Protein AF-A0A0J8RIC2-F1 (afdb_monomer_lite)

pLDDT: mean 70.41, std 30.65, range [20.48, 98.56]

Organism: NCBI:txid396776

Radius of gyration: 31.47 Å; chains: 1; bounding box: 104×84×71 Å

Secondary structure (DSSP, 8-state):
--------------------PPPPP-------------------------------GGGGSS---PPP------------------------------------------TTTSPPTT-TTEEEEPPPHHHHHHHHHHHHHHH-TTS-HHHHHHHHHHHHHSTTTTTTTEEEEEEEETTSPTTTSPP-EEEEEEEEEEEEE-TT--EEEEEEEEEEEEE--GGGTTSSHHHHHHHHHHHHTTTTT-TTSS-EEEEE---SS-HHHHHTTTPPP---------------TTEEEEETTTHHHHHHHHHHHHHHHHHSPPTT---EEEE---HHHHHHHHHHHHHHHHHHHS----EEEEEESSTTS-EEE-----SS-------PPP-

Sequence (387 aa):
MHELRTPAFIVDAQIRDVRFPSTSPLRSSYPTSKQAEKDGGMERPRRRDLIRISSHPDDIASAVKTPKMGEDDAKLQGAVLEPSGGLALKTTGQLAGNPSGPESTAMHDDIATLPDATSPDLHLSHPTDQENSFIWRLQSVAWKDALTVPQFIEGCAYVTTLPLAKNKGMTQWILVDKTLPPGRRQILASCESVRKRSLTSDANGNVTETITHGVASVYCNPRYRRRGYASRMLTELGKVLATWQVEGVSKVAASVLFSDIGSKFYAAVGWQPFSSYHIEFSPAPLESRSATCVLAEEVGQLCADDESIIRQAMARPYKDGRARHMILPDHDHMLWHHHKEEFDCEKLLEKKPHIKGAIAGEPGNRSLRIPYFWTIPPMITNGPIYR

Foldseek 3Di:
DDDDDFDDDDPPPDPDDDDDDDDDDDDDDDDDDDDDDDDDDDDDDDDDDDDDDDDDPPVPPPPDDDDDDDDDDDDDDDDDDDDDDDDDDDDDDDDDDDDDDDPPLDQPPPPVPDDFLPDPQKDKDAADLVRLLVLQLLLCVQQVPPHDSVLSSVLSVVLCCFLQRPPNQKTKIFTWGNVADHPNIDGFWIKMWGWFWKWKFFLQLDIFIATEIEIGPTDGRPSNPPSCNSLSRLLNVVVQQQQPPCPPGDTHPYYDYDDPPDDPSVVVSPDDDDDDDDDDDDDDPDPDPQKDFDFLVCLQVVLVVVVVSVSVVSSDRDPVRDMDMDGRPHSSVLRSQQVSQQSVCCRPPVDRDRGQWMWGDDVSPIDTDGDRDDSPPPPPDDDDDDD

Structure (mmCIF, N/CA/C/O backbone):
data_AF-A0A0J8RIC2-F1
#
_entry.id   AF-A0A0J8RIC2-F1
#
loop_
_atom_site.group_PDB
_atom_site.id
_atom_site.type_symbol
_atom_site.label_atom_id
_atom_site.label_alt_id
_atom_site.label_comp_id
_atom_site.label_asym_id
_atom_site.label_entity_id
_atom_site.label_seq_id
_atom_site.pdbx_PDB_ins_code
_atom_site.Cartn_x
_atom_site.Cartn_y
_atom_site.Cartn_z
_atom_site.occupancy
_atom_site.B_iso_or_equiv
_atom_site.auth_seq_id
_atom_site.auth_comp_id
_atom_site.auth_asym_id
_atom_site.auth_atom_id
_atom_site.pdbx_PDB_model_num
ATOM 1 N N . MET A 1 1 ? -30.027 28.120 24.713 1.00 29.70 1 MET A N 1
ATOM 2 C CA . MET A 1 1 ? -30.133 26.916 23.861 1.00 29.70 1 MET A CA 1
ATOM 3 C C . MET A 1 1 ? -29.995 27.353 22.413 1.00 29.70 1 MET A C 1
ATOM 5 O O . MET A 1 1 ? -30.811 28.152 21.985 1.00 29.70 1 MET A O 1
ATOM 9 N N . HIS A 1 2 ? -28.976 26.882 21.696 1.00 20.48 2 HIS A N 1
ATOM 10 C CA . HIS A 1 2 ? -28.841 27.021 20.240 1.00 20.48 2 HIS A CA 1
ATOM 11 C C . HIS A 1 2 ? -28.132 25.769 19.709 1.00 20.48 2 HIS A C 1
ATOM 13 O O . HIS A 1 2 ? -27.147 25.332 20.301 1.00 20.48 2 HIS A O 1
ATOM 19 N N . GLU A 1 3 ? -28.642 25.175 18.629 1.00 22.59 3 GLU A N 1
ATOM 20 C CA . GLU A 1 3 ? -28.052 23.979 18.021 1.00 22.59 3 GLU A CA 1
ATOM 21 C C . GLU A 1 3 ? -26.857 24.343 17.128 1.00 22.59 3 GLU A C 1
ATOM 23 O O . GLU A 1 3 ? -27.024 24.975 16.084 1.00 22.59 3 GLU A O 1
ATOM 28 N N . LEU A 1 4 ? -25.653 23.887 17.483 1.00 21.78 4 LEU A N 1
ATOM 29 C CA . LEU A 1 4 ? -24.488 23.955 16.595 1.00 21.78 4 LEU A CA 1
ATOM 30 C C . LEU A 1 4 ? -24.470 22.744 15.652 1.00 21.78 4 LEU A C 1
ATOM 32 O O . LEU A 1 4 ? -23.930 21.681 15.971 1.00 21.78 4 LEU A O 1
ATOM 36 N N . ARG A 1 5 ? -25.061 22.913 14.464 1.00 21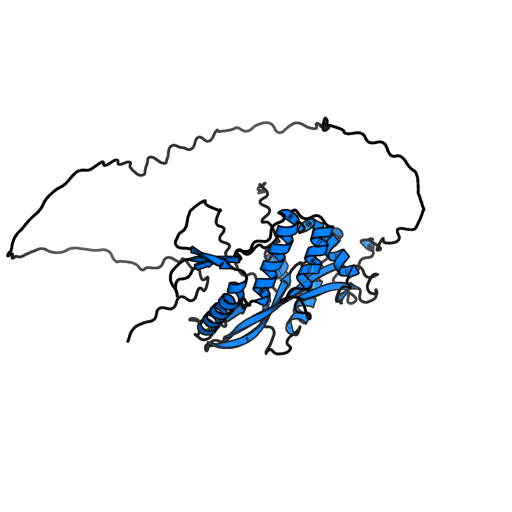.70 5 ARG A N 1
ATOM 37 C CA . ARG A 1 5 ? -24.980 21.926 13.378 1.00 21.70 5 ARG A CA 1
ATOM 38 C C . ARG A 1 5 ? -23.533 21.810 12.892 1.00 21.70 5 ARG A C 1
ATOM 40 O O . ARG A 1 5 ? -23.026 22.716 12.244 1.00 21.70 5 ARG A O 1
ATOM 47 N N . THR A 1 6 ? -22.883 20.690 13.202 1.00 24.81 6 THR A N 1
ATOM 48 C CA . THR A 1 6 ? -21.531 20.353 12.724 1.00 24.81 6 THR A CA 1
ATOM 49 C C . THR A 1 6 ? -21.616 19.359 11.562 1.00 24.81 6 THR A C 1
ATOM 51 O O . THR A 1 6 ? -22.134 18.259 11.776 1.00 24.81 6 THR A O 1
ATOM 54 N N . PRO A 1 7 ? -21.111 19.683 10.356 1.00 27.45 7 PRO A N 1
ATOM 55 C CA . PRO A 1 7 ? -20.945 18.699 9.296 1.00 27.45 7 PRO A CA 1
ATOM 56 C C . PRO A 1 7 ? -19.671 17.883 9.546 1.00 27.45 7 PRO A C 1
ATOM 58 O O . PRO A 1 7 ? -18.562 18.405 9.522 1.00 27.45 7 PRO A O 1
ATOM 61 N N . ALA A 1 8 ? -19.832 16.581 9.776 1.00 22.78 8 ALA A N 1
ATOM 62 C CA . ALA A 1 8 ? -18.748 15.612 9.661 1.00 22.78 8 ALA A CA 1
ATOM 63 C C . ALA A 1 8 ? -18.994 14.807 8.381 1.00 22.78 8 ALA A C 1
ATOM 65 O O . ALA A 1 8 ? -20.002 14.102 8.286 1.00 22.78 8 ALA A O 1
ATOM 66 N N . PHE A 1 9 ? -18.110 14.932 7.389 1.00 24.34 9 PHE A N 1
ATOM 67 C CA . PHE A 1 9 ? -18.278 14.278 6.092 1.00 24.34 9 PHE A CA 1
ATOM 68 C C . PHE A 1 9 ? -17.941 12.784 6.162 1.00 24.34 9 PHE A C 1
ATOM 70 O O . PHE A 1 9 ? -16.837 12.346 5.853 1.00 24.34 9 PHE A O 1
ATOM 77 N N . ILE A 1 10 ? -18.940 11.989 6.541 1.00 22.75 10 ILE A N 1
ATOM 78 C CA . ILE A 1 10 ? -18.999 10.566 6.201 1.00 22.75 10 ILE A CA 1
ATOM 79 C C . ILE A 1 10 ? -19.594 10.470 4.792 1.00 22.75 10 ILE A C 1
ATOM 81 O O . ILE A 1 10 ? -20.687 10.984 4.553 1.00 22.75 10 ILE A O 1
ATOM 85 N N . VAL A 1 11 ? -18.909 9.792 3.867 1.00 21.31 11 VAL A N 1
ATOM 86 C CA . VAL A 1 11 ? -19.447 9.502 2.526 1.00 21.31 11 VAL A CA 1
ATOM 87 C C . VAL A 1 11 ? -20.443 8.339 2.619 1.00 21.31 11 VAL A C 1
ATOM 89 O O . VAL A 1 11 ? -20.131 7.198 2.292 1.00 21.31 11 VAL A O 1
ATOM 92 N N . ASP A 1 12 ? -21.650 8.637 3.103 1.00 20.92 12 ASP A N 1
ATOM 93 C CA . ASP A 1 12 ? -22.787 7.710 3.144 1.00 20.92 12 ASP A CA 1
ATOM 94 C C . ASP A 1 12 ? -23.871 8.177 2.160 1.00 20.92 12 ASP A C 1
ATOM 96 O O . ASP A 1 12 ? -24.865 8.811 2.518 1.00 20.92 12 ASP A O 1
ATOM 100 N N . ALA A 1 13 ? -23.625 7.926 0.872 1.00 22.66 13 ALA A N 1
ATOM 101 C CA . ALA A 1 13 ? -24.469 8.368 -0.235 1.00 22.66 13 ALA A CA 1
ATOM 102 C C . ALA A 1 13 ? -25.687 7.447 -0.472 1.00 22.66 13 ALA A C 1
ATOM 104 O O . ALA A 1 13 ? -25.969 7.052 -1.605 1.00 22.66 13 ALA A O 1
ATOM 105 N N . GLN A 1 14 ? -26.443 7.106 0.579 1.00 22.62 14 GLN A N 1
ATOM 106 C CA . GLN A 1 14 ? -27.756 6.475 0.406 1.00 22.62 14 GLN A CA 1
ATOM 107 C C . GLN A 1 14 ? -28.804 7.492 -0.064 1.00 22.62 14 GLN A C 1
ATOM 109 O O . GLN A 1 14 ? -29.565 8.044 0.731 1.00 22.62 14 GLN A O 1
ATOM 114 N N . ILE A 1 15 ? -28.917 7.671 -1.382 1.00 23.94 15 ILE A N 1
ATOM 115 C CA . ILE A 1 15 ? -30.164 8.163 -1.974 1.00 23.94 15 ILE A CA 1
ATOM 116 C C . ILE A 1 15 ? -31.157 6.995 -1.991 1.00 23.94 15 ILE A C 1
ATOM 118 O O . ILE A 1 15 ? -31.050 6.072 -2.797 1.00 23.94 15 ILE A O 1
ATOM 122 N N . ARG A 1 16 ? -32.130 7.033 -1.077 1.00 22.78 16 ARG A N 1
ATOM 123 C CA . ARG A 1 16 ? -33.346 6.213 -1.125 1.00 22.78 16 ARG A CA 1
ATOM 124 C C . ARG A 1 16 ? -34.564 7.104 -0.930 1.00 22.78 16 ARG A C 1
ATOM 126 O O . ARG A 1 16 ? -34.705 7.739 0.114 1.00 22.78 16 ARG A O 1
ATOM 133 N N . ASP A 1 17 ? -35.452 7.104 -1.917 1.00 29.50 17 ASP A N 1
ATOM 134 C CA . ASP A 1 17 ? -36.763 7.741 -1.822 1.00 29.50 17 ASP A CA 1
ATOM 135 C C . ASP A 1 17 ? -37.611 7.106 -0.718 1.00 29.50 17 ASP A C 1
ATOM 137 O O . ASP A 1 17 ? -38.013 5.947 -0.822 1.00 29.50 17 ASP A O 1
ATOM 141 N N . VAL A 1 18 ? -37.946 7.887 0.313 1.00 23.03 18 VAL A N 1
ATOM 142 C CA . VAL A 1 18 ? -39.088 7.609 1.194 1.00 23.03 18 VAL A CA 1
ATOM 143 C C . VAL A 1 18 ? -39.724 8.916 1.669 1.00 23.03 18 VAL A C 1
ATOM 145 O O . VAL A 1 18 ? -39.212 9.554 2.589 1.00 23.03 18 VAL A O 1
ATOM 148 N N . ARG A 1 19 ? -40.915 9.243 1.149 1.00 23.28 19 ARG A N 1
ATOM 149 C CA . ARG A 1 19 ? -42.011 9.815 1.957 1.00 23.28 19 ARG A CA 1
ATOM 150 C C . ARG A 1 19 ? -43.371 9.284 1.498 1.00 23.28 19 ARG A C 1
ATOM 152 O O . ARG A 1 19 ? -43.932 9.782 0.537 1.00 23.28 19 ARG A O 1
ATOM 159 N N . PHE A 1 20 ? -43.825 8.270 2.237 1.00 25.70 20 PHE A N 1
ATOM 160 C CA . PHE A 1 20 ? -45.182 7.973 2.732 1.00 25.70 20 PHE A CA 1
ATOM 161 C C . PHE A 1 20 ? -46.446 8.354 1.918 1.00 25.70 20 PHE A C 1
ATOM 163 O O . PHE A 1 20 ? -46.539 9.442 1.359 1.00 25.70 20 PHE A O 1
ATOM 170 N N . PRO A 1 21 ? -47.483 7.490 1.930 1.00 25.48 21 PRO A N 1
ATOM 171 C CA . PRO A 1 21 ? -48.700 7.690 1.145 1.00 25.48 21 PRO A CA 1
ATOM 172 C C . PRO A 1 21 ? -49.580 8.828 1.680 1.00 25.48 21 PRO A C 1
ATOM 174 O O . PRO A 1 21 ? -49.718 9.007 2.891 1.00 25.48 21 PRO A O 1
ATOM 177 N N . SER A 1 22 ? -50.267 9.521 0.770 1.00 26.38 22 SER A N 1
ATOM 178 C CA . SER A 1 22 ? -51.460 10.315 1.075 1.00 26.38 22 SER A CA 1
ATOM 179 C C . SER A 1 22 ? -52.724 9.570 0.633 1.00 26.38 22 SER A C 1
ATOM 181 O O . SER A 1 22 ? -52.724 8.824 -0.346 1.00 26.38 22 SER A O 1
ATOM 183 N N . THR A 1 23 ? -53.810 9.744 1.384 1.00 29.17 23 THR A N 1
ATOM 184 C CA . THR A 1 23 ? -55.122 9.147 1.103 1.00 29.17 23 THR A CA 1
ATOM 185 C C . THR A 1 23 ? -55.986 10.052 0.219 1.00 29.17 23 THR A C 1
ATOM 187 O O . THR A 1 23 ? -55.824 11.272 0.194 1.00 29.17 23 THR A O 1
ATOM 190 N N . SER A 1 24 ? -56.914 9.446 -0.527 1.00 29.41 24 SER A N 1
ATOM 191 C CA . SER A 1 24 ? -57.771 10.135 -1.501 1.00 29.41 24 SER A CA 1
ATOM 192 C C . SER A 1 24 ? -58.755 11.136 -0.859 1.00 29.41 24 SER A C 1
ATOM 194 O O . SER A 1 24 ? -59.296 10.847 0.210 1.00 29.41 24 SER A O 1
ATOM 196 N N . PRO A 1 25 ? -59.065 12.274 -1.515 1.00 31.95 25 PRO A N 1
ATOM 197 C CA . PRO A 1 25 ? -59.958 13.302 -0.976 1.00 31.95 25 PRO A CA 1
ATOM 198 C C . PRO A 1 25 ? -61.424 13.155 -1.427 1.00 31.95 25 PRO A C 1
ATOM 200 O O . PRO A 1 25 ? -61.697 12.816 -2.579 1.00 31.95 25 PRO A O 1
ATOM 203 N N . LEU A 1 26 ? -62.373 13.556 -0.570 1.00 27.05 26 LEU A N 1
ATOM 204 C CA . LEU A 1 26 ? -63.750 13.896 -0.960 1.00 27.05 26 LEU A CA 1
ATOM 205 C C . LEU A 1 26 ? -64.295 15.093 -0.149 1.00 27.05 26 LEU A C 1
ATOM 207 O O . LEU A 1 26 ? -64.140 15.134 1.064 1.00 27.05 26 LEU A O 1
ATOM 211 N N . ARG A 1 27 ? -64.925 16.033 -0.879 1.00 25.03 27 ARG A N 1
ATOM 212 C CA . ARG A 1 27 ? -65.943 17.070 -0.534 1.00 25.03 27 ARG A CA 1
ATOM 213 C C . ARG A 1 27 ? -66.292 17.245 0.967 1.00 25.03 27 ARG A C 1
ATOM 215 O O . ARG A 1 27 ? -66.657 16.274 1.612 1.00 25.03 27 ARG A O 1
ATOM 222 N N . SER A 1 28 ? -66.371 18.446 1.561 1.00 23.44 28 SER A N 1
ATOM 223 C CA . SER A 1 28 ? -66.790 19.787 1.062 1.00 23.44 28 SER A CA 1
ATOM 224 C C . SER A 1 28 ? -66.136 20.914 1.938 1.00 23.44 28 SER A C 1
ATOM 226 O O . SER A 1 28 ? -65.148 20.602 2.590 1.00 23.44 28 SER A O 1
ATOM 228 N N . SER A 1 29 ? -66.511 22.207 2.068 1.00 25.23 29 SER A N 1
ATOM 229 C CA . SER A 1 29 ? -67.674 23.038 1.664 1.00 25.23 29 SER A CA 1
ATOM 230 C C . SER A 1 29 ? -67.356 24.563 1.636 1.00 25.23 29 SER A C 1
ATOM 232 O O . SER A 1 29 ? -66.258 24.983 1.985 1.00 25.23 29 SER A O 1
ATOM 234 N N . TYR A 1 30 ? -68.341 25.384 1.241 1.00 23.03 30 TYR A N 1
ATOM 235 C CA . TYR A 1 30 ? -68.383 26.870 1.222 1.00 23.03 30 TYR A CA 1
ATOM 236 C C . TYR A 1 30 ? -69.158 27.463 2.439 1.00 23.03 30 TYR A C 1
ATOM 238 O O . TYR A 1 30 ? -69.872 26.680 3.070 1.00 23.03 30 TYR A O 1
ATOM 246 N N . PRO A 1 31 ? -69.227 28.805 2.689 1.00 40.47 31 PRO A N 1
ATOM 247 C CA . PRO A 1 31 ? -68.342 29.948 2.339 1.00 40.47 31 PRO A CA 1
ATOM 248 C C . PRO A 1 31 ? -68.145 30.989 3.503 1.00 40.47 31 PRO A C 1
ATOM 250 O O . PRO A 1 31 ? -68.545 30.751 4.637 1.00 40.47 31 PRO A O 1
ATOM 253 N N . THR A 1 32 ? -67.682 32.216 3.163 1.00 26.34 32 THR A N 1
ATOM 254 C CA . THR A 1 32 ? -67.901 33.536 3.850 1.00 26.34 32 THR A CA 1
ATOM 255 C C . THR A 1 32 ? -67.159 33.842 5.176 1.00 26.34 32 THR A C 1
ATOM 257 O O . THR A 1 32 ? -66.901 32.938 5.951 1.00 26.34 32 THR A O 1
ATOM 260 N N . SER A 1 33 ? -66.777 35.095 5.521 1.00 28.06 33 SER A N 1
ATOM 261 C CA . SER A 1 33 ? -66.849 36.418 4.830 1.00 28.06 33 SER A CA 1
ATOM 262 C C . SER A 1 33 ? -66.006 37.529 5.509 1.00 28.06 33 SER A C 1
ATOM 264 O O . SER A 1 33 ? -66.017 37.552 6.732 1.00 28.06 33 SER A O 1
ATOM 266 N N . LYS A 1 34 ? -65.531 38.539 4.729 1.00 28.02 34 LYS A N 1
ATOM 267 C CA . LYS A 1 34 ? -65.330 39.990 5.091 1.00 28.02 34 LYS A CA 1
ATOM 268 C C . LYS A 1 34 ? -64.360 40.315 6.267 1.00 28.02 34 LYS A C 1
ATOM 270 O O . LYS A 1 34 ? -64.052 39.435 7.047 1.00 28.02 34 LYS A O 1
ATOM 275 N N . GLN A 1 35 ? -63.784 41.509 6.493 1.00 27.47 35 GLN A N 1
ATOM 276 C CA . GLN A 1 35 ? -63.621 42.850 5.857 1.00 27.47 35 GLN A CA 1
ATOM 277 C C . GLN A 1 35 ? -62.161 43.295 6.215 1.00 27.47 35 GLN A C 1
ATOM 279 O O . GLN A 1 35 ? -61.659 42.853 7.240 1.00 27.47 35 GLN A O 1
ATOM 284 N N . ALA A 1 36 ? -61.324 43.958 5.401 1.00 28.00 36 ALA A N 1
ATOM 285 C CA . ALA A 1 36 ? -61.375 45.293 4.773 1.00 28.00 36 ALA A CA 1
ATOM 286 C C . ALA A 1 36 ? -61.146 46.498 5.726 1.00 28.00 36 ALA A C 1
ATOM 288 O O . AL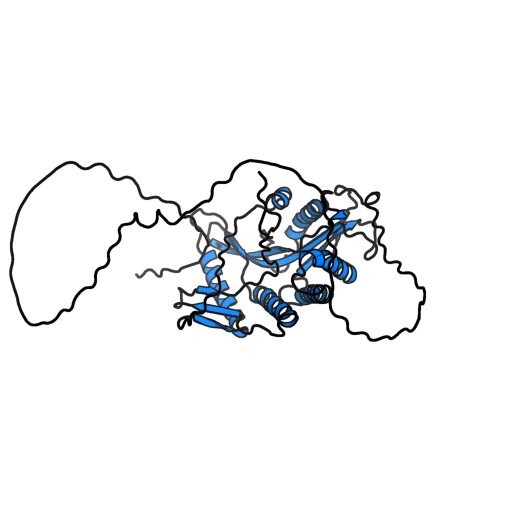A A 1 36 ? -62.064 46.827 6.463 1.00 28.00 36 ALA A O 1
ATOM 289 N N . GLU A 1 37 ? -59.965 47.150 5.639 1.00 28.11 37 GLU A N 1
ATOM 290 C CA . GLU A 1 37 ? -59.669 48.618 5.606 1.00 28.11 37 GLU A CA 1
ATOM 291 C C . GLU A 1 37 ? -58.118 48.857 5.617 1.00 28.11 37 GLU A C 1
ATOM 293 O O . GLU A 1 37 ? -57.401 48.039 6.183 1.00 28.11 37 GLU A O 1
ATOM 298 N N . LYS A 1 38 ? -57.553 49.679 4.698 1.00 29.44 38 LYS A N 1
ATOM 299 C CA . LYS A 1 38 ? -57.000 51.069 4.847 1.00 29.44 38 LYS A CA 1
ATOM 300 C C . LYS A 1 38 ? -55.699 51.190 5.676 1.00 29.44 38 LYS A C 1
ATOM 302 O O . LYS A 1 38 ? -55.580 50.516 6.686 1.00 29.44 38 LYS A O 1
ATOM 307 N N . ASP A 1 39 ? -54.678 52.002 5.358 1.00 28.77 39 ASP A N 1
ATOM 308 C CA . ASP A 1 39 ? -54.363 53.005 4.300 1.00 28.77 39 ASP A CA 1
ATOM 309 C C . ASP A 1 39 ? -52.828 52.934 3.993 1.00 28.77 39 ASP A C 1
ATOM 311 O O . ASP A 1 39 ? -52.126 52.167 4.645 1.00 28.77 39 ASP A O 1
ATOM 315 N N . GLY A 1 40 ? -52.173 53.649 3.058 1.00 26.44 40 GLY A N 1
ATOM 316 C CA . GLY A 1 40 ? -52.620 54.566 1.995 1.00 26.44 40 GLY A CA 1
ATOM 317 C C . GLY A 1 40 ? -51.540 55.603 1.581 1.00 26.44 40 GLY A C 1
ATOM 318 O O . GLY A 1 40 ? -51.407 56.634 2.230 1.00 26.44 40 GLY A O 1
ATOM 319 N N . GLY A 1 41 ? -50.821 55.373 0.466 1.00 27.06 41 GLY A N 1
ATOM 320 C CA . GLY A 1 41 ? -49.851 56.316 -0.156 1.00 27.06 41 GLY A CA 1
ATOM 321 C C . GLY A 1 41 ? -48.375 56.133 0.261 1.00 27.06 41 GLY A C 1
ATOM 322 O O . GLY A 1 41 ? -48.107 55.546 1.301 1.00 27.06 41 GLY A O 1
ATOM 323 N N . MET A 1 42 ? -47.351 56.585 -0.486 1.00 26.05 42 MET A N 1
ATOM 324 C CA . MET A 1 42 ? -47.238 57.236 -1.818 1.00 26.05 42 MET A CA 1
ATOM 325 C C . MET A 1 42 ? -45.721 57.347 -2.157 1.00 26.05 42 MET A C 1
ATOM 327 O O . MET A 1 42 ? -44.960 57.644 -1.245 1.00 26.05 42 MET A O 1
ATOM 331 N N . GLU A 1 43 ? -45.145 57.170 -3.358 1.00 26.25 43 GLU A N 1
ATOM 332 C CA . GLU A 1 43 ? -45.499 56.580 -4.674 1.00 26.25 43 GLU A CA 1
ATOM 333 C C . GLU A 1 43 ? -44.175 56.017 -5.303 1.00 26.25 43 GLU A C 1
ATOM 335 O O . GLU A 1 43 ? -43.097 56.367 -4.834 1.00 26.25 43 GLU A O 1
ATOM 340 N N . ARG A 1 44 ? -44.148 54.971 -6.155 1.00 23.77 44 ARG A N 1
ATOM 341 C CA . ARG A 1 44 ? -44.134 54.941 -7.655 1.00 23.77 44 ARG A CA 1
ATOM 342 C C . ARG A 1 44 ? -43.072 55.803 -8.385 1.00 23.77 44 ARG A C 1
ATOM 344 O O . ARG A 1 44 ? -42.615 56.792 -7.827 1.00 23.77 44 ARG A O 1
ATOM 351 N N . PRO A 1 45 ? -42.756 55.535 -9.683 1.00 36.22 45 PRO A N 1
ATOM 352 C CA . PRO A 1 45 ? -43.129 54.414 -10.581 1.00 36.22 45 PRO A CA 1
ATOM 353 C C . PRO A 1 45 ? -41.870 53.533 -10.888 1.00 36.22 45 PRO A C 1
ATOM 355 O O . PRO A 1 45 ? -41.031 53.446 -10.006 1.00 36.22 45 PRO A O 1
ATOM 358 N N . ARG A 1 46 ? -41.599 52.789 -11.986 1.00 26.98 46 ARG A N 1
ATOM 359 C CA . ARG A 1 46 ? -42.110 52.592 -13.377 1.00 26.98 46 ARG A CA 1
ATOM 360 C C . ARG A 1 46 ? -41.975 51.093 -13.791 1.00 26.98 46 ARG A C 1
ATOM 362 O O . ARG A 1 46 ? -41.681 50.248 -12.954 1.00 26.98 46 ARG A O 1
ATOM 369 N N . ARG A 1 47 ? -42.167 50.761 -15.079 1.00 25.83 47 ARG A N 1
ATOM 370 C CA . ARG A 1 47 ? -41.888 49.455 -15.735 1.00 25.83 47 ARG A CA 1
ATOM 371 C C . ARG A 1 47 ? -41.096 49.651 -17.042 1.00 25.83 47 ARG A C 1
ATOM 373 O O . ARG A 1 47 ? -41.197 50.723 -17.636 1.00 25.83 47 ARG A O 1
ATOM 380 N N . ARG A 1 48 ? -40.427 48.583 -17.501 1.00 26.09 48 ARG A N 1
ATOM 381 C CA . ARG A 1 48 ? -40.350 48.090 -18.900 1.00 26.09 48 ARG A CA 1
ATOM 382 C C . ARG A 1 48 ? -39.897 46.619 -18.836 1.00 26.09 48 ARG A C 1
ATOM 384 O O . ARG A 1 48 ? -38.871 46.339 -18.233 1.00 26.09 48 ARG A O 1
ATOM 391 N N . ASP A 1 49 ? -40.792 45.659 -19.052 1.00 24.98 49 ASP A N 1
ATOM 392 C CA . ASP A 1 49 ? -41.138 45.039 -20.349 1.00 24.98 49 ASP A CA 1
ATOM 393 C C . ASP A 1 49 ? -40.010 44.103 -20.836 1.00 24.98 49 ASP A C 1
ATOM 395 O O . ASP A 1 49 ? -38.972 44.554 -21.301 1.00 24.98 49 ASP A O 1
ATOM 399 N N . LEU A 1 50 ? -40.060 42.808 -20.499 1.00 22.94 50 LEU A N 1
ATOM 400 C CA . LEU A 1 50 ? -40.732 41.730 -21.253 1.00 22.94 50 LEU A CA 1
ATOM 401 C C . LEU A 1 50 ? -40.154 41.473 -22.657 1.00 22.94 50 LEU A C 1
ATOM 403 O O . LEU A 1 50 ? -40.641 42.001 -23.651 1.00 22.94 50 LEU A O 1
ATOM 407 N N . ILE A 1 51 ? -39.239 40.504 -22.732 1.00 23.06 51 ILE A N 1
ATOM 408 C CA . ILE A 1 51 ? -39.191 39.551 -23.848 1.00 23.06 51 ILE A CA 1
ATOM 409 C C . ILE A 1 51 ? -39.467 38.167 -23.255 1.00 23.06 51 ILE A C 1
ATOM 411 O O . ILE A 1 51 ? -38.896 37.794 -22.232 1.00 23.06 51 ILE A O 1
ATOM 415 N N . ARG A 1 52 ? -40.385 37.426 -23.878 1.00 22.34 52 ARG A N 1
ATOM 416 C CA . ARG A 1 52 ? -40.811 36.085 -23.469 1.00 22.34 52 ARG A CA 1
ATOM 417 C C . ARG A 1 52 ? -40.695 35.183 -24.690 1.00 22.34 52 ARG A C 1
ATOM 419 O O . ARG A 1 52 ? -41.476 35.337 -25.622 1.00 22.34 52 ARG A O 1
ATOM 426 N N . ILE A 1 53 ? -39.734 34.266 -24.678 1.00 25.50 53 ILE A N 1
ATOM 427 C CA . ILE A 1 53 ? -39.648 33.176 -25.654 1.00 25.50 53 ILE A CA 1
ATOM 428 C C . ILE A 1 53 ? -39.969 31.887 -24.904 1.00 25.50 53 ILE A C 1
ATOM 430 O O . ILE A 1 53 ? -39.470 31.662 -23.803 1.00 25.50 53 ILE A O 1
ATOM 434 N N . SER A 1 54 ? -40.853 31.084 -25.481 1.00 24.98 54 SER A N 1
ATOM 435 C CA . SER A 1 54 ? -41.328 29.821 -24.926 1.00 24.98 54 SER A CA 1
ATOM 436 C C . SER A 1 54 ? -41.229 28.731 -25.982 1.00 24.98 54 SER A C 1
ATOM 438 O O . SER A 1 54 ? -41.771 28.906 -27.072 1.00 24.98 54 SER A O 1
ATOM 440 N N . SER A 1 55 ? -40.627 27.605 -25.624 1.00 27.92 55 SER A N 1
ATOM 441 C CA . SER A 1 55 ? -40.766 26.321 -26.316 1.00 27.92 55 SER A CA 1
ATOM 442 C C . SER A 1 55 ? -41.260 25.268 -25.318 1.00 27.92 55 SER A C 1
ATOM 444 O O . SER A 1 55 ? -41.066 25.408 -24.105 1.00 27.92 55 SER A O 1
ATOM 446 N N . HIS A 1 56 ? -41.982 24.266 -25.818 1.00 28.58 56 HIS A N 1
ATOM 447 C CA . HIS A 1 56 ? -42.564 23.186 -25.013 1.00 28.58 56 HIS A CA 1
ATOM 448 C C . HIS A 1 56 ? -41.555 22.016 -24.904 1.00 28.58 56 HIS A C 1
ATOM 450 O O . HIS A 1 56 ? -40.643 21.937 -25.727 1.00 28.58 56 HIS A O 1
ATOM 456 N N . PRO A 1 57 ? -41.679 21.087 -23.934 1.00 29.95 57 PRO A N 1
ATOM 457 C CA . PRO A 1 57 ? -40.686 20.019 -23.738 1.00 29.95 57 PRO A CA 1
ATOM 458 C C . PRO A 1 57 ? -40.533 18.990 -24.876 1.00 29.95 57 PRO A C 1
ATOM 460 O O . PRO A 1 57 ? -39.634 18.157 -24.800 1.00 29.95 57 PRO A O 1
ATOM 463 N N . ASP A 1 58 ? -41.369 19.033 -25.917 1.00 32.59 58 ASP A N 1
ATOM 464 C CA . ASP A 1 58 ? -41.372 18.052 -27.013 1.00 32.59 58 ASP A CA 1
ATOM 465 C C . ASP A 1 58 ? -40.323 18.340 -28.115 1.00 32.59 58 ASP A C 1
ATOM 467 O O . ASP A 1 58 ? -39.991 17.459 -28.910 1.00 32.59 58 ASP A O 1
ATOM 471 N N . ASP A 1 59 ? -39.729 19.542 -28.137 1.00 33.97 59 ASP A N 1
ATOM 472 C CA . ASP A 1 59 ? -38.770 19.980 -29.172 1.00 33.97 59 ASP A CA 1
ATOM 473 C C . ASP A 1 59 ? -37.367 19.324 -29.078 1.00 33.97 59 ASP A C 1
ATOM 475 O O . ASP A 1 59 ? -36.484 19.630 -29.881 1.00 33.97 59 ASP A O 1
ATOM 479 N N . ILE A 1 60 ? -37.136 18.394 -28.138 1.00 32.72 60 ILE A N 1
ATOM 480 C CA . ILE A 1 60 ? -35.861 17.651 -27.982 1.00 32.72 60 ILE A CA 1
ATOM 481 C C . ILE A 1 60 ? -36.016 16.157 -28.352 1.00 32.72 60 ILE A C 1
ATOM 483 O O . ILE A 1 60 ? -35.315 15.286 -27.842 1.00 32.72 60 ILE A O 1
ATOM 487 N N . ALA A 1 61 ? -36.926 15.846 -29.281 1.00 32.09 61 ALA A N 1
ATOM 488 C CA . ALA A 1 61 ? -37.131 14.497 -29.828 1.00 32.09 61 ALA A CA 1
ATOM 489 C C . ALA A 1 61 ? -36.573 14.291 -31.259 1.00 32.09 61 ALA A C 1
ATOM 491 O O . ALA A 1 61 ? -36.658 13.191 -31.803 1.00 32.09 61 ALA A O 1
ATOM 492 N N . SER A 1 62 ? -36.004 15.324 -31.895 1.00 37.00 62 SER A N 1
ATOM 493 C CA . SER A 1 62 ? -35.766 15.373 -33.354 1.00 37.00 62 SER A CA 1
ATOM 494 C C . SER A 1 62 ? -34.293 15.500 -33.793 1.00 37.00 62 SER A C 1
ATOM 496 O O . SER A 1 62 ? -34.013 15.913 -34.919 1.00 37.00 62 SER A O 1
ATOM 498 N N . ALA A 1 63 ? -33.335 15.093 -32.948 1.00 29.70 63 ALA A N 1
ATOM 499 C CA . ALA A 1 63 ? -31.890 15.214 -33.213 1.00 29.70 63 ALA A CA 1
ATOM 500 C C . ALA A 1 63 ? -31.116 13.876 -33.331 1.00 29.70 63 ALA A C 1
ATOM 502 O O . ALA A 1 63 ? -29.888 13.869 -33.261 1.00 29.70 63 ALA A O 1
ATOM 503 N N . VAL A 1 64 ? -31.795 12.740 -33.545 1.00 26.92 64 VAL A N 1
ATOM 504 C CA . VAL A 1 64 ? -31.147 11.423 -33.730 1.00 26.92 64 VAL A CA 1
ATOM 505 C C . VAL A 1 64 ? -31.413 10.877 -35.136 1.00 26.92 64 VAL A C 1
ATOM 507 O O . VAL A 1 64 ? -32.447 10.269 -35.400 1.00 26.92 64 VAL A O 1
ATOM 510 N N . LYS A 1 65 ? -30.448 11.058 -36.047 1.00 28.30 65 LYS A N 1
ATOM 511 C CA . LYS A 1 65 ? -30.386 10.327 -37.324 1.00 28.30 65 LYS A CA 1
ATOM 512 C C . LYS A 1 65 ? -29.426 9.146 -37.198 1.00 28.30 65 LYS A C 1
ATOM 514 O O . LYS A 1 65 ? -28.237 9.283 -37.468 1.00 28.30 65 LYS A O 1
ATOM 519 N N . THR A 1 66 ? -29.943 7.982 -36.819 1.00 28.16 66 THR A N 1
ATOM 520 C CA . THR A 1 66 ? -29.226 6.707 -36.951 1.00 28.16 66 THR A CA 1
ATOM 521 C C . THR A 1 66 ? -29.338 6.189 -38.392 1.00 28.16 66 THR A C 1
ATOM 523 O O . THR A 1 66 ? -30.453 5.955 -38.868 1.00 28.16 66 THR A O 1
ATOM 526 N N . PRO A 1 67 ? -28.225 5.979 -39.120 1.00 26.98 67 PRO A N 1
ATOM 527 C CA . PRO A 1 67 ? -28.257 5.248 -40.381 1.00 26.98 67 PRO A CA 1
ATOM 528 C C . PRO A 1 67 ? -28.545 3.770 -40.098 1.00 26.98 67 PRO A C 1
ATOM 530 O O . PRO A 1 67 ? -27.893 3.165 -39.248 1.00 26.98 67 PRO A O 1
ATOM 533 N N . LYS A 1 68 ? -29.489 3.168 -40.828 1.00 28.03 68 LYS A N 1
ATOM 534 C CA . LYS A 1 68 ? -29.620 1.708 -40.861 1.00 28.03 68 LYS A CA 1
ATOM 535 C C . LYS A 1 68 ? -28.645 1.132 -41.884 1.00 28.03 68 LYS A C 1
ATOM 537 O O . LYS A 1 68 ? -28.786 1.391 -43.074 1.00 28.03 68 LYS A O 1
ATOM 542 N N . MET A 1 69 ? -27.739 0.288 -41.411 1.00 25.88 69 MET A N 1
ATOM 543 C CA . MET A 1 69 ? -27.240 -0.873 -42.150 1.00 25.88 69 MET A CA 1
ATOM 544 C C . MET A 1 69 ? -27.644 -2.099 -41.310 1.00 25.88 69 MET A C 1
ATOM 546 O O . MET A 1 69 ? -27.724 -1.993 -40.088 1.00 25.88 69 MET A O 1
ATOM 550 N N . GLY A 1 70 ? -28.014 -3.241 -41.877 1.00 26.66 70 GLY A N 1
ATOM 551 C CA . GLY A 1 70 ? -27.726 -3.710 -43.230 1.00 26.66 70 GLY A CA 1
ATOM 552 C C . GLY A 1 70 ? -26.791 -4.899 -43.088 1.00 26.66 70 GLY A C 1
ATOM 553 O O . GLY A 1 70 ? -25.585 -4.713 -42.973 1.00 26.66 70 GLY A O 1
ATOM 554 N N . GLU A 1 71 ? -27.371 -6.092 -42.989 1.00 27.77 71 GLU A N 1
ATOM 555 C CA . GLU A 1 71 ? -26.619 -7.343 -43.039 1.00 27.77 71 GLU A CA 1
ATOM 556 C C . GLU A 1 71 ? -26.092 -7.530 -44.464 1.00 27.77 71 GLU A C 1
ATOM 558 O O . GLU A 1 71 ? -26.880 -7.428 -45.399 1.00 27.77 71 GLU A O 1
ATOM 563 N N . ASP A 1 72 ? -24.784 -7.758 -44.619 1.00 25.48 72 ASP A N 1
ATOM 564 C CA . ASP A 1 72 ? -24.246 -8.871 -45.415 1.00 25.48 72 ASP A CA 1
ATOM 565 C C . ASP A 1 72 ? -22.704 -8.962 -45.334 1.00 25.48 72 ASP A C 1
ATOM 567 O O . ASP A 1 72 ? -22.025 -8.088 -44.793 1.00 25.48 72 ASP A O 1
ATOM 571 N N . ASP A 1 73 ? -22.182 -10.077 -45.852 1.00 27.61 73 ASP A N 1
ATOM 572 C CA . ASP A 1 73 ? -20.787 -10.370 -46.219 1.00 27.61 73 ASP A CA 1
ATOM 573 C C . ASP A 1 73 ? -19.664 -10.259 -45.167 1.00 27.61 73 ASP A C 1
ATOM 575 O O . ASP A 1 73 ? -18.827 -9.355 -45.133 1.00 27.61 73 ASP A O 1
ATOM 579 N N . ALA A 1 74 ? -19.493 -11.364 -44.436 1.00 26.91 74 ALA A N 1
ATOM 580 C CA . ALA A 1 74 ? -18.191 -11.756 -43.906 1.00 26.91 74 ALA A CA 1
ATOM 581 C C . ALA A 1 74 ? -17.319 -12.426 -44.994 1.00 26.91 74 ALA A C 1
ATOM 583 O O . ALA A 1 74 ? -17.509 -13.611 -45.277 1.00 26.91 74 ALA A O 1
ATOM 584 N N . LYS A 1 75 ? -16.325 -11.705 -45.548 1.00 26.14 75 LYS A N 1
ATOM 585 C CA . LYS A 1 75 ? -15.096 -12.255 -46.184 1.00 26.14 75 LYS A CA 1
ATOM 586 C C . LYS A 1 75 ? -14.127 -11.160 -46.649 1.00 26.14 75 LYS A C 1
ATOM 588 O O . LYS A 1 75 ? -14.458 -10.408 -47.554 1.00 26.14 75 LYS A O 1
ATOM 593 N N . LEU A 1 76 ? -12.885 -11.191 -46.155 1.00 26.98 76 LEU A N 1
ATOM 594 C CA . LEU A 1 76 ? -11.667 -11.335 -46.979 1.00 26.98 76 LEU A CA 1
ATOM 595 C C . LEU A 1 76 ? -10.419 -11.444 -46.088 1.00 26.98 76 LEU A C 1
ATOM 597 O O . LEU A 1 76 ? -10.433 -11.059 -44.921 1.00 26.98 76 LEU A O 1
ATOM 601 N N . GLN A 1 77 ? -9.352 -12.032 -46.627 1.00 23.97 77 GLN A N 1
ATOM 602 C CA . GLN A 1 77 ? -8.105 -12.311 -45.910 1.00 23.97 77 GLN A CA 1
ATOM 603 C C . GLN A 1 77 ? -6.984 -11.356 -46.331 1.00 23.97 77 GLN A C 1
ATOM 605 O O . GLN A 1 77 ? -6.871 -11.025 -47.504 1.00 23.97 77 GLN A O 1
ATOM 610 N N . GLY A 1 78 ? -6.104 -11.040 -45.376 1.00 25.52 78 GLY A N 1
ATOM 611 C CA . GLY A 1 78 ? -4.662 -10.875 -45.591 1.00 25.52 78 GLY A CA 1
AT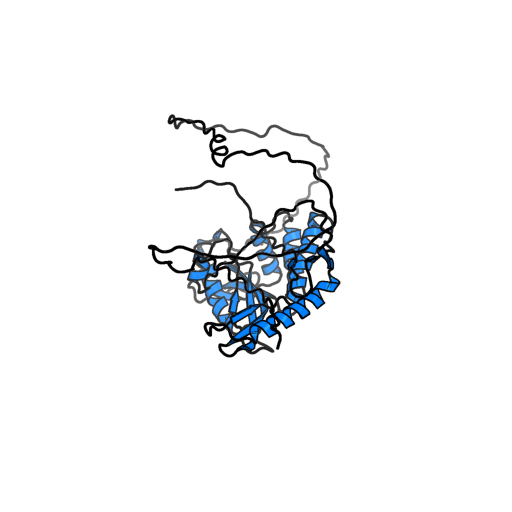OM 612 C C . GLY A 1 78 ? -4.174 -9.730 -46.487 1.00 25.52 78 GLY A C 1
ATOM 613 O O . GLY A 1 78 ? -4.108 -9.866 -47.704 1.00 25.52 78 GLY A O 1
ATOM 614 N N . ALA A 1 79 ? -3.626 -8.688 -45.860 1.00 24.48 79 ALA A N 1
ATOM 615 C CA . ALA A 1 79 ? -2.615 -7.827 -46.471 1.00 24.48 79 ALA A CA 1
ATOM 616 C C . ALA A 1 79 ? -1.541 -7.462 -45.433 1.00 24.48 79 ALA A C 1
ATOM 618 O O . ALA A 1 79 ? -1.864 -7.111 -44.299 1.00 24.48 79 ALA A O 1
ATOM 619 N N . VAL A 1 80 ? -0.269 -7.552 -45.826 1.00 24.17 80 VAL A N 1
ATOM 620 C CA . VAL A 1 80 ? 0.875 -6.996 -45.083 1.00 24.17 80 VAL A CA 1
ATOM 621 C C . VAL A 1 80 ? 1.080 -5.555 -45.547 1.00 24.17 80 VAL A C 1
ATOM 623 O O . VAL A 1 80 ? 0.948 -5.284 -46.740 1.00 24.17 80 VAL A O 1
ATOM 626 N N . LEU A 1 81 ? 1.427 -4.642 -44.637 1.00 25.47 81 LEU A N 1
ATOM 627 C CA . LEU A 1 81 ? 1.840 -3.280 -44.983 1.00 25.47 81 LEU A CA 1
ATOM 628 C C . LEU A 1 81 ? 3.121 -2.892 -44.236 1.00 25.47 81 LEU A C 1
ATOM 630 O O . LEU A 1 81 ? 3.144 -2.817 -43.010 1.00 25.47 81 LEU A O 1
ATOM 634 N N . GLU A 1 82 ? 4.170 -2.638 -45.014 1.00 23.98 82 GLU A N 1
ATOM 635 C CA . GLU A 1 82 ? 5.462 -2.111 -44.566 1.00 23.98 82 GLU A CA 1
ATOM 636 C C . GLU A 1 82 ? 5.375 -0.602 -44.254 1.00 23.98 82 GLU A C 1
ATOM 638 O O . GLU A 1 82 ? 4.732 0.144 -45.005 1.00 23.98 82 GLU A O 1
ATOM 643 N N . PRO A 1 83 ? 6.060 -0.100 -43.210 1.00 29.08 83 PRO A N 1
ATOM 644 C CA . PRO A 1 83 ? 6.171 1.332 -42.958 1.00 29.08 83 PRO A CA 1
ATOM 645 C C . PRO A 1 83 ? 7.185 1.977 -43.917 1.00 29.08 83 PRO A C 1
ATOM 647 O O . PRO A 1 83 ? 8.396 1.790 -43.799 1.00 29.08 83 PRO A O 1
ATOM 650 N N . SER A 1 84 ? 6.699 2.790 -44.857 1.00 26.11 84 SER A N 1
ATOM 651 C CA . SER A 1 84 ? 7.571 3.630 -45.691 1.00 26.11 84 SER A CA 1
ATOM 652 C C . SER A 1 84 ? 8.222 4.753 -44.870 1.00 26.11 84 SER A C 1
ATOM 654 O O . SER A 1 84 ? 7.622 5.281 -43.935 1.00 26.11 84 SER A O 1
ATOM 656 N N . GLY A 1 85 ? 9.463 5.110 -45.213 1.00 24.41 85 GLY A N 1
ATOM 657 C CA . GLY A 1 85 ? 10.250 6.118 -44.490 1.00 24.41 85 GLY A CA 1
ATOM 658 C C . GLY A 1 85 ? 9.767 7.566 -44.686 1.00 24.41 85 GLY A C 1
ATOM 659 O O . GLY A 1 85 ? 8.866 7.838 -45.471 1.00 24.41 85 GLY A O 1
ATOM 660 N N . GLY A 1 86 ? 10.373 8.559 -44.035 1.00 22.14 86 GLY A N 1
ATOM 661 C CA . GLY A 1 86 ? 11.535 8.509 -43.139 1.00 22.14 86 GLY A CA 1
ATOM 662 C C . GLY A 1 86 ? 12.423 9.749 -43.313 1.00 22.14 86 GLY A C 1
ATOM 663 O O . GLY A 1 86 ? 12.259 10.502 -44.270 1.00 22.14 86 GLY A O 1
ATOM 664 N N . LEU A 1 87 ? 13.382 9.968 -42.410 1.00 24.55 87 LEU A N 1
ATOM 665 C CA . LEU A 1 87 ? 14.411 11.005 -42.563 1.00 24.55 87 LEU A CA 1
ATOM 666 C C . LEU A 1 87 ? 15.640 10.639 -41.726 1.00 24.55 87 LEU A C 1
ATOM 668 O O . LEU A 1 87 ? 15.514 10.291 -40.555 1.00 24.55 87 LEU A O 1
ATOM 672 N N . ALA A 1 88 ? 16.824 10.676 -42.338 1.00 24.08 88 ALA A N 1
ATOM 673 C CA . ALA A 1 88 ? 18.063 10.199 -41.730 1.00 24.08 88 ALA A CA 1
ATOM 674 C C . ALA A 1 88 ? 19.104 11.317 -41.619 1.00 24.08 88 ALA A C 1
ATOM 676 O O . ALA A 1 88 ? 19.401 11.985 -42.609 1.00 24.08 88 ALA A O 1
ATOM 677 N N . LEU A 1 89 ? 19.738 11.438 -40.450 1.00 24.69 89 LEU A N 1
ATOM 678 C CA . LEU A 1 89 ? 21.080 12.008 -40.341 1.00 24.69 89 LEU A CA 1
ATOM 679 C C . LEU A 1 89 ? 22.094 10.866 -40.238 1.00 24.69 89 LEU A C 1
ATOM 681 O O . LEU A 1 89 ? 21.895 9.905 -39.496 1.00 24.69 89 LEU A O 1
ATOM 685 N N . LYS A 1 90 ? 23.186 10.975 -40.998 1.00 23.75 90 LYS A N 1
ATOM 686 C CA . LYS A 1 90 ? 24.309 10.034 -40.972 1.00 23.75 90 LYS A CA 1
ATOM 687 C C . LYS A 1 90 ? 25.459 10.640 -40.175 1.00 23.75 90 LYS A C 1
ATOM 689 O O . LYS A 1 90 ? 25.966 11.683 -40.576 1.00 23.75 90 LYS A O 1
ATOM 694 N N . THR A 1 91 ? 25.953 9.914 -39.176 1.00 26.00 91 THR A N 1
ATOM 695 C CA . THR A 1 91 ? 27.313 10.106 -38.653 1.00 26.00 91 THR A CA 1
ATOM 696 C C . THR A 1 91 ? 27.967 8.739 -38.503 1.00 26.00 91 THR A C 1
ATOM 698 O O . THR A 1 91 ? 27.539 7.919 -37.696 1.00 26.00 91 THR A O 1
ATOM 701 N N . THR A 1 92 ? 28.983 8.463 -39.318 1.00 25.88 92 THR A N 1
ATOM 702 C CA . THR A 1 92 ? 29.776 7.228 -39.259 1.00 25.88 92 THR A CA 1
ATOM 703 C C . THR A 1 92 ? 30.841 7.313 -38.169 1.00 25.88 92 THR A C 1
ATOM 705 O O . THR A 1 92 ? 31.587 8.287 -38.122 1.00 25.88 92 THR A O 1
ATOM 708 N N . GLY A 1 93 ? 30.962 6.266 -37.351 1.00 26.48 93 GLY A N 1
ATOM 709 C CA . GLY A 1 93 ? 31.969 6.156 -36.291 1.00 26.48 93 GLY A CA 1
ATOM 710 C C . GLY A 1 93 ? 32.199 4.699 -35.898 1.00 26.48 93 GLY A C 1
ATOM 711 O O . GLY A 1 93 ? 31.705 4.245 -34.873 1.00 26.48 93 GLY A O 1
ATOM 712 N N . GLN A 1 94 ? 32.894 3.945 -36.751 1.00 24.94 94 GLN A N 1
ATOM 713 C CA . GLN A 1 94 ? 33.119 2.509 -36.576 1.00 24.94 94 GLN A CA 1
ATOM 714 C C . GLN A 1 94 ? 34.474 2.245 -35.903 1.00 24.94 94 GLN A C 1
ATOM 716 O O . GLN A 1 94 ? 35.516 2.394 -36.535 1.00 24.94 94 GLN A O 1
ATOM 721 N N . LEU A 1 95 ? 34.457 1.790 -34.649 1.00 29.36 95 LEU A N 1
ATOM 722 C CA . LEU A 1 95 ? 35.603 1.158 -33.989 1.00 29.36 95 LEU A CA 1
ATOM 723 C C . LEU A 1 95 ? 35.149 -0.136 -33.307 1.00 29.36 95 LEU A C 1
ATOM 725 O O . LEU A 1 95 ? 34.079 -0.190 -32.705 1.00 29.36 95 LEU A O 1
ATOM 729 N N . ALA A 1 96 ? 35.949 -1.190 -33.455 1.00 27.56 96 ALA A N 1
ATOM 730 C CA . ALA A 1 96 ? 35.641 -2.526 -32.954 1.00 27.56 96 ALA A CA 1
ATOM 731 C C . ALA A 1 96 ? 36.218 -2.750 -31.547 1.00 27.56 96 ALA A C 1
ATOM 733 O O . ALA A 1 96 ? 37.275 -2.218 -31.214 1.00 27.56 96 ALA A O 1
ATOM 734 N N . GLY A 1 97 ? 35.554 -3.588 -30.748 1.00 26.14 97 GLY A N 1
ATOM 735 C CA . GLY A 1 97 ? 36.020 -3.927 -29.403 1.00 26.14 97 GLY A CA 1
ATOM 736 C C . GLY A 1 97 ? 35.088 -4.878 -28.657 1.00 26.14 97 GLY A C 1
ATOM 737 O O . GLY A 1 97 ? 34.382 -4.448 -27.755 1.00 26.14 97 GLY A O 1
ATOM 738 N N . ASN A 1 98 ? 35.113 -6.168 -29.004 1.00 33.25 98 ASN A N 1
ATOM 739 C CA . ASN A 1 98 ? 34.571 -7.222 -28.139 1.00 33.25 98 ASN A CA 1
ATOM 740 C C . ASN A 1 98 ? 35.636 -7.646 -27.114 1.00 33.25 98 ASN A C 1
ATOM 742 O O . ASN A 1 98 ? 36.659 -8.202 -27.519 1.00 33.25 98 ASN A O 1
ATOM 746 N N . PRO A 1 99 ? 35.372 -7.513 -25.806 1.00 34.47 99 PRO A N 1
ATOM 747 C CA . PRO A 1 99 ? 35.928 -8.394 -24.791 1.00 34.47 99 PRO A CA 1
ATOM 748 C C . PRO A 1 99 ? 34.828 -9.338 -24.282 1.00 34.47 99 PRO A C 1
ATOM 750 O O . PRO A 1 99 ? 33.868 -8.921 -23.639 1.00 34.47 99 PRO A O 1
ATOM 753 N N . SER A 1 100 ? 34.962 -10.630 -24.569 1.00 36.44 100 SER A N 1
ATOM 754 C CA . SER A 1 100 ? 34.051 -11.660 -24.063 1.00 36.44 100 SER A CA 1
ATOM 755 C C . SER A 1 100 ? 34.195 -11.834 -22.546 1.00 36.44 100 SER A C 1
ATOM 757 O O . SER A 1 100 ? 35.227 -12.315 -22.076 1.00 36.44 100 SER A O 1
ATOM 759 N N . GLY A 1 101 ? 33.141 -11.508 -21.797 1.00 28.17 101 GLY A N 1
ATOM 760 C CA . GLY A 1 101 ? 32.950 -11.869 -20.389 1.00 28.17 101 GLY A CA 1
ATOM 761 C C . GLY A 1 101 ? 31.559 -12.492 -20.193 1.00 28.17 101 GLY A C 1
ATOM 762 O O . GLY A 1 101 ? 30.655 -12.184 -20.970 1.00 28.17 101 GLY A O 1
ATOM 763 N N . PRO A 1 102 ? 31.359 -13.397 -19.218 1.00 35.38 102 PRO A N 1
ATOM 764 C CA . PRO A 1 102 ? 30.111 -14.147 -19.107 1.00 35.38 102 PRO A CA 1
ATOM 765 C C . PRO A 1 102 ? 28.977 -13.316 -18.483 1.00 35.38 102 PRO A C 1
ATOM 767 O O . PRO A 1 102 ? 28.975 -13.067 -17.277 1.00 35.38 102 PRO A O 1
ATOM 770 N N . GLU A 1 103 ? 27.951 -12.980 -19.273 1.00 35.00 103 GLU A N 1
ATOM 771 C CA . GLU A 1 103 ? 26.633 -12.578 -18.753 1.00 35.00 103 GLU A CA 1
ATOM 772 C C . GLU A 1 103 ? 25.932 -13.779 -18.090 1.00 35.00 103 GLU A C 1
ATOM 774 O O . GLU A 1 103 ? 25.050 -14.427 -18.648 1.00 35.00 103 GLU A O 1
ATOM 779 N N . SER A 1 104 ? 26.355 -14.099 -16.866 1.00 39.81 104 SER A N 1
ATOM 780 C CA . SER A 1 104 ? 25.830 -15.204 -16.057 1.00 39.81 104 SER A CA 1
ATOM 781 C C . SER A 1 104 ? 24.791 -14.723 -15.033 1.00 39.81 104 SER A C 1
ATOM 783 O O . SER A 1 104 ? 24.909 -14.990 -13.837 1.00 39.81 104 SER A O 1
ATOM 785 N N . THR A 1 105 ? 23.767 -14.003 -15.496 1.00 35.81 105 THR A N 1
ATOM 786 C CA . THR A 1 105 ? 22.629 -13.526 -14.677 1.00 35.81 105 THR A CA 1
ATOM 787 C C . THR A 1 105 ? 21.282 -14.117 -15.099 1.00 35.81 105 THR A C 1
ATOM 789 O O . THR A 1 105 ? 20.226 -13.651 -14.668 1.00 35.81 105 THR A O 1
ATOM 792 N N . ALA A 1 106 ? 21.305 -15.209 -15.868 1.00 38.41 106 ALA A N 1
ATOM 793 C CA . ALA A 1 106 ? 20.164 -16.105 -15.977 1.00 38.41 106 ALA A CA 1
ATOM 794 C C . ALA A 1 106 ? 19.912 -16.791 -14.620 1.00 38.41 106 ALA A C 1
ATOM 796 O O . ALA A 1 106 ? 20.542 -17.794 -14.284 1.00 38.41 106 ALA A O 1
ATOM 797 N N . MET A 1 107 ? 18.960 -16.260 -13.846 1.00 49.84 107 MET A N 1
ATOM 798 C CA . MET A 1 107 ? 18.190 -17.092 -12.915 1.00 49.84 107 MET A CA 1
ATOM 799 C C . MET A 1 107 ? 17.620 -18.282 -13.705 1.00 49.84 107 MET A C 1
ATOM 801 O O . MET A 1 107 ? 17.294 -18.130 -14.884 1.00 49.84 107 MET A O 1
ATOM 805 N N . HIS A 1 108 ? 17.509 -19.461 -13.088 1.00 49.84 108 HIS A N 1
ATOM 806 C CA . HIS A 1 108 ? 16.992 -20.655 -13.767 1.00 49.84 108 HIS A CA 1
ATOM 807 C C . HIS A 1 108 ? 15.481 -20.518 -14.039 1.00 49.84 108 HIS A C 1
ATOM 809 O O . HIS A 1 108 ? 14.650 -21.005 -13.280 1.00 49.84 108 HIS A O 1
ATOM 815 N N . ASP A 1 109 ? 15.141 -19.846 -15.143 1.00 55.91 109 ASP A N 1
ATOM 816 C CA . ASP A 1 109 ? 13.787 -19.441 -15.566 1.00 55.91 109 ASP A CA 1
ATOM 817 C C . ASP A 1 109 ? 12.939 -20.630 -16.099 1.00 55.91 109 ASP A C 1
ATOM 819 O O . ASP A 1 109 ? 11.991 -20.443 -16.866 1.00 55.91 109 ASP A O 1
ATOM 823 N N . ASP A 1 110 ? 13.278 -21.873 -15.719 1.00 68.75 110 ASP A N 1
ATOM 824 C CA . ASP A 1 110 ? 12.549 -23.079 -16.127 1.00 68.75 110 ASP A CA 1
ATOM 825 C C . ASP A 1 110 ? 11.288 -23.276 -15.275 1.00 68.75 110 ASP A C 1
ATOM 827 O O . ASP A 1 110 ? 11.308 -23.782 -14.148 1.00 68.75 110 ASP A O 1
ATOM 831 N N . ILE A 1 111 ? 10.159 -22.919 -15.884 1.00 69.44 111 ILE A N 1
ATOM 832 C CA . ILE A 1 111 ? 8.801 -23.044 -15.352 1.00 69.44 111 ILE A CA 1
ATOM 833 C C . ILE A 1 111 ? 8.468 -24.487 -14.907 1.00 69.44 111 ILE A C 1
ATOM 835 O O . ILE A 1 111 ? 7.618 -24.658 -14.027 1.00 69.44 111 ILE A O 1
ATOM 839 N N . ALA A 1 112 ? 9.123 -25.523 -15.445 1.00 69.19 112 ALA A N 1
ATOM 840 C CA . ALA A 1 112 ? 8.941 -26.910 -15.005 1.00 69.19 112 ALA A CA 1
ATOM 841 C C . ALA A 1 112 ? 9.559 -27.202 -13.623 1.00 69.19 112 ALA A C 1
ATOM 843 O O . ALA A 1 112 ? 9.098 -28.110 -12.936 1.00 69.19 112 ALA A O 1
ATOM 844 N N . THR A 1 113 ? 10.557 -26.421 -13.193 1.00 83.94 113 THR A N 1
ATOM 845 C CA . THR A 1 113 ? 11.266 -26.607 -11.909 1.00 83.94 113 THR A CA 1
ATOM 846 C C . THR A 1 113 ? 10.689 -25.799 -10.744 1.00 83.94 113 THR A C 1
ATOM 848 O O . THR A 1 113 ? 11.043 -26.039 -9.591 1.00 83.94 113 THR A O 1
ATOM 851 N N . LEU A 1 114 ? 9.788 -24.850 -11.017 1.00 90.12 114 LEU A N 1
ATOM 852 C CA . LEU A 1 114 ? 9.195 -23.994 -9.987 1.00 90.12 114 LEU A CA 1
ATOM 853 C C . LEU A 1 114 ? 8.264 -24.800 -9.056 1.00 90.12 114 LEU A C 1
ATOM 855 O O . LEU A 1 114 ? 7.347 -25.457 -9.565 1.00 90.12 114 LEU A O 1
ATOM 859 N N . PRO A 1 115 ? 8.417 -24.697 -7.719 1.00 93.94 115 PRO A N 1
ATOM 860 C CA . PRO A 1 115 ? 7.627 -25.460 -6.750 1.00 93.94 115 PRO A CA 1
ATOM 861 C C . PRO A 1 115 ? 6.136 -25.110 -6.812 1.00 93.94 115 PRO A C 1
ATOM 863 O O . PRO A 1 115 ? 5.761 -24.005 -7.211 1.00 93.94 115 PRO A O 1
ATOM 866 N N . ASP A 1 116 ? 5.271 -26.025 -6.373 1.00 95.31 116 ASP A N 1
ATOM 867 C CA . ASP A 1 116 ? 3.837 -25.746 -6.246 1.00 95.31 116 ASP A CA 1
ATOM 868 C C . ASP A 1 116 ? 3.557 -24.685 -5.159 1.00 95.31 116 ASP A C 1
ATOM 870 O O . ASP A 1 116 ? 4.271 -24.597 -4.157 1.00 95.31 116 ASP A O 1
ATOM 874 N N . ALA A 1 117 ? 2.504 -23.878 -5.323 1.00 96.00 117 ALA A N 1
ATOM 875 C CA . ALA A 1 117 ? 2.132 -22.853 -4.347 1.00 96.00 117 ALA A CA 1
ATOM 876 C C . ALA A 1 117 ? 1.720 -23.415 -2.970 1.00 96.00 117 ALA A C 1
ATOM 878 O O . ALA A 1 117 ? 1.808 -22.687 -1.975 1.00 96.00 117 ALA A O 1
ATOM 879 N N . THR A 1 118 ? 1.322 -24.689 -2.871 1.00 96.25 118 THR A N 1
ATOM 880 C CA . THR A 1 118 ? 1.078 -25.379 -1.594 1.00 96.25 118 THR A CA 1
ATOM 881 C C . THR A 1 118 ? 2.350 -25.931 -0.943 1.00 96.25 118 THR A C 1
ATOM 883 O O . THR A 1 118 ? 2.260 -26.484 0.151 1.00 96.25 118 THR A O 1
ATOM 886 N N . SER A 1 119 ? 3.529 -25.796 -1.568 1.00 97.00 119 SER A N 1
ATOM 887 C CA . SER A 1 119 ? 4.792 -26.300 -1.010 1.00 97.00 119 SER A CA 1
ATOM 888 C C . SER A 1 119 ? 5.077 -25.718 0.389 1.00 97.00 119 SER A C 1
ATOM 890 O O . SER A 1 119 ? 4.982 -24.494 0.573 1.00 97.00 119 SER A O 1
ATOM 892 N N . PRO A 1 120 ? 5.473 -26.550 1.375 1.00 96.81 120 PRO A N 1
ATOM 893 C CA . PRO A 1 120 ? 5.851 -26.099 2.716 1.00 96.81 120 PRO A CA 1
ATOM 894 C C . PRO A 1 120 ? 7.194 -25.348 2.740 1.00 96.81 120 PRO A C 1
ATOM 896 O O . PRO A 1 120 ? 7.584 -24.809 3.779 1.00 96.81 120 PRO A O 1
ATOM 899 N N . ASP A 1 121 ? 7.921 -25.318 1.622 1.00 96.62 121 ASP A N 1
ATOM 900 C CA . ASP A 1 121 ? 9.210 -24.637 1.490 1.00 96.62 121 ASP A CA 1
ATOM 901 C C . ASP A 1 121 ? 9.074 -23.198 0.977 1.00 96.62 121 ASP A C 1
ATOM 903 O O . ASP A 1 121 ? 9.975 -22.385 1.176 1.00 96.62 121 ASP A O 1
ATOM 907 N N . LEU A 1 122 ? 7.903 -22.828 0.450 1.00 97.88 122 LEU A N 1
ATOM 908 C CA . LEU A 1 122 ? 7.568 -21.432 0.176 1.00 97.88 122 LEU A CA 1
ATOM 909 C C . LEU A 1 122 ? 7.204 -20.682 1.460 1.00 97.88 122 LEU A C 1
ATOM 911 O O . LEU A 1 122 ? 6.351 -21.123 2.235 1.00 97.88 122 LEU A O 1
ATOM 915 N N . HIS A 1 123 ? 7.811 -19.508 1.637 1.00 97.31 123 HIS A N 1
ATOM 916 C CA . HIS A 1 123 ? 7.604 -18.614 2.775 1.00 97.31 123 HIS A CA 1
ATOM 917 C C . HIS A 1 123 ? 7.587 -17.143 2.339 1.00 97.31 123 HIS A C 1
ATOM 919 O O . HIS A 1 123 ? 8.057 -16.800 1.249 1.00 97.31 123 HIS A O 1
ATOM 925 N N . LEU A 1 124 ? 7.064 -16.272 3.207 1.00 97.94 124 LEU A N 1
ATOM 926 C CA . LEU A 1 124 ? 7.304 -14.836 3.095 1.00 97.94 124 LEU A CA 1
ATOM 927 C C . LEU A 1 124 ? 8.698 -14.486 3.601 1.00 97.94 124 LEU A C 1
ATOM 929 O O . LEU A 1 124 ? 9.108 -14.917 4.677 1.00 97.94 124 LEU A O 1
ATOM 933 N N . SER A 1 125 ? 9.381 -13.641 2.841 1.00 97.69 125 SER A N 1
ATOM 934 C CA . SER A 1 125 ? 10.676 -13.072 3.192 1.00 97.69 125 SER A CA 1
ATOM 935 C C . SER A 1 125 ? 10.723 -11.591 2.815 1.00 97.69 125 SER A C 1
ATOM 937 O O . SER A 1 125 ? 9.836 -11.088 2.119 1.00 97.69 125 SER A O 1
ATOM 939 N N . HIS A 1 126 ? 11.779 -10.901 3.238 1.00 97.44 126 HIS A N 1
ATOM 940 C CA . HIS A 1 126 ? 12.086 -9.548 2.774 1.00 97.44 126 HIS A CA 1
ATOM 941 C C . HIS A 1 126 ? 13.122 -9.604 1.641 1.00 97.44 126 HIS A C 1
ATOM 943 O O . HIS A 1 126 ? 14.069 -10.395 1.742 1.00 97.44 126 HIS A O 1
ATOM 949 N N . PRO A 1 127 ? 12.965 -8.804 0.572 1.00 97.25 127 PRO A N 1
ATOM 950 C CA . PRO A 1 127 ? 13.954 -8.688 -0.495 1.00 97.25 127 PRO A CA 1
ATOM 951 C C . PRO A 1 127 ? 15.213 -7.927 -0.052 1.00 97.25 127 PRO A C 1
ATOM 953 O O . PRO A 1 127 ? 15.149 -7.040 0.799 1.00 97.25 127 PRO A O 1
ATOM 956 N N . THR A 1 128 ? 16.351 -8.237 -0.674 1.00 97.00 128 THR A N 1
ATOM 957 C CA . THR A 1 128 ? 17.537 -7.360 -0.694 1.00 97.00 128 THR A CA 1
ATOM 958 C C . THR A 1 128 ? 17.329 -6.163 -1.630 1.00 97.00 128 THR A C 1
ATOM 960 O O . THR A 1 128 ? 16.420 -6.165 -2.459 1.00 97.00 128 THR A O 1
ATOM 963 N N . ASP A 1 129 ? 18.210 -5.162 -1.591 1.00 95.19 129 ASP A N 1
ATOM 964 C CA . ASP A 1 129 ? 18.139 -3.999 -2.496 1.00 95.19 129 ASP A CA 1
ATOM 965 C C . ASP A 1 129 ? 18.282 -4.383 -3.982 1.00 95.19 129 ASP A C 1
ATOM 967 O O . ASP A 1 129 ? 17.671 -3.770 -4.863 1.00 95.19 129 ASP A O 1
ATOM 971 N N . GLN A 1 130 ? 19.030 -5.453 -4.271 1.00 95.69 130 GLN A N 1
ATOM 972 C CA . GLN A 1 130 ? 19.138 -6.030 -5.613 1.00 95.69 130 GLN A CA 1
ATOM 973 C C . GLN A 1 130 ? 17.842 -6.750 -6.027 1.00 95.69 130 GLN A C 1
ATOM 975 O O . GLN A 1 130 ? 17.393 -6.605 -7.164 1.00 95.69 130 GLN A O 1
ATOM 980 N N . GLU A 1 131 ? 17.215 -7.486 -5.105 1.00 97.00 131 GLU A N 1
ATOM 981 C CA . GLU A 1 131 ? 15.914 -8.128 -5.325 1.00 97.00 131 GLU A CA 1
ATOM 982 C C . GLU A 1 131 ? 14.801 -7.074 -5.512 1.00 97.00 131 GLU A C 1
ATOM 984 O O . GLU A 1 131 ? 14.007 -7.203 -6.440 1.00 97.00 131 GLU A O 1
ATOM 989 N N . ASN A 1 132 ? 14.802 -5.977 -4.742 1.00 96.94 132 ASN A N 1
ATOM 990 C CA . ASN A 1 132 ? 13.931 -4.807 -4.942 1.00 96.94 132 ASN A CA 1
ATOM 991 C C . ASN A 1 132 ? 14.130 -4.171 -6.324 1.00 96.94 132 ASN A C 1
ATOM 993 O O . ASN A 1 132 ? 13.172 -3.997 -7.075 1.00 96.94 132 ASN A O 1
ATOM 997 N N . SER A 1 133 ? 15.381 -3.909 -6.712 1.00 96.50 133 SER A N 1
ATOM 998 C CA . SER A 1 133 ? 15.720 -3.350 -8.030 1.00 96.50 133 SER A CA 1
ATOM 999 C C . SER A 1 133 ? 15.244 -4.233 -9.194 1.00 96.50 133 SER A C 1
ATOM 1001 O O . SER A 1 133 ? 14.917 -3.732 -10.273 1.00 96.50 133 SER A O 1
ATOM 1003 N N . PHE A 1 134 ? 15.178 -5.552 -8.988 1.00 95.81 134 PHE A N 1
ATOM 1004 C CA . PHE A 1 134 ? 14.606 -6.508 -9.936 1.00 95.81 134 PHE A CA 1
ATOM 1005 C C . PHE A 1 134 ? 13.065 -6.513 -9.914 1.00 95.81 134 PHE A C 1
ATOM 1007 O O . PHE A 1 134 ? 12.449 -6.490 -10.981 1.00 95.81 134 PHE A O 1
ATOM 1014 N N . ILE A 1 135 ? 12.431 -6.462 -8.735 1.00 97.06 135 ILE A N 1
ATOM 1015 C CA . ILE A 1 135 ? 10.970 -6.329 -8.579 1.00 97.06 135 ILE A CA 1
ATOM 1016 C C . ILE A 1 135 ? 10.462 -5.072 -9.293 1.00 97.06 135 ILE A C 1
ATOM 1018 O O . ILE A 1 135 ? 9.577 -5.171 -10.143 1.00 97.06 135 ILE A O 1
ATOM 1022 N N . TRP A 1 136 ? 11.056 -3.907 -9.020 1.00 97.75 136 TRP A N 1
ATOM 1023 C CA . TRP A 1 136 ? 10.668 -2.641 -9.646 1.00 97.75 136 TRP A CA 1
ATOM 1024 C C . TRP A 1 136 ? 10.891 -2.671 -11.165 1.00 97.75 136 TRP A C 1
ATOM 1026 O O . TRP A 1 136 ? 10.056 -2.187 -11.929 1.00 97.75 136 TRP A O 1
ATOM 1036 N N . ARG A 1 137 ? 11.947 -3.340 -11.648 1.00 97.06 137 ARG A N 1
ATOM 1037 C CA . ARG A 1 137 ? 12.146 -3.576 -13.089 1.00 97.06 137 ARG A CA 1
ATOM 1038 C C . ARG A 1 137 ? 11.020 -4.413 -13.707 1.00 97.06 137 ARG A C 1
ATOM 1040 O O . ARG A 1 137 ? 10.533 -4.046 -14.773 1.00 97.06 137 ARG A O 1
ATOM 1047 N N . LEU A 1 138 ? 10.569 -5.486 -13.054 1.00 95.00 138 LEU A N 1
ATOM 1048 C CA . LEU A 1 138 ? 9.428 -6.291 -13.521 1.00 95.00 138 LEU A CA 1
ATOM 1049 C C . LEU A 1 138 ? 8.089 -5.531 -13.463 1.00 95.00 138 LEU A C 1
ATOM 1051 O O . LEU A 1 138 ? 7.261 -5.660 -14.368 1.00 95.00 138 LEU A O 1
ATOM 1055 N N . GLN A 1 139 ? 7.877 -4.730 -12.418 1.00 95.12 139 GLN A N 1
ATOM 1056 C CA . GLN A 1 139 ? 6.687 -3.893 -12.232 1.00 95.12 139 GLN A CA 1
ATOM 1057 C C . GLN A 1 139 ? 6.622 -2.738 -13.242 1.00 95.12 139 GLN A C 1
ATOM 1059 O O . GLN A 1 139 ? 5.529 -2.375 -13.679 1.00 95.12 139 GLN A O 1
ATOM 1064 N N . SER A 1 140 ? 7.773 -2.214 -13.685 1.00 95.88 140 SER A N 1
ATOM 1065 C CA . SER A 1 140 ? 7.851 -1.107 -14.652 1.00 95.88 140 SER A CA 1
ATOM 1066 C C . SER A 1 140 ? 7.096 -1.380 -15.964 1.00 95.88 140 SER A C 1
ATOM 1068 O O . SER A 1 140 ? 6.575 -0.451 -16.571 1.00 95.88 140 SER A O 1
ATOM 1070 N N . VAL A 1 141 ? 6.948 -2.650 -16.362 1.00 93.31 141 VAL A N 1
ATOM 1071 C CA . VAL A 1 141 ? 6.166 -3.081 -17.538 1.00 93.31 141 VAL A CA 1
ATOM 1072 C C . VAL A 1 141 ? 4.673 -2.729 -17.422 1.00 93.31 141 VAL A C 1
ATOM 1074 O O . VAL A 1 141 ? 4.014 -2.554 -18.442 1.00 93.31 141 VAL A O 1
ATOM 1077 N N . ALA A 1 142 ? 4.139 -2.623 -16.201 1.00 89.44 142 ALA A N 1
ATOM 1078 C CA . ALA A 1 142 ? 2.736 -2.298 -15.934 1.00 89.44 142 ALA A CA 1
ATOM 1079 C C . ALA A 1 142 ? 2.531 -0.875 -15.384 1.00 89.44 142 ALA A C 1
ATOM 1081 O O . ALA A 1 142 ? 1.517 -0.255 -15.690 1.00 89.44 142 ALA A O 1
ATOM 1082 N N . TRP A 1 143 ? 3.465 -0.366 -14.570 1.00 93.62 143 TRP A N 1
ATOM 1083 C CA . TRP A 1 143 ? 3.223 0.808 -13.715 1.00 93.62 143 TRP A CA 1
ATOM 1084 C C . TRP A 1 143 ? 4.188 1.989 -13.917 1.00 93.62 143 TRP A C 1
ATOM 1086 O O . TRP A 1 143 ? 4.087 2.971 -13.188 1.00 93.62 143 TRP A O 1
ATOM 1096 N N . LYS A 1 144 ? 5.100 1.952 -14.904 1.00 93.12 144 LYS A N 1
ATOM 1097 C CA . LYS A 1 144 ? 6.002 3.097 -15.167 1.00 93.12 144 LYS A CA 1
ATOM 1098 C C . LYS A 1 144 ? 5.318 4.322 -15.791 1.00 93.12 144 LYS A C 1
ATOM 1100 O O . LYS A 1 144 ? 5.890 5.407 -15.764 1.00 93.12 144 LYS A O 1
ATOM 1105 N N . ASP A 1 145 ? 4.168 4.120 -16.437 1.00 92.19 145 ASP A N 1
ATOM 1106 C CA . ASP A 1 145 ? 3.481 5.126 -17.260 1.00 92.19 145 ASP A CA 1
ATOM 1107 C C . ASP A 1 145 ? 4.444 5.836 -18.252 1.00 92.19 145 ASP A C 1
ATOM 1109 O O . ASP A 1 145 ? 5.156 5.164 -19.012 1.00 92.19 145 ASP A O 1
ATOM 1113 N N . ALA A 1 146 ? 4.520 7.169 -18.237 1.00 94.56 146 ALA A N 1
ATOM 1114 C CA . ALA A 1 146 ? 5.393 7.969 -19.091 1.00 94.56 146 ALA A CA 1
ATOM 1115 C C . ALA A 1 146 ? 6.892 7.889 -18.725 1.00 94.56 146 ALA A C 1
ATOM 1117 O O . ALA A 1 146 ? 7.737 8.190 -19.569 1.00 94.56 146 ALA A O 1
ATOM 1118 N N . LEU A 1 147 ? 7.254 7.452 -17.510 1.00 94.94 147 LEU A N 1
ATOM 1119 C CA . LEU A 1 147 ? 8.651 7.401 -17.057 1.00 94.94 147 LEU A CA 1
ATOM 1120 C C . LEU A 1 147 ? 9.480 6.385 -17.856 1.00 94.94 147 LEU A C 1
ATOM 1122 O O . LEU A 1 147 ? 8.985 5.352 -18.321 1.00 94.94 147 LEU A O 1
ATOM 1126 N N . THR A 1 148 ? 10.787 6.618 -17.964 1.00 97.25 148 THR A N 1
ATOM 1127 C CA . THR A 1 148 ? 11.729 5.562 -18.367 1.00 97.25 148 THR A CA 1
ATOM 1128 C C . THR A 1 148 ? 11.898 4.530 -17.244 1.00 97.25 148 THR A C 1
ATOM 1130 O O . THR A 1 148 ? 11.676 4.822 -16.069 1.00 97.25 148 THR A O 1
ATOM 1133 N N . VAL A 1 149 ? 12.321 3.305 -17.578 1.00 97.44 149 VAL A N 1
ATOM 1134 C CA . VAL A 1 149 ? 12.532 2.241 -16.572 1.00 97.44 149 VAL A CA 1
ATOM 1135 C C . VAL A 1 149 ? 13.536 2.649 -15.472 1.00 97.44 149 VAL A C 1
ATOM 1137 O O . VAL A 1 149 ? 13.238 2.382 -14.308 1.00 97.44 149 VAL A O 1
ATOM 1140 N N . PRO A 1 150 ? 14.668 3.333 -15.759 1.00 97.75 150 PRO A N 1
ATOM 1141 C CA . PRO A 1 150 ? 15.542 3.864 -14.711 1.00 97.75 150 PRO A CA 1
ATOM 1142 C C . PRO A 1 150 ? 14.858 4.890 -13.798 1.00 97.75 150 PRO A C 1
ATOM 1144 O O . PRO A 1 150 ? 14.982 4.766 -12.585 1.00 97.75 150 PRO A O 1
ATOM 1147 N N . GLN A 1 151 ? 14.094 5.844 -14.348 1.00 97.38 151 GLN A N 1
ATOM 1148 C CA . GLN A 1 151 ? 13.369 6.847 -13.548 1.00 97.38 151 GLN A CA 1
ATOM 1149 C C . GLN A 1 151 ? 12.281 6.211 -12.669 1.00 97.38 151 GLN A C 1
ATOM 1151 O O . GLN A 1 151 ? 12.085 6.641 -11.537 1.00 97.38 151 GLN A O 1
ATOM 1156 N N . PHE A 1 152 ? 11.597 5.167 -13.151 1.00 97.19 152 PHE A N 1
ATOM 1157 C CA . PHE A 1 152 ? 10.637 4.415 -12.337 1.00 97.19 152 PHE A CA 1
ATOM 1158 C C . PHE A 1 152 ? 11.322 3.698 -11.166 1.00 97.19 152 PHE A C 1
ATOM 1160 O O . PHE A 1 152 ? 10.864 3.802 -10.035 1.00 97.19 152 PHE A O 1
ATOM 1167 N N . ILE A 1 153 ? 12.450 3.021 -11.415 1.00 97.62 153 ILE A N 1
ATOM 1168 C CA . ILE A 1 153 ? 13.240 2.347 -10.369 1.00 97.62 153 ILE A CA 1
ATOM 1169 C C . ILE A 1 153 ? 13.780 3.364 -9.347 1.00 97.62 153 ILE A C 1
ATOM 1171 O O . ILE A 1 153 ? 13.718 3.114 -8.145 1.00 97.62 153 ILE A O 1
ATOM 1175 N N . GLU A 1 154 ? 14.257 4.521 -9.811 1.00 97.81 154 GLU A N 1
ATOM 1176 C CA . GLU A 1 154 ? 14.678 5.647 -8.969 1.00 97.81 154 GLU A CA 1
ATOM 1177 C C . GLU A 1 154 ? 13.519 6.169 -8.101 1.00 97.81 154 GLU A C 1
ATOM 1179 O O . GLU A 1 154 ? 13.690 6.339 -6.896 1.00 97.81 154 GLU A O 1
ATOM 1184 N N . GLY A 1 155 ? 12.327 6.349 -8.680 1.00 96.94 155 GLY A N 1
ATOM 1185 C CA . GLY A 1 155 ? 11.124 6.785 -7.965 1.00 96.94 155 GLY A CA 1
ATOM 1186 C C . GLY A 1 155 ? 10.653 5.771 -6.922 1.00 96.94 155 GLY A C 1
ATOM 1187 O O . GLY A 1 155 ? 10.369 6.146 -5.786 1.00 96.94 155 GLY A O 1
ATOM 1188 N N . CYS A 1 156 ? 10.640 4.479 -7.266 1.00 96.69 156 CYS A N 1
ATOM 1189 C CA . CYS A 1 156 ? 10.337 3.393 -6.333 1.00 96.69 156 CYS A CA 1
ATOM 1190 C C . CYS A 1 156 ? 11.315 3.358 -5.150 1.00 96.69 156 CYS A C 1
ATOM 1192 O O . CYS A 1 156 ? 10.878 3.208 -4.012 1.00 96.69 156 CYS A O 1
ATOM 1194 N N . ALA A 1 157 ? 12.615 3.556 -5.388 1.00 96.56 157 ALA A N 1
ATOM 1195 C CA . ALA A 1 157 ? 13.593 3.684 -4.312 1.00 96.56 157 ALA A CA 1
ATOM 1196 C C . ALA A 1 157 ? 13.341 4.948 -3.467 1.00 96.56 157 ALA A C 1
ATOM 1198 O O . ALA A 1 157 ? 13.272 4.867 -2.238 1.00 96.56 157 ALA A O 1
ATOM 1199 N N . TYR A 1 158 ? 13.140 6.102 -4.110 1.00 97.12 158 TYR A N 1
ATOM 1200 C CA . TYR A 1 158 ? 12.917 7.391 -3.453 1.00 97.12 158 TYR A CA 1
ATOM 1201 C C . TYR A 1 158 ? 11.723 7.366 -2.492 1.00 97.12 158 TYR A C 1
ATOM 1203 O O . TYR A 1 158 ? 11.865 7.786 -1.340 1.00 97.12 158 TYR A O 1
ATOM 1211 N N . VAL A 1 159 ? 10.579 6.794 -2.892 1.00 95.12 159 VAL A N 1
ATOM 1212 C CA . VAL A 1 159 ? 9.385 6.756 -2.028 1.00 95.12 159 VAL A CA 1
ATOM 1213 C C . VAL A 1 159 ? 9.546 5.901 -0.766 1.00 95.12 159 VAL A C 1
ATOM 1215 O O . VAL A 1 159 ? 8.764 6.079 0.169 1.00 95.12 159 VAL A O 1
ATOM 1218 N N . THR A 1 160 ? 10.572 5.041 -0.674 1.00 95.44 160 THR A N 1
ATOM 1219 C CA . THR A 1 160 ? 10.917 4.331 0.578 1.00 95.44 160 THR A CA 1
ATOM 1220 C C . THR A 1 160 ? 11.611 5.227 1.614 1.00 95.44 160 THR A C 1
ATOM 1222 O O . THR A 1 160 ? 11.581 4.932 2.807 1.00 95.44 160 THR A O 1
ATOM 1225 N N . THR A 1 161 ? 12.210 6.343 1.180 1.00 96.44 161 THR A N 1
ATOM 1226 C CA . THR A 1 161 ? 12.958 7.284 2.040 1.00 96.44 161 THR A CA 1
ATOM 1227 C C . THR A 1 161 ? 12.070 8.345 2.704 1.00 96.44 161 THR A C 1
ATOM 1229 O O . THR A 1 161 ? 12.485 9.013 3.656 1.00 96.44 161 THR A O 1
ATOM 1232 N N . LEU A 1 162 ? 10.836 8.494 2.213 1.00 96.81 162 LEU A N 1
ATOM 1233 C CA . LEU A 1 162 ? 9.870 9.507 2.638 1.00 96.81 162 LEU A CA 1
ATOM 1234 C C . LEU A 1 162 ? 9.336 9.251 4.061 1.00 96.81 162 LEU A C 1
ATOM 1236 O O . LEU A 1 162 ? 9.398 8.117 4.538 1.00 96.81 162 LEU A O 1
ATOM 1240 N N . PRO A 1 163 ? 8.780 10.267 4.758 1.00 95.75 163 PRO A N 1
ATOM 1241 C CA . PRO A 1 163 ? 8.424 10.161 6.175 1.00 95.75 163 PRO A CA 1
ATOM 1242 C C . PRO A 1 163 ? 7.537 8.969 6.566 1.00 95.75 163 PRO A C 1
ATOM 1244 O O . PRO A 1 163 ? 7.871 8.281 7.527 1.00 95.75 163 PRO A O 1
ATOM 1247 N N . LEU A 1 164 ? 6.500 8.664 5.777 1.00 94.75 164 LEU A N 1
ATOM 1248 C CA . LEU A 1 164 ? 5.615 7.506 5.977 1.00 94.75 164 LEU A CA 1
ATOM 1249 C C . LEU A 1 164 ? 6.324 6.145 5.823 1.00 94.75 164 LEU A C 1
ATOM 1251 O O . LEU A 1 164 ? 5.879 5.146 6.381 1.00 94.75 164 LEU A O 1
ATOM 1255 N N . ALA A 1 165 ? 7.384 6.086 5.015 1.00 94.81 165 ALA A N 1
ATOM 1256 C CA . ALA A 1 165 ? 7.981 4.841 4.536 1.00 94.81 165 ALA A CA 1
ATOM 1257 C C . ALA A 1 165 ? 9.320 4.497 5.213 1.00 94.81 165 ALA A C 1
ATOM 1259 O O . ALA A 1 165 ? 9.617 3.318 5.435 1.00 94.81 165 ALA A O 1
ATOM 1260 N N . LYS A 1 166 ? 10.100 5.517 5.592 1.00 92.81 166 LYS A N 1
ATOM 1261 C CA . LYS A 1 166 ? 11.377 5.373 6.306 1.00 92.81 166 LYS A CA 1
ATOM 1262 C C . LYS A 1 166 ? 11.193 4.696 7.668 1.00 92.81 166 LYS A C 1
ATOM 1264 O O . LYS A 1 166 ? 10.082 4.531 8.166 1.00 92.81 166 LYS A O 1
ATOM 1269 N N . ASN A 1 167 ? 12.299 4.308 8.305 1.00 90.31 167 ASN A N 1
ATOM 1270 C CA . ASN A 1 167 ? 12.293 3.671 9.631 1.00 90.31 167 ASN A CA 1
ATOM 1271 C C . ASN A 1 167 ? 11.374 2.426 9.710 1.00 90.31 167 ASN A C 1
ATOM 1273 O O . ASN A 1 167 ? 10.790 2.145 10.753 1.00 90.31 167 ASN A O 1
ATOM 1277 N N . LYS A 1 168 ? 11.285 1.668 8.602 1.00 86.69 168 LYS A N 1
ATOM 1278 C CA . LYS A 1 168 ? 10.399 0.507 8.364 1.00 86.69 168 LYS A CA 1
ATOM 1279 C C . LYS A 1 168 ? 8.905 0.818 8.160 1.00 86.69 168 LYS A C 1
ATOM 1281 O O . LYS A 1 168 ? 8.134 -0.130 8.025 1.00 86.69 168 LYS A O 1
ATOM 1286 N N . GLY A 1 169 ? 8.478 2.083 8.102 1.00 93.69 169 GLY A N 1
ATOM 1287 C CA . GLY A 1 169 ? 7.071 2.454 7.880 1.00 93.69 169 GLY A CA 1
ATOM 1288 C C . GLY A 1 169 ? 6.460 1.856 6.602 1.00 93.69 169 GLY A C 1
ATOM 1289 O O . GLY A 1 169 ? 5.276 1.526 6.572 1.00 93.69 169 GLY A O 1
ATOM 1290 N N . MET A 1 170 ? 7.290 1.592 5.590 1.00 96.94 170 MET A N 1
ATOM 1291 C CA . MET A 1 170 ? 7.013 0.671 4.488 1.00 96.94 170 MET A CA 1
ATOM 1292 C C . MET A 1 170 ? 7.840 -0.611 4.660 1.00 96.94 170 MET A C 1
ATOM 1294 O O . MET A 1 170 ? 9.015 -0.573 5.020 1.00 96.94 170 MET A O 1
ATOM 1298 N N . THR A 1 171 ? 7.231 -1.764 4.379 1.00 97.81 171 THR A N 1
ATOM 1299 C CA . THR A 1 171 ? 7.891 -3.078 4.358 1.00 97.81 171 THR A CA 1
ATOM 1300 C C . THR A 1 171 ? 7.653 -3.761 3.016 1.00 97.81 171 THR A C 1
ATOM 1302 O O . THR A 1 171 ? 6.505 -3.913 2.604 1.00 97.81 171 THR A O 1
ATOM 1305 N N . GLN A 1 172 ? 8.727 -4.198 2.356 1.00 97.88 172 GLN A N 1
ATOM 1306 C CA . GLN A 1 172 ? 8.667 -5.013 1.140 1.00 97.88 172 GLN A CA 1
ATOM 1307 C C . GLN A 1 172 ? 8.582 -6.507 1.494 1.00 97.88 172 GLN A C 1
ATOM 1309 O O . GLN A 1 172 ? 9.241 -6.977 2.429 1.00 97.88 172 GLN A O 1
ATOM 1314 N N . TRP A 1 173 ? 7.791 -7.255 0.726 1.00 98.56 173 TRP A N 1
ATOM 1315 C CA . TRP A 1 173 ? 7.510 -8.676 0.926 1.00 98.56 173 TRP A CA 1
ATOM 1316 C C . TRP A 1 173 ? 7.658 -9.453 -0.381 1.00 98.56 173 TRP A C 1
ATOM 1318 O O . TRP A 1 173 ? 7.208 -9.009 -1.439 1.00 98.56 173 TRP A O 1
ATOM 1328 N N . ILE A 1 174 ? 8.232 -10.651 -0.293 1.00 98.56 174 ILE A N 1
ATOM 1329 C CA . ILE A 1 174 ? 8.340 -11.598 -1.406 1.00 98.56 174 ILE A CA 1
ATOM 1330 C C . ILE A 1 174 ? 7.939 -13.007 -0.973 1.00 98.56 174 ILE A C 1
ATOM 1332 O O . ILE A 1 174 ? 8.270 -13.435 0.132 1.00 98.56 174 ILE A O 1
ATOM 1336 N N . LEU A 1 175 ? 7.272 -13.744 -1.866 1.00 98.56 175 LEU A N 1
ATOM 1337 C CA . LEU A 1 175 ? 7.118 -15.194 -1.746 1.00 98.56 175 LEU A CA 1
ATOM 1338 C C . LEU A 1 175 ? 8.275 -15.885 -2.473 1.00 98.56 175 LEU A C 1
ATOM 1340 O O . LEU A 1 175 ? 8.449 -15.712 -3.684 1.00 98.56 175 LEU A O 1
ATOM 1344 N N . VAL A 1 176 ? 9.044 -16.667 -1.719 1.00 97.81 176 VAL A N 1
ATOM 1345 C CA . VAL A 1 176 ? 10.280 -17.329 -2.157 1.00 97.81 176 VAL A CA 1
ATOM 1346 C C . VAL A 1 176 ? 10.442 -18.690 -1.484 1.00 97.81 176 VAL A C 1
ATOM 1348 O O . VAL A 1 176 ? 9.916 -18.932 -0.393 1.00 97.81 176 VAL A O 1
ATOM 1351 N N . ASP A 1 177 ? 11.214 -19.568 -2.116 1.00 96.25 177 ASP A N 1
ATOM 1352 C CA . ASP A 1 177 ? 11.674 -20.813 -1.503 1.00 96.25 177 ASP A CA 1
ATOM 1353 C C . ASP A 1 177 ? 12.672 -20.525 -0.364 1.00 96.25 177 ASP A C 1
ATOM 1355 O O . ASP A 1 177 ? 13.584 -19.709 -0.519 1.00 96.25 177 ASP A O 1
ATOM 1359 N N . LYS A 1 178 ? 12.485 -21.165 0.795 1.00 95.62 178 LYS A N 1
ATOM 1360 C CA . LYS A 1 178 ? 13.326 -21.012 1.996 1.00 95.62 178 LYS A CA 1
ATOM 1361 C C . LYS A 1 178 ? 14.653 -21.774 1.921 1.00 95.62 178 LYS A C 1
ATOM 1363 O O . LYS A 1 178 ? 15.538 -21.515 2.730 1.00 95.62 178 LYS A O 1
ATOM 1368 N N . THR A 1 179 ? 14.792 -22.715 0.987 1.00 94.56 179 THR A N 1
ATOM 1369 C CA . THR A 1 179 ? 16.025 -23.490 0.768 1.00 94.56 179 THR A CA 1
ATOM 1370 C C . THR A 1 179 ? 17.063 -22.723 -0.057 1.00 94.56 179 THR A C 1
ATOM 1372 O O . THR A 1 179 ? 18.246 -23.062 -0.029 1.00 94.56 179 THR A O 1
ATOM 1375 N N . LEU A 1 180 ? 16.643 -21.665 -0.762 1.00 94.06 180 LEU A N 1
ATOM 1376 C CA . LEU A 1 180 ? 17.496 -20.858 -1.630 1.00 94.06 180 LEU A CA 1
ATOM 1377 C C . LEU A 1 180 ? 17.917 -19.542 -0.942 1.00 94.06 180 LEU A C 1
ATOM 1379 O O . LEU A 1 180 ? 17.068 -18.829 -0.398 1.00 94.06 180 LEU A O 1
ATOM 1383 N N . PRO A 1 181 ? 19.210 -19.164 -0.983 1.00 94.31 181 PRO A N 1
ATOM 1384 C CA . PRO A 1 181 ? 19.686 -17.948 -0.332 1.00 94.31 181 PRO A CA 1
ATOM 1385 C C . PRO A 1 181 ? 19.264 -16.672 -1.091 1.00 94.31 181 PRO A C 1
ATOM 1387 O O . PRO A 1 181 ? 19.005 -16.722 -2.302 1.00 94.31 181 PRO A O 1
ATOM 1390 N N . PRO A 1 182 ? 19.242 -15.504 -0.417 1.00 94.44 182 PRO A N 1
ATOM 1391 C CA . PRO A 1 182 ? 18.997 -14.214 -1.059 1.00 94.44 182 PRO A CA 1
ATOM 1392 C C . PRO A 1 182 ? 19.908 -13.962 -2.265 1.00 94.44 182 PRO A C 1
ATOM 1394 O O . PRO A 1 182 ? 21.071 -14.364 -2.278 1.00 94.44 182 PRO A O 1
ATOM 1397 N N . GLY A 1 183 ? 19.361 -13.337 -3.308 1.00 89.06 183 GLY A N 1
ATOM 1398 C CA . GLY A 1 183 ? 20.054 -13.113 -4.582 1.00 89.06 183 GLY A CA 1
ATOM 1399 C C . GLY A 1 183 ? 20.213 -14.358 -5.468 1.00 89.06 183 GLY A C 1
ATOM 1400 O O . GLY A 1 183 ? 20.678 -14.229 -6.597 1.00 89.06 183 GLY A O 1
ATOM 1401 N N . ARG A 1 184 ? 19.813 -15.555 -5.005 1.00 89.12 184 ARG A N 1
ATOM 1402 C CA . ARG A 1 184 ? 19.766 -16.802 -5.809 1.00 89.12 184 ARG A CA 1
ATOM 1403 C C . ARG A 1 184 ? 18.406 -17.515 -5.765 1.00 89.12 184 ARG A C 1
ATOM 1405 O O . ARG A 1 184 ? 18.232 -18.547 -6.406 1.00 89.12 184 ARG A O 1
ATOM 1412 N N . ARG A 1 185 ? 17.458 -16.982 -4.994 1.00 93.56 185 ARG A N 1
ATOM 1413 C CA . ARG A 1 185 ? 16.086 -17.480 -4.827 1.00 93.56 185 ARG A CA 1
ATOM 1414 C C . ARG A 1 185 ? 15.143 -16.856 -5.853 1.00 93.56 185 ARG A C 1
ATOM 1416 O O . ARG A 1 185 ? 15.176 -15.646 -6.072 1.00 93.56 185 ARG A O 1
ATOM 1423 N N . GLN A 1 186 ? 14.271 -17.663 -6.454 1.00 94.31 186 GLN A N 1
ATOM 1424 C CA . GLN A 1 186 ? 13.292 -17.154 -7.412 1.00 94.31 186 GLN A CA 1
ATOM 1425 C C . GLN A 1 186 ? 12.150 -16.426 -6.694 1.00 94.31 186 GLN A C 1
ATOM 1427 O O . GLN A 1 186 ? 11.446 -17.014 -5.875 1.00 94.31 186 GLN A O 1
ATOM 1432 N N . ILE A 1 187 ? 11.930 -15.158 -7.046 1.00 96.69 187 ILE A N 1
ATOM 1433 C CA . ILE A 1 187 ? 10.787 -14.362 -6.579 1.00 96.69 187 ILE A CA 1
ATOM 1434 C C . ILE A 1 187 ? 9.549 -14.782 -7.377 1.00 96.69 187 ILE A C 1
ATOM 1436 O O . ILE A 1 187 ? 9.520 -14.631 -8.602 1.00 96.69 187 ILE A O 1
ATOM 1440 N N . LEU A 1 188 ? 8.541 -15.329 -6.693 1.00 97.12 188 LEU A N 1
ATOM 1441 C CA . LEU A 1 188 ? 7.325 -15.884 -7.311 1.00 97.12 188 LEU A CA 1
ATOM 1442 C C . LEU A 1 188 ? 6.161 -14.879 -7.309 1.00 97.12 188 LEU A C 1
ATOM 1444 O O . LEU A 1 188 ? 5.375 -14.807 -8.258 1.00 97.12 188 LEU A O 1
ATOM 1448 N N . ALA A 1 189 ? 6.079 -14.080 -6.247 1.00 98.12 189 ALA A N 1
ATOM 1449 C CA . ALA A 1 189 ? 5.190 -12.934 -6.096 1.00 98.12 189 ALA A CA 1
ATOM 1450 C C . ALA A 1 189 ? 5.834 -11.908 -5.145 1.00 98.12 189 ALA A C 1
ATOM 1452 O O . ALA A 1 189 ? 6.683 -12.279 -4.329 1.00 98.12 189 ALA A O 1
ATOM 1453 N N . SER A 1 190 ? 5.433 -10.641 -5.250 1.00 98.44 190 SER A N 1
ATOM 1454 C CA . SER A 1 190 ? 5.870 -9.552 -4.369 1.00 98.44 190 SER A CA 1
ATOM 1455 C C . SER A 1 190 ? 4.731 -8.581 -4.046 1.00 98.44 190 SER A C 1
ATOM 1457 O O . SER A 1 190 ? 3.772 -8.457 -4.808 1.00 98.44 190 SER A O 1
ATOM 1459 N N . CYS A 1 191 ? 4.832 -7.884 -2.917 1.00 98.38 191 CYS A N 1
ATOM 1460 C CA . CYS A 1 191 ? 3.974 -6.755 -2.547 1.00 98.38 191 CYS A CA 1
ATOM 1461 C C . CYS A 1 191 ? 4.645 -5.914 -1.455 1.00 98.38 191 CYS A C 1
ATOM 1463 O O . CYS A 1 191 ? 5.606 -6.357 -0.829 1.00 98.38 191 CYS A O 1
ATOM 1465 N N . GLU A 1 192 ? 4.082 -4.753 -1.142 1.00 97.88 192 GLU A N 1
ATOM 1466 C CA . GLU A 1 192 ? 4.513 -3.934 -0.006 1.00 97.88 192 GLU A CA 1
ATOM 1467 C C . GLU A 1 192 ? 3.365 -3.686 0.977 1.00 97.88 192 GLU A C 1
ATOM 1469 O O . GLU A 1 192 ? 2.192 -3.714 0.602 1.00 97.88 192 GLU A O 1
ATOM 1474 N N . SER A 1 193 ? 3.698 -3.442 2.244 1.00 98.06 193 SER A N 1
ATOM 1475 C CA . SER A 1 193 ? 2.755 -2.979 3.264 1.00 98.06 193 SER A CA 1
ATOM 1476 C C . SER A 1 193 ? 3.238 -1.670 3.878 1.00 98.06 193 SER A C 1
ATOM 1478 O O . SER A 1 193 ? 4.372 -1.595 4.354 1.00 98.06 193 SER A O 1
ATOM 1480 N N . VAL A 1 194 ? 2.366 -0.668 3.919 1.00 97.06 194 VAL A N 1
ATOM 1481 C CA . VAL A 1 194 ? 2.632 0.652 4.499 1.00 97.06 194 VAL A CA 1
ATOM 1482 C C . VAL A 1 194 ? 1.822 0.825 5.782 1.00 97.06 194 VAL A C 1
ATOM 1484 O O . VAL A 1 194 ? 0.590 0.772 5.753 1.00 97.06 194 VAL A O 1
ATOM 1487 N N . ARG A 1 195 ? 2.507 1.049 6.905 1.00 96.19 195 ARG A N 1
ATOM 1488 C CA . ARG A 1 195 ? 1.924 1.274 8.232 1.00 96.19 195 ARG A CA 1
ATOM 1489 C C . ARG A 1 195 ? 1.300 2.666 8.296 1.00 96.19 195 ARG A C 1
ATOM 1491 O O . ARG A 1 195 ? 2.012 3.664 8.260 1.00 96.19 195 ARG A O 1
ATOM 1498 N N . LYS A 1 196 ? -0.022 2.745 8.446 1.00 94.38 196 LYS A N 1
ATOM 1499 C CA . LYS A 1 196 ? -0.760 4.011 8.595 1.00 94.38 196 LYS A CA 1
ATOM 1500 C C . LYS A 1 196 ? -1.374 4.127 9.985 1.00 94.38 196 LYS A C 1
ATOM 1502 O O . LYS A 1 196 ? -1.837 3.125 10.539 1.00 94.38 196 LYS A O 1
ATOM 1507 N N . ARG A 1 197 ? -1.412 5.344 10.538 1.00 94.94 197 ARG A N 1
ATOM 1508 C CA . ARG A 1 197 ? -2.149 5.634 11.776 1.00 94.94 197 ARG A CA 1
ATOM 1509 C C . ARG A 1 197 ? -3.649 5.497 11.512 1.00 94.94 197 ARG A C 1
ATOM 1511 O O . ARG A 1 197 ? -4.150 5.944 10.480 1.00 94.94 197 ARG A O 1
ATOM 1518 N N . SER A 1 198 ? -4.381 4.881 12.433 1.00 95.06 198 SER A N 1
ATOM 1519 C CA . SER A 1 198 ? -5.835 4.755 12.327 1.00 95.06 198 SER A CA 1
ATOM 1520 C C . SER A 1 198 ? -6.533 4.794 13.678 1.00 95.06 198 SER A C 1
ATOM 1522 O O . SER A 1 198 ? -5.979 4.416 14.711 1.00 95.06 198 SER A O 1
ATOM 1524 N N . LEU A 1 199 ? -7.797 5.198 13.659 1.00 95.94 199 LEU A N 1
ATOM 1525 C CA . LEU A 1 199 ? -8.683 5.169 14.812 1.00 95.94 199 LEU A CA 1
ATOM 1526 C C . LEU A 1 199 ? -9.714 4.056 14.653 1.00 95.94 199 LEU A C 1
ATOM 1528 O O . LEU A 1 199 ? -10.303 3.895 13.582 1.00 95.94 199 LEU A O 1
ATOM 1532 N N . THR A 1 200 ? -9.995 3.347 15.742 1.00 95.62 200 THR A N 1
ATOM 1533 C CA . THR A 1 200 ? -11.247 2.595 15.900 1.00 95.62 200 THR A CA 1
ATOM 1534 C C . THR A 1 200 ? -12.143 3.285 16.918 1.00 95.62 200 THR A C 1
ATOM 1536 O O . THR A 1 200 ? -11.640 3.852 17.885 1.00 95.62 200 THR A O 1
ATOM 1539 N N . SER A 1 201 ? -13.455 3.221 16.709 1.00 95.69 201 SER A N 1
ATOM 1540 C CA . SER A 1 201 ? -14.487 3.713 17.628 1.00 95.69 201 SER A CA 1
ATOM 1541 C C . SER A 1 201 ? -15.471 2.580 17.913 1.00 95.69 201 SER A C 1
ATOM 1543 O O . SER A 1 201 ? -15.913 1.925 16.967 1.00 95.69 201 SER A O 1
ATOM 1545 N N . ASP A 1 202 ? -15.777 2.315 19.185 1.00 94.25 202 ASP A N 1
ATOM 1546 C CA . ASP A 1 202 ? -16.744 1.284 19.589 1.00 94.25 202 ASP A CA 1
ATOM 1547 C C . ASP A 1 202 ? -18.206 1.792 19.580 1.00 94.25 202 ASP A C 1
ATOM 1549 O O . ASP A 1 202 ? -18.494 2.941 19.234 1.00 94.25 202 ASP A O 1
ATOM 1553 N N . ALA A 1 203 ? -19.143 0.927 19.983 1.00 92.81 203 ALA A N 1
ATOM 1554 C CA . ALA A 1 203 ? -20.568 1.253 20.091 1.00 92.81 203 ALA A CA 1
ATOM 1555 C C . ALA A 1 203 ? -20.878 2.402 21.078 1.00 92.81 203 ALA A C 1
ATOM 1557 O O . ALA A 1 203 ? -21.906 3.063 20.948 1.00 92.81 203 ALA A O 1
ATOM 1558 N N . ASN A 1 204 ? -19.989 2.654 22.044 1.00 92.62 204 ASN A N 1
ATOM 1559 C CA . ASN A 1 204 ? -20.115 3.689 23.071 1.00 92.62 204 ASN A CA 1
ATOM 1560 C C . ASN A 1 204 ? -19.404 4.998 22.677 1.00 92.62 204 ASN A C 1
ATOM 1562 O O . ASN A 1 204 ? -19.481 5.978 23.414 1.00 92.62 204 ASN A O 1
ATOM 1566 N N . GLY A 1 205 ? -18.717 5.033 21.528 1.00 92.94 205 GLY A N 1
ATOM 1567 C CA . GLY A 1 205 ? -17.896 6.166 21.095 1.00 92.94 205 GLY A CA 1
ATOM 1568 C C . GLY A 1 205 ? -16.473 6.174 21.668 1.00 92.94 205 GLY A C 1
ATOM 1569 O O . GLY A 1 205 ? -15.753 7.149 21.463 1.00 92.94 205 GLY A O 1
ATOM 1570 N N . ASN A 1 206 ? -16.023 5.110 22.342 1.00 95.12 206 ASN A N 1
ATOM 1571 C CA . ASN A 1 206 ? -14.651 5.015 22.843 1.00 95.12 206 ASN A CA 1
ATOM 1572 C C . ASN A 1 206 ? -13.670 4.960 21.663 1.00 95.12 206 ASN A C 1
ATOM 1574 O O . ASN A 1 206 ? -13.664 3.997 20.893 1.00 95.12 206 ASN A O 1
ATOM 1578 N N . VAL A 1 207 ? -12.834 5.991 21.524 1.00 96.44 207 VAL A N 1
ATOM 1579 C CA . VAL A 1 207 ? -11.815 6.083 20.469 1.00 96.44 207 VAL A CA 1
ATOM 1580 C C . VAL A 1 207 ? -10.527 5.396 20.922 1.00 96.44 207 VAL A C 1
ATOM 1582 O O . VAL A 1 207 ? -10.090 5.552 22.058 1.00 96.44 207 VAL A O 1
ATOM 1585 N N . THR A 1 208 ? -9.894 4.633 20.034 1.00 95.62 208 THR A N 1
ATOM 1586 C CA . THR A 1 208 ? -8.626 3.934 20.295 1.00 95.62 208 THR A CA 1
ATOM 1587 C C . THR A 1 208 ? -7.684 4.066 19.102 1.00 95.62 208 THR A C 1
ATOM 1589 O O . THR A 1 208 ? -8.109 3.890 17.959 1.00 95.62 208 THR A O 1
ATOM 1592 N N . GLU A 1 209 ? -6.403 4.338 19.366 1.00 95.69 209 GLU A N 1
ATOM 1593 C CA . GLU A 1 209 ? -5.357 4.362 18.337 1.00 95.69 209 GLU A CA 1
ATOM 1594 C C . GLU A 1 209 ? -4.878 2.955 17.973 1.00 95.69 209 GLU A C 1
ATOM 1596 O O . GLU A 1 209 ? -4.674 2.078 18.821 1.00 95.69 209 GLU A O 1
ATOM 1601 N N . THR A 1 210 ? -4.737 2.751 16.668 1.00 95.81 210 THR A N 1
ATOM 1602 C CA . THR A 1 210 ? -4.518 1.467 16.003 1.00 95.81 210 THR A CA 1
ATOM 1603 C C . THR A 1 210 ? -3.674 1.671 14.744 1.00 95.81 210 THR A C 1
ATOM 1605 O O . THR A 1 210 ? -3.478 2.799 14.289 1.00 95.81 210 THR A O 1
ATOM 1608 N N . ILE A 1 211 ? -3.206 0.575 14.154 1.00 95.69 211 ILE A N 1
ATOM 1609 C CA . ILE A 1 211 ? -2.572 0.577 12.829 1.00 95.69 211 ILE A CA 1
ATOM 1610 C C . ILE A 1 211 ? -3.539 0.071 11.768 1.00 95.69 211 ILE A C 1
ATOM 1612 O O . ILE A 1 211 ? -4.320 -0.852 12.006 1.00 95.69 211 ILE A O 1
ATOM 1616 N N . THR A 1 212 ? -3.404 0.616 10.562 1.00 96.06 212 THR A N 1
ATOM 1617 C CA . THR A 1 212 ? -3.883 -0.024 9.337 1.00 96.06 212 THR A CA 1
ATOM 1618 C C . THR A 1 212 ? -2.723 -0.241 8.384 1.00 96.06 212 THR A C 1
ATOM 1620 O O . THR A 1 212 ? -2.004 0.705 8.069 1.00 96.06 212 THR A O 1
ATOM 1623 N N . HIS A 1 213 ? -2.559 -1.467 7.892 1.00 97.69 213 HIS A N 1
ATOM 1624 C CA . HIS A 1 213 ? -1.555 -1.769 6.871 1.00 97.69 213 HIS A CA 1
ATOM 1625 C C . HIS A 1 213 ? -2.153 -1.604 5.473 1.00 97.69 213 HIS A C 1
ATOM 1627 O O . HIS A 1 213 ? -3.019 -2.374 5.061 1.00 97.69 213 HIS A O 1
ATOM 1633 N N . GLY A 1 214 ? -1.710 -0.583 4.742 1.00 97.12 214 GLY A N 1
ATOM 1634 C CA . GLY A 1 214 ? -2.036 -0.418 3.327 1.00 97.12 214 GLY A CA 1
ATOM 1635 C C . GLY A 1 214 ? -1.177 -1.354 2.484 1.00 97.12 214 GLY A C 1
ATOM 1636 O O . GLY A 1 214 ? 0.028 -1.140 2.403 1.00 97.12 214 GLY A O 1
ATOM 1637 N N . VAL A 1 215 ? -1.774 -2.380 1.881 1.00 98.00 215 VAL A N 1
ATOM 1638 C CA . VAL A 1 215 ? -1.092 -3.313 0.976 1.00 98.00 215 VAL A CA 1
ATOM 1639 C C . VAL A 1 215 ? -1.126 -2.747 -0.443 1.00 98.00 215 VAL A C 1
ATOM 1641 O O . VAL A 1 215 ? -2.189 -2.377 -0.944 1.00 98.00 215 VAL A O 1
ATOM 1644 N N . ALA A 1 216 ? 0.037 -2.672 -1.084 1.00 95.31 216 ALA A N 1
ATOM 1645 C CA . ALA A 1 216 ? 0.219 -2.089 -2.411 1.00 95.31 216 ALA A CA 1
ATOM 1646 C C . ALA A 1 216 ? 1.177 -2.927 -3.278 1.00 95.31 216 ALA A C 1
ATOM 1648 O O . ALA A 1 216 ? 1.758 -3.918 -2.823 1.00 95.31 216 ALA A O 1
ATOM 1649 N N . SER A 1 217 ? 1.287 -2.552 -4.557 1.00 95.44 217 SER A N 1
ATOM 1650 C CA . SER A 1 217 ? 2.214 -3.132 -5.543 1.00 95.44 217 SER A CA 1
ATOM 1651 C C . SER A 1 217 ? 2.186 -4.667 -5.637 1.00 95.44 217 SER A C 1
ATOM 1653 O O . SER A 1 217 ? 3.207 -5.305 -5.902 1.00 95.44 217 SER A O 1
ATOM 1655 N N . VAL A 1 218 ? 1.004 -5.267 -5.427 1.00 97.19 218 VAL A N 1
ATOM 1656 C CA . VAL A 1 218 ? 0.773 -6.720 -5.459 1.00 97.19 218 VAL A CA 1
ATOM 1657 C C . VAL A 1 218 ? 1.034 -7.246 -6.867 1.00 97.19 218 VAL A C 1
ATOM 1659 O O . VAL A 1 218 ? 0.220 -7.095 -7.776 1.00 97.19 218 VAL A O 1
ATOM 1662 N N . TYR A 1 219 ? 2.190 -7.872 -7.052 1.00 96.56 219 TYR A N 1
ATOM 1663 C CA . TYR A 1 219 ? 2.709 -8.261 -8.350 1.00 96.56 219 TYR A CA 1
ATOM 1664 C C . TYR A 1 219 ? 3.032 -9.755 -8.406 1.00 96.56 219 TYR A C 1
ATOM 1666 O O . TYR A 1 219 ? 3.587 -10.359 -7.489 1.00 96.56 219 TYR A O 1
ATOM 1674 N N . CYS A 1 220 ? 2.725 -10.354 -9.550 1.00 95.88 220 CYS A N 1
ATOM 1675 C CA . CYS A 1 220 ? 3.196 -11.675 -9.933 1.00 95.88 220 CYS A CA 1
ATOM 1676 C C . CYS A 1 220 ? 3.581 -11.617 -11.414 1.00 95.88 220 CYS A C 1
ATOM 1678 O O . CYS A 1 220 ? 2.797 -11.134 -12.247 1.00 95.88 220 CYS A O 1
ATOM 1680 N N . ASN A 1 221 ? 4.796 -12.075 -11.729 1.00 92.94 221 ASN A N 1
ATOM 1681 C CA . ASN A 1 221 ? 5.331 -12.116 -13.091 1.00 92.94 221 ASN A CA 1
ATOM 1682 C C . ASN A 1 221 ? 4.337 -12.870 -13.998 1.00 92.94 221 ASN A C 1
ATOM 1684 O O . ASN A 1 221 ? 3.888 -13.947 -13.599 1.00 92.94 221 ASN A O 1
ATOM 1688 N N . PRO A 1 222 ? 3.976 -12.352 -15.191 1.00 93.44 222 PRO A N 1
ATOM 1689 C CA . PRO A 1 222 ? 3.077 -13.024 -16.130 1.00 93.44 222 PRO A CA 1
ATOM 1690 C C . PRO A 1 222 ? 3.333 -14.526 -16.324 1.00 93.44 222 PRO A C 1
ATOM 1692 O O . PRO A 1 222 ? 2.366 -15.284 -16.369 1.00 93.44 222 PRO A O 1
ATOM 1695 N N . ARG A 1 223 ? 4.601 -14.969 -16.338 1.00 91.00 223 ARG A N 1
ATOM 1696 C CA . ARG A 1 223 ? 4.996 -16.389 -16.456 1.00 91.00 223 ARG A CA 1
ATOM 1697 C C . ARG A 1 223 ? 4.533 -17.278 -15.297 1.00 91.00 223 ARG A C 1
ATOM 1699 O O . ARG A 1 223 ? 4.389 -18.482 -15.478 1.00 91.00 223 ARG A O 1
ATOM 1706 N N . TYR A 1 224 ? 4.303 -16.704 -14.117 1.00 93.12 224 TYR A N 1
ATOM 1707 C CA . TYR A 1 224 ? 3.974 -17.428 -12.882 1.00 93.12 224 TYR A CA 1
ATOM 1708 C C . TYR A 1 224 ? 2.510 -17.232 -12.445 1.00 93.12 224 TYR A C 1
ATOM 1710 O O . TYR A 1 224 ? 2.075 -17.782 -11.429 1.00 93.12 224 TYR A O 1
ATOM 1718 N N . ARG A 1 225 ? 1.719 -16.455 -13.200 1.00 93.31 225 ARG A N 1
ATOM 1719 C CA . ARG A 1 225 ? 0.290 -16.239 -12.917 1.00 93.31 225 ARG A CA 1
ATOM 1720 C C . ARG A 1 225 ? -0.495 -17.549 -13.045 1.00 93.31 225 ARG A C 1
ATOM 1722 O O . ARG A 1 225 ? -0.042 -18.519 -13.640 1.00 93.31 225 ARG A O 1
ATOM 1729 N N . ARG A 1 226 ? -1.692 -17.584 -12.447 1.00 94.06 226 ARG A N 1
ATOM 1730 C CA . ARG A 1 226 ? -2.586 -18.764 -12.351 1.00 94.06 226 ARG A CA 1
ATOM 1731 C C . ARG A 1 226 ? -2.033 -19.976 -11.573 1.00 94.06 226 ARG A C 1
ATOM 1733 O O . ARG A 1 226 ? -2.830 -20.847 -11.255 1.00 94.06 226 ARG A O 1
ATOM 1740 N N . ARG A 1 227 ? -0.758 -19.989 -11.158 1.00 95.62 227 ARG A N 1
ATOM 1741 C CA . ARG A 1 227 ? -0.151 -21.013 -10.274 1.00 95.62 227 ARG A CA 1
ATOM 1742 C C . ARG A 1 227 ? -0.396 -20.816 -8.768 1.00 95.62 227 ARG A C 1
ATOM 1744 O O . ARG A 1 227 ? 0.170 -21.531 -7.959 1.00 95.62 227 ARG A O 1
ATOM 1751 N N . GLY A 1 228 ? -1.195 -19.827 -8.362 1.00 96.69 228 GLY A N 1
ATOM 1752 C CA . GLY A 1 228 ? -1.569 -19.609 -6.954 1.00 96.69 228 GLY A CA 1
ATOM 1753 C C . GLY A 1 228 ? -0.577 -18.819 -6.084 1.00 96.69 228 GLY A C 1
ATOM 1754 O O . GLY A 1 228 ? -0.967 -18.390 -5.001 1.00 96.69 228 GLY A O 1
ATOM 1755 N N . TYR A 1 229 ? 0.650 -18.533 -6.542 1.00 98.19 229 TYR A N 1
ATOM 1756 C CA . TYR A 1 229 ? 1.677 -17.844 -5.734 1.00 98.19 229 TYR A CA 1
ATOM 1757 C C . TYR A 1 229 ? 1.220 -16.508 -5.126 1.00 98.19 229 TYR A C 1
ATOM 1759 O O . TYR A 1 229 ? 1.433 -16.275 -3.941 1.00 98.19 229 TYR A O 1
ATOM 1767 N N . ALA A 1 230 ? 0.542 -15.647 -5.893 1.00 97.25 230 ALA A N 1
ATOM 1768 C CA . ALA A 1 230 ? 0.030 -14.376 -5.370 1.00 97.25 230 ALA A CA 1
ATOM 1769 C C . ALA A 1 230 ? -1.013 -14.579 -4.252 1.00 97.25 230 ALA A C 1
ATOM 1771 O O . ALA A 1 230 ? -1.010 -13.849 -3.265 1.00 97.25 230 ALA A O 1
ATOM 1772 N N . SER A 1 231 ? -1.866 -15.602 -4.370 1.00 97.50 231 SER A N 1
ATOM 1773 C CA . SER A 1 231 ? -2.827 -15.959 -3.324 1.00 97.50 231 SER A CA 1
ATOM 1774 C C . SER A 1 231 ? -2.116 -16.506 -2.087 1.00 97.50 231 SER A C 1
ATOM 1776 O O . SER A 1 231 ? -2.378 -16.027 -0.990 1.00 97.50 231 SER A O 1
ATOM 1778 N N . ARG A 1 232 ? -1.151 -17.424 -2.259 1.00 98.00 232 ARG A N 1
ATOM 1779 C CA . ARG A 1 232 ? -0.318 -17.954 -1.166 1.00 98.00 232 ARG A CA 1
ATOM 1780 C C . ARG A 1 232 ? 0.391 -16.828 -0.408 1.00 98.00 232 ARG A C 1
ATOM 1782 O O . ARG A 1 232 ? 0.309 -16.782 0.814 1.00 98.00 232 ARG A O 1
ATOM 1789 N N . MET A 1 233 ? 1.023 -15.904 -1.132 1.00 98.50 233 MET A N 1
ATOM 1790 C CA . MET A 1 233 ? 1.689 -14.725 -0.574 1.00 98.50 233 MET A CA 1
ATOM 1791 C C . MET A 1 233 ? 0.742 -13.897 0.303 1.00 98.50 233 MET A C 1
ATOM 1793 O O . MET A 1 233 ? 1.075 -13.616 1.450 1.00 98.50 233 MET A O 1
ATOM 1797 N N . LEU A 1 234 ? -0.449 -13.556 -0.201 1.00 98.12 234 LEU A N 1
ATOM 1798 C CA . LEU A 1 234 ? -1.441 -12.773 0.546 1.00 98.12 234 LEU A CA 1
ATOM 1799 C C . LEU A 1 234 ? -2.020 -13.540 1.749 1.00 98.12 234 LEU A C 1
ATOM 1801 O O . LEU A 1 234 ? -2.267 -12.937 2.792 1.00 98.12 234 LEU A O 1
ATOM 1805 N N . THR A 1 235 ? -2.182 -14.864 1.647 1.00 96.75 235 THR A N 1
ATOM 1806 C CA . THR A 1 235 ? -2.611 -15.720 2.766 1.00 96.75 235 THR A CA 1
ATOM 1807 C C . THR A 1 235 ? -1.575 -15.778 3.890 1.00 96.75 235 THR A C 1
ATOM 1809 O O . THR A 1 235 ? -1.960 -15.760 5.056 1.00 96.75 235 THR A O 1
ATOM 1812 N N . GLU A 1 236 ? -0.275 -15.829 3.585 1.00 97.19 236 GLU A N 1
ATOM 1813 C CA . GLU A 1 236 ? 0.762 -15.696 4.619 1.00 97.19 236 GLU A CA 1
ATOM 1814 C C . GLU A 1 236 ? 0.833 -14.255 5.158 1.00 97.19 236 GLU A C 1
ATOM 1816 O O . GLU A 1 236 ? 0.944 -14.050 6.367 1.00 97.19 236 GLU A O 1
ATOM 1821 N N . LEU A 1 237 ? 0.693 -13.252 4.284 1.00 98.06 237 LEU A N 1
ATOM 1822 C CA . LEU A 1 237 ? 0.772 -11.833 4.643 1.00 98.06 237 LEU A CA 1
ATOM 1823 C C . LEU A 1 237 ? -0.315 -11.448 5.650 1.00 98.06 237 LEU A C 1
ATOM 1825 O O . LEU A 1 237 ? -0.020 -10.783 6.638 1.00 98.06 237 LEU A O 1
ATOM 1829 N N . GLY A 1 238 ? -1.550 -11.917 5.453 1.00 95.44 238 GLY A N 1
ATOM 1830 C CA . GLY A 1 238 ? -2.656 -11.679 6.383 1.00 95.44 238 GLY A CA 1
ATOM 1831 C C . GLY A 1 238 ? -2.392 -12.200 7.803 1.00 95.44 238 GLY A C 1
ATOM 1832 O O . GLY A 1 238 ? -2.844 -11.584 8.766 1.00 95.44 238 GLY A O 1
ATOM 1833 N N . LYS A 1 239 ? -1.611 -13.282 7.953 1.00 94.88 239 LYS A N 1
ATOM 1834 C CA . LYS A 1 239 ? -1.192 -13.806 9.268 1.00 94.88 239 LYS A CA 1
ATOM 1835 C C . LYS A 1 239 ? -0.158 -12.891 9.923 1.00 94.88 239 LYS A C 1
ATOM 1837 O O . LYS A 1 239 ? -0.271 -12.594 11.107 1.00 94.88 239 LYS A O 1
ATOM 1842 N N . VAL A 1 240 ? 0.839 -12.442 9.156 1.00 96.38 240 VAL A N 1
ATOM 1843 C CA . VAL A 1 240 ? 1.945 -11.610 9.662 1.00 96.38 240 VAL A CA 1
ATOM 1844 C C . VAL A 1 240 ? 1.473 -10.191 9.989 1.00 96.38 240 VAL A C 1
ATOM 1846 O O . VAL A 1 240 ? 1.783 -9.668 11.058 1.00 96.38 240 VAL A O 1
ATOM 1849 N N . LEU A 1 241 ? 0.664 -9.573 9.122 1.00 95.81 241 LEU A N 1
ATOM 1850 C CA . LEU A 1 241 ? 0.176 -8.202 9.313 1.00 95.81 241 LEU A CA 1
ATOM 1851 C C . LEU A 1 241 ? -0.748 -8.030 10.527 1.00 95.81 241 LEU A C 1
ATOM 1853 O O . LEU A 1 241 ? -0.948 -6.897 10.948 1.00 95.81 241 LEU A O 1
ATOM 1857 N N . ALA A 1 242 ? -1.279 -9.103 11.121 1.00 92.44 242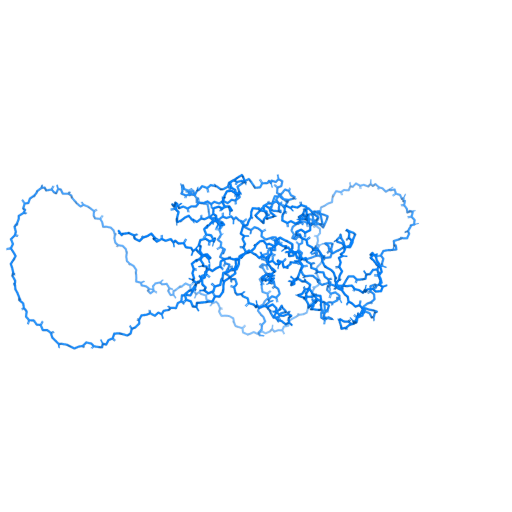 ALA A N 1
ATOM 1858 C CA . ALA A 1 242 ? -2.065 -9.021 12.355 1.00 92.44 242 ALA A CA 1
ATOM 1859 C C . ALA A 1 242 ? -1.235 -8.551 13.571 1.00 92.44 242 ALA A C 1
ATOM 1861 O O . ALA A 1 242 ? -1.780 -7.931 14.485 1.00 92.44 242 ALA A O 1
ATOM 1862 N N . THR A 1 243 ? 0.075 -8.821 13.577 1.00 93.75 243 THR A N 1
ATOM 1863 C CA . THR A 1 243 ? 1.015 -8.455 14.656 1.00 93.75 243 THR A CA 1
ATOM 1864 C C . THR A 1 243 ? 2.183 -7.587 14.172 1.00 93.75 243 THR A C 1
ATOM 1866 O O . THR A 1 243 ? 2.996 -7.149 14.984 1.00 93.75 243 THR A O 1
ATOM 1869 N N . TRP A 1 244 ? 2.279 -7.298 12.870 1.00 95.31 244 TRP A N 1
ATOM 1870 C CA . TRP A 1 244 ? 3.369 -6.501 12.303 1.00 95.31 244 TRP A CA 1
ATOM 1871 C C . TRP A 1 244 ? 3.331 -5.042 12.781 1.00 95.31 244 TRP A C 1
ATOM 1873 O O . TRP A 1 244 ? 2.342 -4.334 12.581 1.00 95.31 244 TRP A O 1
ATOM 1883 N N . GLN A 1 245 ? 4.451 -4.581 13.345 1.00 93.38 245 GLN A N 1
ATOM 1884 C CA . GLN A 1 245 ? 4.741 -3.181 13.689 1.00 93.38 245 GLN A CA 1
ATOM 1885 C C . GLN A 1 245 ? 3.812 -2.520 14.727 1.00 93.38 245 GLN A C 1
ATOM 1887 O O . GLN A 1 245 ? 3.599 -1.300 14.700 1.00 93.38 245 GLN A O 1
ATOM 1892 N N . VAL A 1 246 ? 3.247 -3.325 15.634 1.00 91.50 246 VAL A N 1
ATOM 1893 C CA . VAL A 1 246 ? 2.321 -2.899 16.702 1.00 91.50 246 VAL A CA 1
ATOM 1894 C C . VAL A 1 246 ? 2.973 -2.114 17.846 1.00 91.50 246 VAL A C 1
ATOM 1896 O O . VAL A 1 246 ? 2.282 -1.719 18.782 1.00 91.50 246 VAL A O 1
ATOM 1899 N N . GLU A 1 247 ? 4.280 -1.854 17.798 1.00 86.69 247 GLU A N 1
ATOM 1900 C CA . GLU A 1 247 ? 4.978 -1.096 18.832 1.00 86.69 247 GLU A CA 1
ATOM 1901 C C . GLU A 1 247 ? 4.357 0.303 19.006 1.00 86.69 247 GLU A C 1
ATOM 1903 O O . GLU A 1 247 ? 4.102 1.033 18.041 1.00 86.69 247 GLU A O 1
ATOM 1908 N N . GLY A 1 248 ? 4.093 0.670 20.264 1.00 81.06 248 GLY A N 1
ATOM 1909 C CA . GLY A 1 248 ? 3.497 1.955 20.639 1.00 81.06 248 GLY A CA 1
ATOM 1910 C C . GLY A 1 248 ? 1.984 2.089 20.414 1.00 81.06 248 GLY A C 1
ATOM 1911 O O . GLY A 1 248 ? 1.454 3.165 20.675 1.00 81.06 248 GLY A O 1
ATOM 1912 N N . VAL A 1 249 ? 1.272 1.048 19.959 1.00 83.31 249 VAL A N 1
ATOM 1913 C CA . VAL A 1 249 ? -0.196 1.077 19.777 1.00 83.31 249 VAL A CA 1
ATOM 1914 C C . VAL A 1 249 ? -0.891 -0.143 20.390 1.00 83.31 249 VAL A C 1
ATOM 1916 O O . VAL A 1 249 ? -0.252 -1.095 20.824 1.00 83.31 249 VAL A O 1
ATOM 1919 N N . SER A 1 250 ? -2.227 -0.126 20.410 1.00 79.75 250 SER A N 1
ATOM 1920 C CA . SER A 1 250 ? -3.032 -1.217 20.978 1.00 79.75 250 SER A CA 1
ATOM 1921 C C . SER A 1 250 ? -3.099 -2.482 20.107 1.00 79.75 250 SER A C 1
ATOM 1923 O O . SER A 1 250 ? -3.125 -3.587 20.644 1.00 79.75 250 SER A O 1
ATOM 1925 N N . LYS A 1 251 ? -3.189 -2.329 18.775 1.00 91.56 251 LYS A N 1
ATOM 1926 C CA . LYS A 1 251 ? -3.370 -3.413 17.786 1.00 91.56 251 LYS A CA 1
ATOM 1927 C C . LYS A 1 251 ? -3.270 -2.901 16.345 1.00 91.56 251 LYS A C 1
ATOM 1929 O O . LYS A 1 251 ? -3.456 -1.707 16.085 1.00 91.56 251 LYS A O 1
ATOM 1934 N N . VAL A 1 252 ? -3.121 -3.824 15.394 1.00 96.12 252 VAL A N 1
ATOM 1935 C CA . VAL A 1 252 ? -3.586 -3.610 14.014 1.00 96.12 252 VAL A CA 1
ATOM 1936 C C . VAL A 1 252 ? -5.111 -3.769 13.983 1.00 96.12 252 VAL A C 1
ATOM 1938 O O . VAL A 1 252 ? -5.652 -4.713 14.554 1.00 96.12 252 VAL A O 1
ATOM 1941 N N . ALA A 1 253 ? -5.818 -2.826 13.359 1.00 94.88 253 ALA A N 1
ATOM 1942 C CA . ALA A 1 253 ? -7.274 -2.861 13.205 1.00 94.88 253 ALA A CA 1
ATOM 1943 C C . ALA A 1 253 ? -7.718 -3.471 11.868 1.00 94.88 253 ALA A C 1
ATOM 1945 O O . ALA A 1 253 ? -8.755 -4.126 11.812 1.00 94.88 253 ALA A O 1
ATOM 1946 N N . ALA A 1 254 ? -6.952 -3.239 10.799 1.00 95.00 254 ALA A N 1
ATOM 1947 C CA . ALA A 1 254 ? -7.285 -3.668 9.446 1.00 95.00 254 ALA A CA 1
ATOM 1948 C C . ALA A 1 254 ? -6.039 -3.752 8.548 1.00 95.00 254 ALA A C 1
ATOM 1950 O O . ALA A 1 254 ? -4.984 -3.189 8.851 1.00 95.00 254 ALA A O 1
ATOM 1951 N N . SER A 1 255 ? -6.203 -4.372 7.380 1.00 96.19 255 SER A N 1
ATOM 1952 C CA . SER A 1 255 ? -5.387 -4.066 6.204 1.00 96.19 255 SER A CA 1
ATOM 1953 C C . SER A 1 255 ? -6.298 -3.665 5.044 1.00 96.19 255 SER A C 1
ATOM 1955 O O . SER A 1 255 ? -7.442 -4.115 4.968 1.00 96.19 255 SER A O 1
ATOM 1957 N N . VAL A 1 256 ? -5.817 -2.789 4.164 1.00 95.56 256 VAL A N 1
ATOM 1958 C CA . VAL A 1 256 ? -6.595 -2.237 3.041 1.00 95.56 256 VAL A CA 1
ATOM 1959 C C . VAL A 1 256 ? -5.775 -2.259 1.760 1.00 95.56 256 VAL A C 1
ATOM 1961 O O . VAL A 1 256 ? -4.555 -2.146 1.812 1.00 95.56 256 VAL A O 1
ATOM 1964 N N . LEU A 1 257 ? -6.441 -2.372 0.616 1.00 94.38 257 LEU A N 1
ATOM 1965 C CA . LEU A 1 257 ? -5.837 -2.275 -0.711 1.00 94.38 257 LEU A CA 1
ATOM 1966 C C . LEU A 1 257 ? -6.872 -1.759 -1.712 1.00 94.38 257 LEU A C 1
ATOM 1968 O O . LEU A 1 257 ? -8.076 -1.851 -1.467 1.00 94.38 257 LEU A O 1
ATOM 1972 N N . PHE A 1 258 ? -6.399 -1.251 -2.845 1.00 90.94 258 PHE A N 1
ATOM 1973 C CA . PHE A 1 258 ? -7.231 -0.855 -3.979 1.00 90.94 258 PHE A CA 1
ATOM 1974 C C . PHE A 1 258 ? -6.943 -1.811 -5.142 1.00 90.94 258 PHE A C 1
ATOM 1976 O O . PHE A 1 258 ? -5.787 -2.153 -5.379 1.00 90.94 258 PHE A O 1
ATOM 1983 N N . SER A 1 259 ? -7.990 -2.292 -5.820 1.00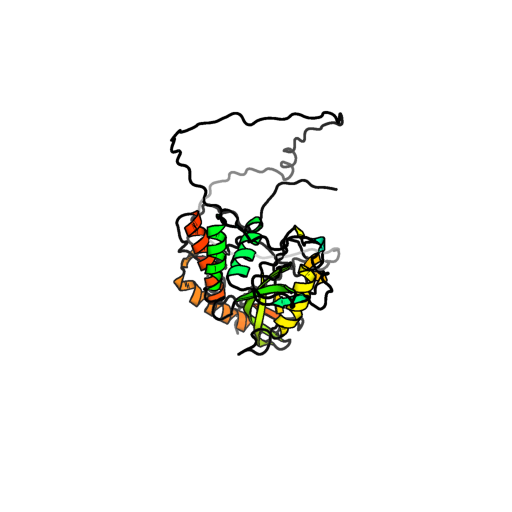 89.94 259 SER A N 1
ATOM 1984 C CA . SER A 1 259 ? -7.879 -3.342 -6.842 1.00 89.94 259 SER A CA 1
ATOM 1985 C C . SER A 1 259 ? -8.267 -2.828 -8.224 1.00 89.94 259 SER A C 1
ATOM 1987 O O . SER A 1 259 ? -9.418 -2.455 -8.448 1.00 89.94 259 SER A O 1
ATOM 1989 N N . ASP A 1 260 ? -7.317 -2.889 -9.151 1.00 85.88 260 ASP A N 1
ATOM 1990 C CA . ASP A 1 260 ? -7.493 -2.728 -10.596 1.00 85.88 260 ASP A CA 1
ATOM 1991 C C . ASP A 1 260 ? -8.112 -3.987 -11.239 1.00 85.88 260 ASP A C 1
ATOM 1993 O O . ASP A 1 260 ? -9.019 -3.897 -12.064 1.00 85.88 260 ASP A O 1
ATOM 1997 N N . ILE A 1 261 ? -7.706 -5.180 -10.792 1.00 87.88 261 ILE A N 1
ATOM 1998 C CA . ILE A 1 261 ? -8.213 -6.490 -11.249 1.00 87.88 261 ILE A CA 1
ATOM 1999 C C . ILE A 1 261 ? -9.588 -6.885 -10.666 1.00 87.88 261 ILE A C 1
ATOM 2001 O O . ILE A 1 261 ? -10.031 -8.030 -10.805 1.00 87.88 261 ILE A O 1
ATOM 2005 N N . GLY A 1 262 ? -10.277 -5.959 -9.996 1.00 85.88 262 GLY A N 1
ATOM 2006 C CA . GLY A 1 262 ? -11.589 -6.172 -9.384 1.00 85.88 262 GLY A CA 1
ATOM 2007 C C . GLY A 1 262 ? -11.572 -6.976 -8.074 1.00 85.88 262 GLY A C 1
ATOM 2008 O O . GLY A 1 262 ? -10.535 -7.395 -7.556 1.00 85.88 262 GLY A O 1
ATOM 2009 N N . SER A 1 263 ? -12.753 -7.173 -7.487 1.00 88.00 263 SER A N 1
ATOM 2010 C CA . SER A 1 263 ? -12.908 -7.672 -6.110 1.00 88.00 263 SER A CA 1
ATOM 2011 C C . SER A 1 263 ? -12.692 -9.180 -5.927 1.00 88.00 263 SER A C 1
ATOM 2013 O O . SER A 1 263 ? -12.253 -9.611 -4.861 1.00 88.00 263 SER A O 1
ATOM 2015 N N . LYS A 1 264 ? -12.992 -9.995 -6.950 1.00 93.19 264 LYS A N 1
ATOM 2016 C CA . LYS A 1 264 ? -13.080 -11.466 -6.834 1.00 93.19 264 LYS A CA 1
ATOM 2017 C C . LYS A 1 264 ? -11.785 -12.132 -6.355 1.00 93.19 264 LYS A C 1
ATOM 2019 O O . LYS A 1 264 ? -11.851 -13.086 -5.587 1.00 93.19 264 LYS A O 1
ATOM 2024 N N . PHE A 1 265 ? -10.624 -11.643 -6.797 1.00 94.25 265 PHE A N 1
ATOM 2025 C CA . PHE A 1 265 ? -9.325 -12.211 -6.420 1.00 94.25 265 PHE A CA 1
ATOM 2026 C C . PHE A 1 265 ? -9.020 -12.005 -4.929 1.00 94.25 265 PHE A C 1
ATOM 2028 O O . PHE A 1 265 ? -8.702 -12.961 -4.227 1.00 94.25 265 PHE A O 1
ATOM 2035 N N . TYR A 1 266 ? -9.176 -10.775 -4.438 1.00 94.81 266 TYR A N 1
ATOM 2036 C CA . TYR A 1 266 ? -8.872 -10.418 -3.053 1.00 94.81 266 TYR A CA 1
ATOM 2037 C C . TYR A 1 266 ? -9.902 -10.985 -2.060 1.00 94.81 266 TYR A C 1
ATOM 2039 O O . TYR A 1 266 ? -9.523 -11.443 -0.981 1.00 94.81 266 TYR A O 1
ATOM 2047 N N . ALA A 1 267 ? -11.175 -11.081 -2.462 1.00 94.19 267 ALA A N 1
ATOM 2048 C CA . ALA A 1 267 ? -12.210 -11.780 -1.697 1.00 94.19 267 ALA A CA 1
ATOM 2049 C C . ALA A 1 267 ? -11.874 -13.263 -1.456 1.00 94.19 267 ALA A C 1
ATOM 2051 O O . ALA A 1 267 ? -12.067 -13.764 -0.350 1.00 94.19 267 ALA A O 1
ATOM 2052 N N . ALA A 1 268 ? -11.303 -13.952 -2.452 1.00 93.88 268 ALA A N 1
ATOM 2053 C CA . ALA A 1 268 ? -10.894 -15.354 -2.328 1.00 93.88 268 ALA A CA 1
ATOM 2054 C C . ALA A 1 268 ? -9.717 -15.585 -1.353 1.00 93.88 268 ALA A C 1
ATOM 2056 O O . ALA A 1 268 ? -9.450 -16.729 -0.991 1.00 93.88 268 ALA A O 1
ATOM 2057 N N . VAL A 1 269 ? -9.034 -14.522 -0.907 1.00 93.06 269 VAL A N 1
ATOM 2058 C CA . VAL A 1 269 ? -7.987 -14.560 0.133 1.00 93.06 269 VAL A CA 1
ATOM 2059 C C . VAL A 1 269 ? -8.354 -13.757 1.392 1.00 93.06 269 VAL A C 1
ATOM 2061 O O . VAL A 1 269 ? -7.489 -13.456 2.207 1.00 93.06 269 VAL A O 1
ATOM 2064 N N . GLY A 1 270 ? -9.644 -13.448 1.584 1.00 91.81 270 GLY A N 1
ATOM 2065 C CA . GLY A 1 270 ? -10.204 -12.937 2.844 1.00 91.81 270 GLY A CA 1
ATOM 2066 C C . GLY A 1 270 ? -10.456 -11.426 2.922 1.00 91.81 270 GLY A C 1
ATOM 2067 O O . GLY A 1 270 ? -11.166 -10.986 3.830 1.00 91.81 270 GLY A O 1
ATOM 2068 N N . TRP A 1 271 ? -9.957 -10.624 1.975 1.00 93.25 271 TRP A N 1
ATOM 2069 C CA . TRP A 1 271 ? -10.218 -9.179 1.949 1.00 93.25 271 TRP A CA 1
ATOM 2070 C C . TRP A 1 271 ? -11.673 -8.898 1.573 1.00 93.25 271 TRP A C 1
ATOM 2072 O O . TRP A 1 271 ? -12.133 -9.285 0.501 1.00 93.25 271 TRP A O 1
ATOM 2082 N N . GLN A 1 272 ? -12.394 -8.192 2.443 1.00 92.50 272 GLN A N 1
ATOM 2083 C CA . GLN A 1 272 ? -13.801 -7.864 2.216 1.00 92.50 272 GLN A CA 1
ATOM 2084 C C . GLN A 1 272 ? -13.931 -6.731 1.185 1.00 92.50 272 GLN A C 1
ATOM 2086 O O . GLN A 1 272 ? -13.388 -5.648 1.417 1.00 92.50 272 GLN A O 1
ATOM 2091 N N . PRO A 1 273 ? -14.636 -6.932 0.053 1.00 91.19 273 PRO A N 1
ATOM 2092 C CA . PRO A 1 273 ? -14.837 -5.873 -0.927 1.00 91.19 273 PRO A CA 1
ATOM 2093 C C . PRO A 1 273 ? -15.688 -4.737 -0.356 1.00 91.19 273 PRO A C 1
ATOM 2095 O O . PRO A 1 273 ? -16.808 -4.960 0.101 1.00 91.19 273 PRO A O 1
ATOM 2098 N N . PHE A 1 274 ? -15.180 -3.510 -0.443 1.00 86.19 274 PHE A N 1
ATOM 2099 C CA . PHE A 1 274 ? -15.902 -2.293 -0.086 1.00 86.19 274 PHE A CA 1
ATOM 2100 C C . PHE A 1 274 ? -15.997 -1.382 -1.313 1.00 86.19 274 PHE A C 1
ATOM 2102 O O . PHE A 1 274 ? -15.024 -1.251 -2.057 1.00 86.19 274 PHE A O 1
ATOM 2109 N N . SER A 1 275 ? -17.158 -0.766 -1.547 1.00 80.69 275 SER A N 1
ATOM 2110 C CA . SER A 1 275 ? -17.335 0.136 -2.689 1.00 80.69 275 SER A CA 1
ATOM 2111 C C . SER A 1 275 ? -16.729 1.500 -2.377 1.00 80.69 275 SER A C 1
ATOM 2113 O O . SER A 1 275 ? -17.220 2.212 -1.502 1.00 80.69 275 SER A O 1
ATOM 2115 N N . SER A 1 276 ? -15.693 1.889 -3.113 1.00 74.50 276 SER A N 1
ATOM 2116 C CA . SER A 1 276 ? -15.278 3.287 -3.187 1.00 74.50 276 SER A CA 1
ATOM 2117 C C . SER A 1 276 ? -16.242 4.083 -4.074 1.00 74.50 276 SER A C 1
ATOM 2119 O O . SER A 1 276 ? -16.882 3.537 -4.974 1.00 74.50 276 SER A O 1
ATOM 2121 N N . TYR A 1 277 ? -16.322 5.389 -3.826 1.00 76.62 277 TYR A N 1
ATOM 2122 C CA . TYR A 1 277 ? -16.877 6.357 -4.767 1.00 76.62 277 TYR A CA 1
ATOM 2123 C C . TYR A 1 277 ? -15.710 7.153 -5.352 1.00 76.62 277 TYR A C 1
ATOM 2125 O O . TYR A 1 277 ? -14.869 7.645 -4.601 1.00 76.62 277 TYR A O 1
ATOM 2133 N N . HIS A 1 278 ? -15.661 7.284 -6.676 1.00 73.31 278 HIS A N 1
ATOM 2134 C CA . HIS A 1 278 ? -14.729 8.171 -7.367 1.00 73.31 278 HIS A CA 1
ATOM 2135 C C . HIS A 1 278 ? -15.538 9.280 -8.043 1.00 73.31 278 HIS A C 1
ATOM 2137 O O . HIS A 1 278 ? -16.517 8.992 -8.730 1.00 73.31 278 HIS A O 1
ATOM 2143 N N . ILE A 1 279 ? -15.154 10.537 -7.814 1.00 77.19 279 ILE A N 1
ATOM 2144 C CA . ILE A 1 279 ? -15.772 11.707 -8.442 1.00 77.19 279 ILE A CA 1
ATOM 2145 C C . ILE A 1 279 ? -14.664 12.462 -9.166 1.00 77.19 279 ILE A C 1
ATOM 2147 O O . ILE A 1 279 ? -13.838 13.129 -8.542 1.00 77.19 279 ILE A O 1
ATOM 2151 N N . GLU A 1 280 ? -14.648 12.330 -10.486 1.00 77.75 280 GLU A N 1
ATOM 2152 C CA . GLU A 1 280 ? -13.742 13.073 -11.350 1.00 77.75 280 GLU A CA 1
ATOM 2153 C C . GLU A 1 280 ? -14.356 14.431 -11.720 1.00 77.75 280 GLU A C 1
ATOM 2155 O O . GLU A 1 280 ? -15.574 14.577 -11.830 1.00 77.75 280 GLU A O 1
ATOM 2160 N N . PHE A 1 281 ? -13.506 15.438 -11.912 1.00 75.56 281 PHE A N 1
ATOM 2161 C CA . PHE A 1 281 ? -13.910 16.769 -12.355 1.00 75.56 281 PHE A CA 1
ATOM 2162 C C . PHE A 1 281 ? -12.952 17.213 -13.454 1.00 75.56 281 PHE A C 1
ATOM 2164 O O . PHE A 1 281 ? -11.768 17.419 -13.175 1.00 75.56 281 PHE A O 1
ATOM 2171 N N . SER A 1 282 ? -13.454 17.389 -14.675 1.00 80.88 282 SER A N 1
ATOM 2172 C CA . SER A 1 282 ? -12.664 17.949 -15.773 1.00 80.88 282 SER A CA 1
ATOM 2173 C C . SER A 1 282 ? -12.200 19.375 -15.427 1.00 80.88 282 SER A C 1
ATOM 2175 O O . SER A 1 282 ? -12.982 20.142 -14.854 1.00 80.88 282 SER A O 1
ATOM 2177 N N . PRO A 1 283 ? -10.958 19.767 -15.764 1.00 79.50 283 PRO A N 1
ATOM 2178 C CA . PRO A 1 283 ? -10.487 21.126 -15.531 1.00 79.50 283 PRO A CA 1
ATOM 2179 C C . PRO A 1 283 ? -11.277 22.120 -16.392 1.00 79.50 283 PRO A C 1
ATOM 2181 O O . PRO A 1 283 ? -11.410 21.940 -17.602 1.00 79.50 283 PRO A O 1
ATOM 2184 N N . ALA A 1 284 ? -11.776 23.187 -15.768 1.00 78.25 284 ALA A N 1
ATOM 2185 C CA . ALA A 1 284 ? -12.493 24.270 -16.434 1.00 78.25 284 ALA A CA 1
ATOM 2186 C C . ALA A 1 284 ? -11.774 25.608 -16.178 1.00 78.25 284 ALA A C 1
ATOM 2188 O O . ALA A 1 284 ? -11.449 25.895 -15.023 1.00 78.25 284 ALA A O 1
ATOM 2189 N N . PRO A 1 285 ? -11.529 26.443 -17.208 1.00 72.31 285 PRO A N 1
ATOM 2190 C CA . PRO A 1 285 ? -10.897 27.751 -17.045 1.00 72.31 285 PRO A CA 1
ATOM 2191 C C . PRO A 1 285 ? -11.892 28.757 -16.443 1.00 72.31 285 PRO A C 1
ATOM 2193 O O . PRO A 1 285 ? -12.551 29.514 -17.153 1.00 72.31 285 PRO A O 1
ATOM 2196 N N . LEU A 1 286 ? -12.022 28.731 -15.116 1.00 70.62 286 LEU A N 1
ATOM 2197 C CA . LEU A 1 286 ? -12.901 29.596 -14.330 1.00 70.62 286 LEU A CA 1
ATOM 2198 C C . LEU A 1 286 ? -12.088 30.339 -13.264 1.00 70.62 286 LEU A C 1
ATOM 2200 O O . LEU A 1 286 ? -11.506 29.712 -12.380 1.00 70.62 286 LEU A O 1
ATOM 2204 N N . GLU A 1 287 ? -12.093 31.674 -13.299 1.00 66.38 287 GLU A N 1
ATOM 2205 C CA . GLU A 1 287 ? -11.530 32.487 -12.215 1.00 66.38 287 GLU A CA 1
ATOM 2206 C C . GLU A 1 287 ? -12.433 32.440 -10.973 1.00 66.38 287 GLU A C 1
ATOM 2208 O O . GLU A 1 287 ? -13.332 33.265 -10.786 1.00 66.38 287 GLU A O 1
ATOM 2213 N N . SER A 1 288 ? -12.188 31.468 -10.094 1.00 64.12 288 SER A N 1
ATOM 2214 C CA . SER A 1 288 ? -12.829 31.425 -8.781 1.00 64.12 288 SER A CA 1
ATOM 2215 C C . SER A 1 288 ? -12.152 32.396 -7.814 1.00 64.12 288 SER A C 1
ATOM 2217 O O . SER A 1 288 ? -11.021 32.177 -7.390 1.00 64.12 288 SER A O 1
ATOM 2219 N N . ARG A 1 289 ? -12.873 33.445 -7.404 1.00 67.25 289 ARG A N 1
ATOM 2220 C CA . ARG A 1 289 ? -12.447 34.362 -6.327 1.00 67.25 289 ARG A CA 1
ATOM 2221 C C . ARG A 1 289 ? -12.780 33.854 -4.917 1.00 67.25 289 ARG A C 1
ATOM 2223 O O . ARG A 1 289 ? -12.498 34.547 -3.947 1.00 67.25 289 ARG A O 1
ATOM 2230 N N . SER A 1 290 ? -13.410 32.684 -4.800 1.00 78.19 290 SER A N 1
ATOM 2231 C CA . SER A 1 290 ? -13.866 32.084 -3.535 1.00 78.19 290 SER A CA 1
ATOM 2232 C C . SER A 1 290 ? -13.074 30.837 -3.122 1.00 78.19 290 SER A C 1
ATOM 2234 O O . SER A 1 290 ? -13.464 30.152 -2.174 1.00 78.19 290 SER A O 1
ATOM 2236 N N . ALA A 1 291 ? -11.975 30.544 -3.823 1.00 82.31 291 ALA A N 1
ATOM 2237 C CA . ALA A 1 291 ? -11.040 29.479 -3.487 1.00 82.31 291 ALA A CA 1
ATOM 2238 C C . ALA A 1 291 ? -9.650 30.059 -3.188 1.00 82.31 291 ALA A C 1
ATOM 2240 O O . ALA A 1 291 ? -9.115 30.828 -3.986 1.00 82.31 291 ALA A O 1
ATOM 2241 N N . THR A 1 292 ? -9.052 29.672 -2.063 1.00 85.94 292 THR A N 1
ATOM 2242 C CA . THR A 1 292 ? -7.635 29.918 -1.767 1.00 85.94 292 THR A CA 1
ATOM 2243 C C . THR A 1 292 ? -6.815 28.698 -2.166 1.00 85.94 292 THR A C 1
ATOM 2245 O O . THR A 1 292 ? -7.276 27.564 -2.023 1.00 85.94 292 THR A O 1
ATOM 2248 N N . CYS A 1 293 ? -5.593 28.911 -2.653 1.00 88.12 293 CYS A N 1
ATOM 2249 C CA . CYS A 1 293 ? -4.630 27.819 -2.803 1.00 88.12 293 CYS A CA 1
ATOM 2250 C C . CYS A 1 293 ? -4.266 27.254 -1.422 1.00 88.12 293 CYS A C 1
ATOM 2252 O O . CYS A 1 293 ? -4.345 27.972 -0.430 1.00 88.12 293 CYS A O 1
ATOM 2254 N N . VAL A 1 294 ? -3.860 25.986 -1.386 1.00 89.50 294 VAL A N 1
ATOM 2255 C CA . VAL A 1 294 ? -3.145 25.374 -0.260 1.00 89.50 294 VAL A CA 1
ATOM 2256 C C . VAL A 1 294 ? -1.684 25.252 -0.666 1.00 89.50 294 VAL A C 1
ATOM 2258 O O . VAL A 1 294 ? -1.390 24.684 -1.721 1.00 89.50 294 VAL A O 1
ATOM 2261 N N . LEU A 1 295 ? -0.778 25.784 0.142 1.00 91.00 295 LEU A N 1
ATOM 2262 C CA . LEU A 1 295 ? 0.670 25.686 -0.040 1.00 91.00 295 LEU A CA 1
ATOM 2263 C C . LEU A 1 295 ? 1.241 24.502 0.757 1.00 91.00 295 LEU A C 1
ATOM 2265 O O . LEU A 1 295 ? 0.585 23.963 1.651 1.00 91.00 295 LEU A O 1
ATOM 2269 N N . ALA A 1 296 ? 2.456 24.063 0.427 1.00 88.56 296 ALA A N 1
ATOM 2270 C CA . ALA A 1 296 ? 3.064 22.873 1.031 1.00 88.56 296 ALA A CA 1
ATOM 2271 C C . ALA A 1 296 ? 3.248 23.006 2.558 1.00 88.56 296 ALA A C 1
ATOM 2273 O O . ALA A 1 296 ? 3.035 22.047 3.297 1.00 88.56 296 ALA A O 1
ATOM 2274 N N . GLU A 1 297 ? 3.576 24.208 3.029 1.00 90.88 297 GLU A N 1
ATOM 2275 C CA . GLU A 1 297 ? 3.724 24.570 4.438 1.00 90.88 297 GLU A CA 1
ATOM 2276 C C . GLU A 1 297 ? 2.404 24.549 5.234 1.00 90.88 297 GLU A C 1
ATOM 2278 O O . GLU A 1 297 ? 2.425 24.352 6.449 1.00 90.88 297 GLU A O 1
ATOM 2283 N N . GLU A 1 298 ? 1.251 24.694 4.573 1.00 90.81 298 GLU A N 1
ATOM 2284 C CA . GLU A 1 298 ? -0.067 24.697 5.224 1.00 90.81 298 GLU A CA 1
ATOM 2285 C C . GLU A 1 298 ? -0.604 23.278 5.473 1.00 90.81 298 GLU A C 1
ATOM 2287 O O . GLU A 1 298 ? -1.395 23.062 6.397 1.00 90.81 298 GLU A O 1
ATOM 2292 N N . VAL A 1 299 ? -0.154 22.290 4.685 1.00 90.25 299 VAL A N 1
ATOM 2293 C CA . VAL A 1 299 ? -0.638 20.896 4.728 1.00 90.25 299 VAL A CA 1
ATOM 2294 C C . VAL A 1 299 ? -0.539 20.309 6.138 1.00 90.25 299 VAL A C 1
ATOM 2296 O O . VAL A 1 299 ? -1.479 19.660 6.595 1.00 90.25 299 VAL A O 1
ATOM 2299 N N . GLY A 1 300 ? 0.559 20.566 6.856 1.00 92.19 300 GLY A N 1
ATOM 2300 C CA . GLY A 1 300 ? 0.771 20.047 8.210 1.00 92.19 300 GLY A CA 1
ATOM 2301 C C . GLY A 1 300 ? -0.262 20.531 9.232 1.00 92.19 300 GLY A C 1
ATOM 2302 O O . GLY A 1 300 ? -0.709 19.736 10.060 1.00 92.19 300 GLY A O 1
ATOM 2303 N N . GLN A 1 301 ? -0.694 21.795 9.148 1.00 91.94 301 GLN A N 1
ATOM 2304 C CA . GLN A 1 301 ? -1.744 22.328 10.023 1.00 91.94 301 GLN A CA 1
ATOM 2305 C C . GLN A 1 301 ? -3.120 21.783 9.628 1.00 91.94 301 GLN A C 1
ATOM 2307 O O . GLN A 1 301 ? -3.886 21.382 10.499 1.00 91.94 301 GLN A O 1
ATOM 2312 N N . LEU A 1 302 ? -3.411 21.691 8.325 1.00 89.94 302 LEU A N 1
ATOM 2313 C CA . LEU A 1 302 ? -4.672 21.127 7.833 1.00 89.94 302 LEU A CA 1
ATOM 2314 C C . LEU A 1 302 ? -4.851 19.664 8.274 1.00 89.94 302 LEU A C 1
AT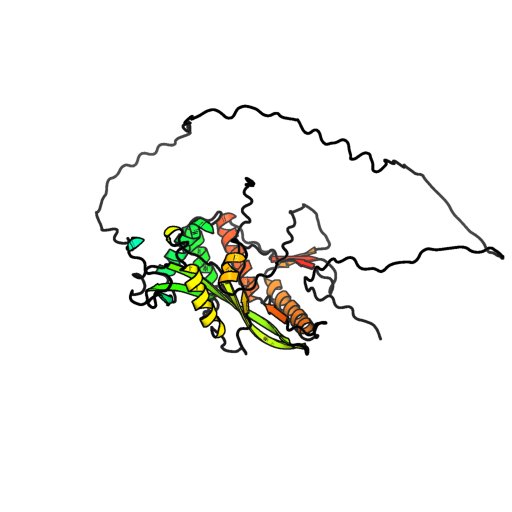OM 2316 O O . LEU A 1 302 ? -5.928 19.298 8.735 1.00 89.94 302 LEU A O 1
ATOM 2320 N N . CYS A 1 303 ? -3.785 18.856 8.241 1.00 90.88 303 CYS A N 1
ATOM 2321 C CA . CYS A 1 303 ? -3.803 17.482 8.760 1.00 90.88 303 CYS A CA 1
ATOM 2322 C C . CYS A 1 303 ? -4.126 17.422 10.267 1.00 90.88 303 CYS A C 1
ATOM 2324 O O . CYS A 1 303 ? -4.817 16.507 10.715 1.00 90.88 303 CYS A O 1
ATOM 2326 N N . ALA A 1 304 ? -3.636 18.383 11.059 1.00 93.19 304 ALA A N 1
ATOM 2327 C CA . ALA A 1 304 ? -3.898 18.452 12.498 1.00 93.19 304 ALA A CA 1
ATOM 2328 C C . ALA A 1 304 ? -5.339 18.906 12.811 1.00 93.19 304 ALA A C 1
ATOM 2330 O O . ALA A 1 304 ? -5.986 18.344 13.702 1.00 93.19 304 ALA A O 1
ATOM 2331 N N . ASP A 1 305 ? -5.857 19.874 12.052 1.00 89.25 305 ASP A N 1
ATOM 2332 C CA . ASP A 1 305 ? -7.245 20.339 12.137 1.00 89.25 305 ASP A CA 1
ATOM 2333 C C . ASP A 1 305 ? -8.223 19.207 11.763 1.00 89.25 305 ASP A C 1
ATOM 2335 O O . ASP A 1 305 ? -9.152 18.908 12.523 1.00 89.25 305 ASP A O 1
ATOM 2339 N N . ASP A 1 306 ? -7.973 18.512 10.646 1.00 88.00 306 ASP A N 1
ATOM 2340 C CA . ASP A 1 306 ? -8.759 17.354 10.205 1.00 88.00 306 ASP A CA 1
ATOM 2341 C C . ASP A 1 306 ? -8.689 16.202 11.217 1.00 88.00 306 ASP A C 1
ATOM 2343 O O . ASP A 1 306 ? -9.720 15.613 11.547 1.00 88.00 306 ASP A O 1
ATOM 2347 N N . GLU A 1 307 ? -7.517 15.893 11.786 1.00 92.62 307 GLU A N 1
ATOM 2348 C CA . GLU A 1 307 ? -7.402 14.865 12.826 1.00 92.62 307 GLU A CA 1
ATOM 2349 C C . GLU A 1 307 ? -8.228 15.216 14.079 1.00 92.62 307 GLU A C 1
ATOM 2351 O O . GLU A 1 307 ? -8.881 14.338 14.653 1.00 92.62 307 GLU A O 1
ATOM 2356 N N . SER A 1 308 ? -8.270 16.492 14.480 1.00 92.62 308 SER A N 1
ATOM 2357 C CA . SER A 1 308 ? -9.122 16.964 15.580 1.00 92.62 308 SER A CA 1
ATOM 2358 C C . SER A 1 308 ? -10.613 16.764 15.276 1.00 92.62 308 SER A C 1
ATOM 2360 O O . SER A 1 308 ? -11.354 16.226 16.108 1.00 92.62 308 SER A O 1
ATOM 2362 N N . ILE A 1 309 ? -11.056 17.119 14.066 1.00 90.38 309 ILE A N 1
ATOM 2363 C CA . ILE A 1 309 ? -12.443 16.930 13.608 1.00 90.38 309 ILE A CA 1
ATOM 2364 C C . ILE A 1 309 ? -12.797 15.435 13.543 1.00 90.38 309 ILE A C 1
ATOM 2366 O O . ILE A 1 309 ? -13.848 15.023 14.043 1.00 90.38 309 ILE A O 1
ATOM 2370 N N . ILE A 1 310 ? -11.908 14.601 12.996 1.00 92.88 310 ILE A N 1
ATOM 2371 C CA . ILE A 1 310 ? -12.082 13.146 12.899 1.00 92.88 310 ILE A CA 1
ATOM 2372 C C . ILE A 1 310 ? -12.176 12.518 14.295 1.00 92.88 310 ILE A C 1
ATOM 2374 O O . ILE A 1 310 ? -13.079 11.715 14.534 1.00 92.88 310 ILE A O 1
ATOM 2378 N N . ARG A 1 311 ? -11.314 12.901 15.248 1.00 95.12 311 ARG A N 1
ATOM 2379 C CA . ARG A 1 311 ? -11.382 12.415 16.640 1.00 95.12 311 ARG A CA 1
ATOM 2380 C C . ARG A 1 311 ? -12.708 12.793 17.303 1.00 95.12 311 ARG A C 1
ATOM 2382 O O . ARG A 1 311 ? -13.344 11.932 17.908 1.00 95.12 311 ARG A O 1
ATOM 2389 N N . GLN A 1 312 ? -13.185 14.027 17.124 1.00 94.75 312 GLN A N 1
ATOM 2390 C CA . GLN A 1 312 ? -14.493 14.464 17.632 1.00 94.75 312 GLN A CA 1
ATOM 2391 C C . GLN A 1 312 ? -15.671 13.713 16.984 1.00 94.75 312 GLN A C 1
ATOM 2393 O O . GLN A 1 312 ? -16.643 13.387 17.666 1.00 94.75 312 GLN A O 1
ATOM 2398 N N . ALA A 1 313 ? -15.600 13.401 15.687 1.00 91.81 313 ALA A N 1
ATOM 2399 C CA . ALA A 1 313 ? -16.613 12.605 14.993 1.00 91.81 313 ALA A CA 1
ATOM 2400 C C . ALA A 1 313 ? -16.593 11.125 15.427 1.00 91.81 313 ALA A C 1
ATOM 2402 O O . ALA A 1 313 ? -17.649 10.505 15.579 1.00 91.81 313 ALA A O 1
ATOM 2403 N N . MET A 1 314 ? -15.405 10.566 15.675 1.00 93.50 314 MET A N 1
ATOM 2404 C CA . MET A 1 314 ? -15.203 9.205 16.186 1.00 93.50 314 MET A CA 1
ATOM 2405 C C . MET A 1 314 ? -15.578 9.064 17.672 1.00 93.50 314 MET A C 1
ATOM 2407 O O . MET A 1 314 ? -15.931 7.967 18.093 1.00 93.50 314 MET A O 1
ATOM 2411 N N . ALA A 1 315 ? -15.589 10.150 18.449 1.00 95.75 315 ALA A N 1
ATOM 2412 C CA . ALA A 1 315 ? -16.056 10.150 19.839 1.00 95.75 315 ALA A CA 1
ATOM 2413 C C . ALA A 1 315 ? -17.593 10.117 19.987 1.00 95.75 315 ALA A C 1
ATOM 2415 O O . ALA A 1 315 ? -18.113 9.742 21.033 1.00 95.75 315 ALA A O 1
ATOM 2416 N N . ARG A 1 316 ? -18.352 10.501 18.949 1.00 93.75 316 ARG A N 1
ATOM 2417 C CA . ARG A 1 316 ? -19.828 10.444 18.948 1.00 93.75 316 ARG A CA 1
ATOM 2418 C C . ARG A 1 316 ? -20.286 9.042 18.515 1.00 93.75 316 ARG A C 1
ATOM 2420 O O . ARG A 1 316 ? -19.926 8.676 17.396 1.00 93.75 316 ARG A O 1
ATOM 2427 N N . PRO A 1 317 ? -21.065 8.274 19.304 1.00 90.19 317 PRO A N 1
ATOM 2428 C CA . PRO A 1 317 ? -21.578 6.958 18.901 1.00 90.19 317 PRO A CA 1
ATOM 2429 C C . PRO A 1 317 ? -22.272 6.969 17.532 1.00 90.19 317 PRO A C 1
ATOM 2431 O O . PRO A 1 317 ? -22.960 7.931 17.183 1.00 90.19 317 PRO A O 1
ATOM 2434 N N . TYR A 1 318 ? -22.113 5.897 16.752 1.00 88.12 318 TYR A N 1
ATOM 2435 C CA . TYR A 1 318 ? -22.816 5.763 15.474 1.00 88.12 318 TYR A CA 1
ATOM 2436 C C . TYR A 1 318 ? -24.229 5.191 15.675 1.00 88.12 318 TYR A C 1
ATOM 2438 O O . TYR A 1 318 ? -24.463 4.395 16.580 1.00 88.12 318 TYR A O 1
ATOM 2446 N N . LYS A 1 319 ? -25.188 5.612 14.839 1.00 87.38 319 LYS A N 1
ATOM 2447 C CA . LYS A 1 319 ? -26.637 5.462 15.101 1.00 87.38 319 LYS A CA 1
ATOM 2448 C C . LYS A 1 319 ? -27.154 4.022 15.204 1.00 87.38 319 LYS A C 1
ATOM 2450 O O . LYS A 1 319 ? -28.191 3.815 15.821 1.00 87.38 319 LYS A O 1
ATOM 2455 N N . ASP A 1 320 ? -26.470 3.062 14.589 1.00 88.69 320 ASP A N 1
ATOM 2456 C CA . ASP A 1 320 ? -26.808 1.630 14.618 1.00 88.69 320 ASP A CA 1
ATOM 2457 C C . ASP A 1 320 ? -25.938 0.823 15.610 1.00 88.69 320 ASP A C 1
ATOM 2459 O O . ASP A 1 320 ? -26.047 -0.398 15.681 1.00 88.69 320 ASP A O 1
ATOM 2463 N N . GLY A 1 321 ? -25.067 1.495 16.376 1.00 86.31 321 GLY A N 1
ATOM 2464 C CA . GLY A 1 321 ? -24.137 0.868 17.317 1.00 86.31 321 GLY A CA 1
ATOM 2465 C C . GLY A 1 321 ? -22.913 0.195 16.683 1.00 86.31 321 GLY A C 1
ATOM 2466 O O . GLY A 1 321 ? -22.097 -0.362 17.417 1.00 86.31 321 GLY A O 1
ATOM 2467 N N . ARG A 1 322 ? -22.731 0.230 15.352 1.00 88.56 322 ARG A N 1
ATOM 2468 C CA . ARG A 1 322 ? -21.572 -0.405 14.706 1.00 88.56 322 ARG A CA 1
ATOM 2469 C C . ARG A 1 322 ? -20.258 0.260 15.106 1.00 88.56 322 ARG A C 1
ATOM 2471 O O . ARG A 1 322 ? -20.140 1.488 15.137 1.00 88.56 322 ARG A O 1
ATOM 2478 N N . ALA A 1 323 ? -19.240 -0.571 15.316 1.00 91.69 323 ALA A N 1
ATOM 2479 C CA . ALA A 1 323 ? -17.869 -0.097 15.405 1.00 91.69 323 ALA A CA 1
ATOM 2480 C C . ALA A 1 323 ? -17.460 0.591 14.092 1.00 91.69 323 ALA A C 1
ATOM 2482 O O . ALA A 1 323 ? -17.851 0.167 13.001 1.00 91.69 323 ALA A O 1
ATOM 2483 N N . ARG A 1 324 ? -16.653 1.647 14.194 1.00 93.31 324 ARG A N 1
ATOM 2484 C CA . ARG A 1 324 ? -16.097 2.373 13.044 1.00 93.31 324 ARG A CA 1
ATOM 2485 C C . ARG A 1 324 ? -14.584 2.288 13.027 1.00 93.31 324 ARG A C 1
ATOM 2487 O O . ARG A 1 324 ? -13.937 2.134 14.062 1.00 93.31 324 ARG A O 1
ATOM 2494 N N . HIS A 1 325 ? -14.038 2.474 11.837 1.00 93.38 325 HIS A N 1
ATOM 2495 C CA . HIS A 1 325 ? -12.615 2.514 11.550 1.00 93.38 325 HIS A CA 1
ATOM 2496 C C . HIS A 1 325 ? -12.336 3.685 10.602 1.00 93.38 325 HIS A C 1
ATOM 2498 O O . HIS A 1 325 ? -13.153 3.975 9.731 1.00 93.38 325 HIS A O 1
ATOM 2504 N N . MET A 1 326 ? -11.218 4.379 10.808 1.00 93.56 326 MET A N 1
ATOM 2505 C CA . MET A 1 326 ? -10.774 5.490 9.967 1.00 93.56 326 MET A CA 1
ATOM 2506 C C . MET A 1 326 ? -9.247 5.509 9.909 1.00 93.56 326 MET A C 1
ATOM 2508 O O . MET A 1 326 ? -8.594 5.499 10.953 1.00 93.56 326 MET A O 1
ATOM 2512 N N . ILE A 1 327 ? -8.675 5.568 8.707 1.00 94.38 327 ILE A N 1
ATOM 2513 C CA . ILE A 1 327 ? -7.247 5.855 8.512 1.00 94.38 327 ILE A CA 1
ATOM 2514 C C . ILE A 1 327 ? -7.068 7.368 8.628 1.00 94.38 327 ILE A C 1
ATOM 2516 O O . ILE A 1 327 ? -7.831 8.118 8.023 1.00 94.38 327 ILE A O 1
ATOM 2520 N N . LEU A 1 328 ? -6.088 7.824 9.405 1.00 93.00 328 LEU A N 1
ATOM 2521 C CA . LEU A 1 328 ? -5.847 9.254 9.570 1.00 93.00 328 LEU A CA 1
ATOM 2522 C C . LEU A 1 328 ? -5.142 9.833 8.325 1.00 93.00 328 LEU A C 1
ATOM 2524 O O . LEU A 1 328 ? -4.190 9.222 7.824 1.00 93.00 328 LEU A O 1
ATOM 2528 N N . PRO A 1 329 ? -5.577 11.002 7.816 1.00 89.88 329 PRO A N 1
ATOM 2529 C CA . PRO A 1 329 ? -4.859 11.756 6.793 1.00 89.88 329 PRO A CA 1
ATOM 2530 C C . PRO A 1 329 ? -3.709 12.531 7.456 1.00 89.88 329 PRO A C 1
ATOM 2532 O O . PRO A 1 329 ? -3.708 13.755 7.501 1.00 89.88 329 PRO A O 1
ATOM 2535 N N . ASP A 1 330 ? -2.769 11.809 8.070 1.00 90.94 330 ASP A N 1
ATOM 2536 C CA . ASP A 1 330 ? -1.652 12.436 8.774 1.00 90.94 330 ASP A CA 1
ATOM 2537 C C . ASP A 1 330 ? -0.628 13.064 7.815 1.00 90.94 330 ASP A C 1
ATOM 2539 O O . ASP A 1 330 ? -0.562 12.744 6.625 1.00 90.94 330 ASP A O 1
ATOM 2543 N N . HIS A 1 331 ? 0.170 13.995 8.343 1.00 94.38 331 HIS A N 1
ATOM 2544 C CA . HIS A 1 331 ? 1.082 14.794 7.529 1.00 94.38 331 HIS A CA 1
ATOM 2545 C C . HIS A 1 331 ? 2.133 13.937 6.807 1.00 94.38 331 HIS A C 1
ATOM 2547 O O . HIS A 1 331 ? 2.443 14.215 5.653 1.00 94.38 331 HIS A O 1
ATOM 2553 N N . ASP A 1 332 ? 2.620 12.857 7.425 1.00 94.94 332 ASP A N 1
ATOM 2554 C CA . ASP A 1 332 ? 3.582 11.947 6.794 1.00 94.94 332 ASP A CA 1
ATOM 2555 C C . ASP A 1 332 ? 2.946 11.187 5.616 1.00 94.94 332 ASP A C 1
ATOM 2557 O O . ASP A 1 332 ? 3.581 11.030 4.569 1.00 94.94 332 ASP A O 1
ATOM 2561 N N . HIS A 1 333 ? 1.680 10.768 5.740 1.00 92.25 333 HIS A N 1
ATOM 2562 C CA . HIS A 1 333 ? 0.907 10.187 4.641 1.00 92.25 333 HIS A CA 1
ATOM 2563 C C . HIS A 1 333 ? 0.669 11.197 3.509 1.00 92.25 333 HIS A C 1
ATOM 2565 O O . HIS A 1 333 ? 0.828 10.839 2.340 1.00 92.25 333 HIS A O 1
ATOM 2571 N N . MET A 1 334 ? 0.360 12.457 3.823 1.00 91.75 334 MET A N 1
ATOM 2572 C CA . MET A 1 334 ? 0.184 13.501 2.807 1.00 91.75 334 MET A CA 1
ATOM 2573 C C . MET A 1 334 ? 1.495 13.861 2.094 1.00 91.75 334 MET A C 1
ATOM 2575 O O . MET A 1 334 ? 1.526 13.922 0.865 1.00 91.75 334 MET A O 1
ATOM 2579 N N . LEU A 1 335 ? 2.599 14.006 2.835 1.00 93.56 335 LEU A N 1
ATOM 2580 C CA . LEU A 1 335 ? 3.938 14.224 2.274 1.00 93.56 335 LEU A CA 1
ATOM 2581 C C . LEU A 1 335 ? 4.387 13.071 1.370 1.00 93.56 335 LEU A C 1
ATOM 2583 O O . LEU A 1 335 ? 5.057 13.316 0.370 1.00 93.56 335 LEU A O 1
ATOM 2587 N N . TRP A 1 336 ? 4.004 11.824 1.672 1.00 94.06 336 TRP A N 1
ATOM 2588 C CA . TRP A 1 336 ? 4.325 10.680 0.813 1.00 94.06 336 TRP A CA 1
ATOM 2589 C C . TRP A 1 336 ? 3.736 10.829 -0.601 1.00 94.06 336 TRP A C 1
ATOM 2591 O O . TRP A 1 336 ? 4.432 10.574 -1.583 1.00 94.06 336 TRP A O 1
ATOM 2601 N N . HIS A 1 337 ? 2.489 11.306 -0.716 1.00 91.38 337 HIS A N 1
ATOM 2602 C CA . HIS A 1 337 ? 1.865 11.585 -2.017 1.00 91.38 337 HIS A CA 1
ATOM 2603 C C . HIS A 1 337 ? 2.458 12.829 -2.685 1.00 91.38 337 HIS A C 1
ATOM 2605 O O . HIS A 1 337 ? 2.816 12.768 -3.859 1.00 91.38 337 HIS A O 1
ATOM 2611 N N . HIS A 1 338 ? 2.620 13.934 -1.950 1.00 92.94 338 HIS A N 1
ATOM 2612 C CA . HIS A 1 338 ? 3.136 15.194 -2.504 1.00 92.94 338 HIS A CA 1
ATOM 2613 C C . HIS A 1 338 ? 4.579 15.094 -3.017 1.00 92.94 338 HIS A C 1
ATOM 2615 O O . HIS A 1 338 ? 4.894 15.654 -4.064 1.00 92.94 338 HIS A O 1
ATOM 2621 N N . HIS A 1 339 ? 5.455 14.357 -2.329 1.00 94.19 339 HIS A N 1
ATOM 2622 C CA . HIS A 1 339 ? 6.824 14.148 -2.801 1.00 94.19 339 HIS A CA 1
ATOM 2623 C C . HIS A 1 339 ? 6.901 13.170 -3.978 1.00 94.19 339 HIS A C 1
ATOM 2625 O O . HIS A 1 339 ? 7.755 13.337 -4.850 1.00 94.19 339 HIS A O 1
ATOM 2631 N N . LYS A 1 340 ? 5.998 12.182 -4.063 1.00 93.50 340 LYS A N 1
ATOM 2632 C CA . LYS A 1 340 ? 5.882 11.352 -5.269 1.00 93.50 340 LYS A CA 1
ATOM 2633 C C . LYS A 1 340 ? 5.426 12.189 -6.472 1.00 93.50 340 LYS A C 1
ATOM 2635 O O . LYS A 1 340 ? 6.086 12.157 -7.504 1.00 93.50 340 LYS A O 1
ATOM 2640 N N . GLU A 1 341 ? 4.377 12.993 -6.306 1.00 92.38 341 GLU A N 1
ATOM 2641 C CA . GLU A 1 341 ? 3.912 13.966 -7.305 1.00 92.38 341 GLU A CA 1
ATOM 2642 C C . GLU A 1 341 ? 5.047 14.906 -7.758 1.00 92.38 341 GLU A C 1
ATOM 2644 O O . GLU A 1 341 ? 5.236 15.114 -8.955 1.00 92.38 341 GLU A O 1
ATOM 2649 N N . GLU A 1 342 ? 5.838 15.444 -6.825 1.00 94.12 342 GLU A N 1
ATOM 2650 C CA . GLU A 1 342 ? 7.000 16.291 -7.124 1.00 94.12 342 GLU A CA 1
ATOM 2651 C C . GLU A 1 342 ? 8.090 15.572 -7.916 1.00 94.12 342 GLU A C 1
ATOM 2653 O O . GLU A 1 342 ? 8.662 16.175 -8.822 1.00 94.12 342 GLU A O 1
ATOM 2658 N N . PHE A 1 343 ? 8.383 14.312 -7.586 1.00 95.44 343 PHE A N 1
ATOM 2659 C CA . PHE A 1 343 ? 9.343 13.497 -8.325 1.00 95.44 343 PHE A CA 1
ATOM 2660 C C . PHE A 1 343 ? 8.848 13.247 -9.753 1.00 95.44 343 PHE A C 1
ATOM 2662 O O . PHE A 1 343 ? 9.562 13.534 -10.711 1.00 95.44 343 PHE A O 1
ATOM 2669 N N . ASP A 1 344 ? 7.613 12.772 -9.914 1.00 93.38 344 ASP A N 1
ATOM 2670 C CA . ASP A 1 344 ? 7.060 12.450 -11.231 1.00 93.38 344 ASP A CA 1
ATOM 2671 C C . ASP A 1 344 ? 6.945 13.714 -12.110 1.00 93.38 344 ASP A C 1
ATOM 2673 O O . ASP A 1 344 ? 7.350 13.698 -13.274 1.00 93.38 344 ASP A O 1
ATOM 2677 N N . CYS A 1 345 ? 6.493 14.845 -11.549 1.00 94.31 345 CYS A N 1
ATOM 2678 C CA . CYS A 1 345 ? 6.439 16.127 -12.260 1.00 94.31 345 CYS A CA 1
ATOM 2679 C C . CYS A 1 345 ? 7.832 16.691 -12.594 1.00 94.31 345 CYS A C 1
ATOM 2681 O O . CYS A 1 345 ? 8.014 17.250 -13.675 1.00 94.31 345 CYS A O 1
ATOM 2683 N N . GLU A 1 346 ? 8.839 16.526 -11.731 1.00 94.88 346 GLU A N 1
ATOM 2684 C CA . GLU A 1 346 ? 10.212 16.955 -12.032 1.00 94.88 346 GLU A CA 1
ATOM 2685 C C . GLU A 1 346 ? 10.813 16.142 -13.187 1.00 94.88 346 GLU A C 1
ATOM 2687 O O . GLU A 1 346 ? 11.447 16.712 -14.073 1.00 94.88 346 GLU A O 1
ATOM 2692 N N . LYS A 1 347 ? 10.564 14.826 -13.225 1.00 94.75 347 LYS A N 1
ATOM 2693 C CA . LYS A 1 347 ? 11.083 13.919 -14.264 1.00 94.75 347 LYS A CA 1
ATOM 2694 C C . LYS A 1 347 ? 10.350 14.017 -15.608 1.00 94.75 347 LYS A C 1
ATOM 2696 O O . LYS A 1 347 ? 10.930 13.608 -16.614 1.00 94.75 347 LYS A O 1
ATOM 2701 N N . LEU A 1 348 ? 9.104 14.504 -15.628 1.00 94.06 348 LEU A N 1
ATOM 2702 C CA . LEU A 1 348 ? 8.246 14.555 -16.825 1.00 94.06 348 LEU A CA 1
ATOM 2703 C C . LEU A 1 348 ? 7.967 15.972 -17.352 1.00 94.06 348 LEU A C 1
ATOM 2705 O O . LEU A 1 348 ? 7.708 16.127 -18.543 1.00 94.06 348 LEU A O 1
ATOM 2709 N N . LEU A 1 349 ? 7.975 16.991 -16.486 1.00 94.56 349 LEU A N 1
ATOM 2710 C CA . LEU A 1 349 ? 7.531 18.363 -16.790 1.00 94.56 349 LEU A CA 1
ATOM 2711 C C . LEU A 1 349 ? 8.552 19.444 -16.383 1.00 94.56 349 LEU A C 1
ATOM 2713 O O . LEU A 1 349 ? 8.248 20.633 -16.511 1.00 94.56 349 LEU A O 1
ATOM 2717 N N . GLU A 1 350 ? 9.717 19.044 -15.854 1.00 94.56 350 GLU A N 1
ATOM 2718 C CA . GLU A 1 350 ? 10.789 19.917 -15.336 1.00 94.56 350 GLU A CA 1
ATOM 2719 C C . GLU A 1 350 ? 10.305 20.921 -14.264 1.00 94.56 350 GLU A C 1
ATOM 2721 O O . GLU A 1 350 ? 10.856 22.010 -14.094 1.00 94.56 350 GLU A O 1
ATOM 2726 N N . LYS A 1 351 ? 9.229 20.576 -13.538 1.00 93.56 351 LYS A N 1
ATOM 2727 C CA . LYS A 1 351 ? 8.524 21.468 -12.602 1.00 93.56 351 LYS A CA 1
ATOM 2728 C C . LYS A 1 351 ? 8.047 20.720 -11.365 1.00 93.56 351 LYS A C 1
ATOM 2730 O O . LYS A 1 351 ? 7.627 19.574 -11.454 1.00 93.56 351 LYS A O 1
ATOM 2735 N N . LYS A 1 352 ? 8.014 21.412 -10.224 1.00 90.75 352 LYS A N 1
ATOM 2736 C CA . LYS A 1 352 ? 7.419 20.916 -8.973 1.00 90.75 352 LYS A CA 1
ATOM 2737 C C . LYS A 1 352 ? 6.156 21.711 -8.630 1.00 90.75 352 LYS A C 1
ATOM 2739 O O . LYS A 1 352 ? 6.237 22.939 -8.571 1.00 90.75 352 LYS A O 1
ATOM 2744 N N . PRO A 1 353 ? 4.997 21.070 -8.395 1.00 88.44 353 PRO A N 1
ATOM 2745 C CA . PRO A 1 353 ? 3.781 21.775 -7.999 1.00 88.44 353 PRO A CA 1
ATOM 2746 C C . PRO A 1 353 ? 3.914 22.316 -6.570 1.00 88.44 353 PRO A C 1
ATOM 2748 O O . PRO A 1 353 ? 3.997 21.550 -5.612 1.00 88.44 353 PRO A O 1
ATOM 2751 N N . HIS A 1 354 ? 3.949 23.646 -6.432 1.00 85.81 354 HIS A N 1
ATOM 2752 C CA . HIS A 1 354 ? 3.988 24.336 -5.131 1.00 85.81 354 HIS A CA 1
ATOM 2753 C C . HIS A 1 354 ? 2.602 24.415 -4.468 1.00 85.81 354 HIS A C 1
ATOM 2755 O O . HIS A 1 354 ? 2.493 24.421 -3.246 1.00 85.81 354 HIS A O 1
ATOM 2761 N N . ILE A 1 355 ? 1.542 24.459 -5.281 1.00 89.56 355 ILE A N 1
ATOM 2762 C CA . ILE A 1 355 ? 0.153 24.421 -4.818 1.00 89.56 355 ILE A CA 1
ATOM 2763 C C . ILE A 1 355 ? -0.217 22.956 -4.572 1.00 89.56 355 ILE A C 1
ATOM 2765 O O . ILE A 1 355 ? -0.265 22.166 -5.512 1.00 89.56 355 ILE A O 1
ATOM 2769 N N . LYS A 1 356 ? -0.497 22.615 -3.314 1.00 87.56 356 LYS A N 1
ATOM 2770 C CA . LYS A 1 356 ? -0.902 21.282 -2.839 1.00 87.56 356 LYS A CA 1
ATOM 2771 C C . LYS A 1 356 ? -2.411 21.134 -2.648 1.00 87.56 356 LYS A C 1
ATOM 2773 O O . LYS A 1 356 ? -2.877 20.175 -2.048 1.00 87.56 356 LYS A O 1
ATOM 2778 N N . GLY A 1 357 ? -3.200 22.072 -3.164 1.00 87.06 357 GLY A N 1
ATOM 2779 C CA . GLY A 1 357 ? -4.655 21.973 -3.168 1.00 87.06 357 GLY A CA 1
ATOM 2780 C C . GLY A 1 357 ? -5.362 23.311 -3.245 1.00 87.06 357 GLY A C 1
ATOM 2781 O O . GLY A 1 357 ? -4.756 24.346 -3.521 1.00 87.06 357 GLY A O 1
ATOM 2782 N N . ALA A 1 358 ? -6.663 23.275 -2.983 1.00 85.25 358 ALA A N 1
ATOM 2783 C CA . ALA A 1 358 ? -7.487 24.458 -2.806 1.00 85.25 358 ALA A CA 1
ATOM 2784 C C . ALA A 1 358 ? -8.489 24.264 -1.661 1.00 85.25 358 ALA A C 1
ATOM 2786 O O . ALA A 1 358 ? -8.986 23.158 -1.434 1.00 85.25 358 ALA A O 1
ATOM 2787 N N . ILE A 1 359 ? -8.815 25.355 -0.972 1.00 83.56 359 ILE A N 1
ATOM 2788 C CA . ILE A 1 359 ? -9.902 25.446 0.007 1.00 83.56 359 ILE A CA 1
ATOM 2789 C C . ILE A 1 359 ? -10.937 26.422 -0.537 1.00 83.56 359 ILE A C 1
ATOM 2791 O O . ILE A 1 359 ? -10.588 27.532 -0.929 1.00 83.56 359 ILE A O 1
ATOM 2795 N N . ALA A 1 360 ? -12.211 26.035 -0.531 1.00 82.75 360 ALA A N 1
ATOM 2796 C CA . ALA A 1 360 ? -13.319 26.921 -0.882 1.00 82.75 360 ALA A CA 1
ATOM 2797 C C . ALA A 1 360 ? -14.439 26.867 0.166 1.00 82.75 360 ALA A C 1
ATOM 2799 O O . ALA A 1 360 ? -14.738 25.804 0.712 1.00 82.75 360 ALA A O 1
ATOM 2800 N N . GLY A 1 361 ? -15.090 28.007 0.407 1.00 76.19 361 GLY A N 1
ATOM 2801 C CA . GLY A 1 361 ? -16.214 28.133 1.342 1.00 76.19 361 GLY A CA 1
ATOM 2802 C C . GLY A 1 361 ? -15.832 28.509 2.780 1.00 76.19 361 GLY A C 1
ATOM 2803 O O . GLY A 1 361 ? -14.667 28.492 3.180 1.00 76.19 361 GLY A O 1
ATOM 2804 N N . GLU A 1 362 ? -16.852 28.876 3.555 1.00 67.75 362 GLU A N 1
ATOM 2805 C CA . GLU A 1 362 ? -16.711 29.429 4.908 1.00 67.75 362 GLU A CA 1
ATOM 2806 C C . GLU A 1 362 ? -16.168 28.419 5.936 1.00 67.75 362 GLU A C 1
ATOM 2808 O O . GLU A 1 362 ? -16.411 27.215 5.800 1.00 67.75 362 GLU A O 1
ATOM 2813 N N . PRO A 1 363 ? -15.490 28.872 7.013 1.00 62.16 363 PRO A N 1
ATOM 2814 C CA . PRO A 1 363 ? -15.103 28.019 8.138 1.00 62.16 363 PRO A CA 1
ATOM 2815 C C . PRO A 1 363 ? -16.273 27.160 8.648 1.00 62.16 363 PRO A C 1
ATOM 2817 O O . PRO A 1 363 ? -17.373 27.653 8.884 1.00 62.16 363 PRO A O 1
ATOM 2820 N N . GLY A 1 364 ? -16.041 25.852 8.796 1.00 56.44 364 GLY A N 1
ATOM 2821 C CA . GLY A 1 364 ? -17.082 24.874 9.142 1.00 56.44 364 GLY A CA 1
ATOM 2822 C C . GLY A 1 364 ? -17.909 24.342 7.960 1.00 56.44 364 GLY A C 1
ATOM 2823 O O . GLY A 1 364 ? -18.561 23.321 8.123 1.00 56.44 364 GLY A O 1
ATOM 2824 N N . ASN A 1 365 ? -17.835 24.958 6.774 1.00 57.81 365 ASN A N 1
ATOM 2825 C CA . ASN A 1 365 ? -18.393 24.465 5.501 1.00 57.81 365 ASN A CA 1
ATOM 2826 C C . ASN A 1 365 ? -17.317 24.373 4.390 1.00 57.81 365 ASN A C 1
ATOM 2828 O O . ASN A 1 365 ? -17.641 24.344 3.201 1.00 57.81 365 ASN A O 1
ATOM 2832 N N . ARG A 1 366 ? -16.031 24.346 4.766 1.00 63.94 366 ARG A N 1
ATOM 2833 C CA . ARG A 1 366 ? -14.897 24.304 3.832 1.00 63.94 366 ARG A CA 1
ATOM 2834 C C . ARG A 1 366 ? -14.894 23.014 3.015 1.00 63.94 366 ARG A C 1
ATOM 2836 O O . ARG A 1 366 ? -14.863 21.920 3.568 1.00 63.94 366 ARG A O 1
ATOM 2843 N N . SER A 1 367 ? -14.824 23.160 1.697 1.00 56.72 367 SER A N 1
ATOM 2844 C CA . SER A 1 367 ? -14.397 22.104 0.781 1.00 56.72 367 SER A CA 1
ATOM 2845 C C . SER A 1 367 ? -12.880 22.194 0.610 1.00 56.72 367 SER A C 1
ATOM 2847 O O . SER A 1 367 ? -12.400 23.043 -0.141 1.00 56.72 367 SER A O 1
ATOM 2849 N N . LEU A 1 368 ? -12.129 21.345 1.316 1.00 57.34 368 LEU A N 1
ATOM 2850 C CA . LEU A 1 368 ? -10.704 21.120 1.057 1.00 57.34 368 LEU A CA 1
ATOM 2851 C C . LEU A 1 368 ? -10.561 20.100 -0.081 1.00 57.34 368 LEU A C 1
ATOM 2853 O O . LEU A 1 368 ? -11.089 18.992 0.005 1.00 57.34 368 LEU A O 1
ATOM 2857 N N . ARG A 1 369 ? -9.828 20.456 -1.139 1.00 57.88 369 ARG A N 1
ATOM 2858 C CA . ARG A 1 369 ? -9.436 19.537 -2.212 1.00 57.88 369 ARG A CA 1
ATOM 2859 C C . ARG A 1 369 ? -7.926 19.565 -2.397 1.00 57.88 369 ARG A C 1
ATOM 2861 O O . ARG A 1 369 ? -7.389 20.458 -3.046 1.00 57.88 369 ARG A O 1
ATOM 2868 N N . ILE A 1 370 ? -7.273 18.534 -1.880 1.00 55.62 370 ILE A N 1
ATOM 2869 C CA . ILE A 1 370 ? -5.900 18.174 -2.237 1.00 55.62 370 ILE A CA 1
ATOM 2870 C C . ILE A 1 370 ? -5.967 17.275 -3.489 1.00 55.62 370 ILE A C 1
ATOM 2872 O O . ILE A 1 370 ? -6.764 16.330 -3.500 1.00 55.62 370 ILE A O 1
ATOM 2876 N N . PRO A 1 371 ? -5.228 17.563 -4.578 1.00 47.66 371 PRO A N 1
ATOM 2877 C CA . PRO A 1 371 ? -5.153 16.685 -5.739 1.00 47.66 371 PRO A CA 1
ATOM 2878 C C . PRO A 1 371 ? -4.339 15.430 -5.397 1.00 47.66 371 PRO A C 1
ATOM 2880 O O . PRO A 1 371 ? -3.130 15.482 -5.209 1.00 47.66 371 PRO A O 1
ATOM 2883 N N . TYR A 1 372 ? -5.005 14.278 -5.340 1.00 43.19 372 TYR A N 1
ATOM 2884 C CA . TYR A 1 372 ? -4.341 12.990 -5.142 1.00 43.19 372 TYR A CA 1
ATOM 2885 C C . TYR A 1 372 ? -3.968 12.366 -6.490 1.00 43.19 372 TYR A C 1
ATOM 2887 O O . TYR A 1 372 ? -4.785 11.679 -7.105 1.00 43.19 372 TYR A O 1
ATOM 2895 N N . PHE A 1 373 ? -2.725 12.558 -6.933 1.00 32.28 373 PHE A N 1
ATOM 2896 C CA . PHE A 1 373 ? -2.167 11.780 -8.040 1.00 32.28 373 PHE A CA 1
ATOM 2897 C C . PHE A 1 373 ? -1.764 10.376 -7.573 1.00 32.28 373 PHE A C 1
ATOM 2899 O O . PHE A 1 373 ? -0.634 10.131 -7.154 1.00 32.28 373 PHE A O 1
ATOM 2906 N N . TRP A 1 374 ? -2.674 9.411 -7.720 1.00 30.75 374 TRP A N 1
ATOM 2907 C CA . TRP A 1 374 ? -2.245 8.026 -7.904 1.00 30.75 374 TRP A CA 1
ATOM 2908 C C . TRP A 1 374 ? -1.635 7.902 -9.302 1.00 30.75 374 TRP A C 1
ATOM 2910 O O . TRP A 1 374 ? -2.350 8.053 -10.289 1.00 30.75 374 TRP A O 1
ATOM 2920 N N . THR A 1 375 ? -0.352 7.543 -9.419 1.00 26.83 375 THR A N 1
ATOM 2921 C CA . THR A 1 375 ? 0.239 7.142 -10.715 1.00 26.83 375 THR A CA 1
ATOM 2922 C C . THR A 1 375 ? -0.141 5.708 -11.091 1.00 26.83 375 THR A C 1
ATOM 2924 O O . THR A 1 375 ? 0.701 4.874 -11.416 1.00 26.83 375 THR A O 1
ATOM 2927 N N . ILE A 1 376 ? -1.436 5.421 -11.011 1.00 26.12 376 ILE A N 1
ATOM 2928 C CA . ILE A 1 376 ? -2.089 4.426 -11.846 1.00 26.12 376 ILE A CA 1
ATOM 2929 C C . ILE A 1 376 ? -3.012 5.267 -12.729 1.00 26.12 376 ILE A C 1
ATOM 2931 O O . ILE A 1 376 ? -4.104 5.617 -12.272 1.00 26.12 376 ILE A O 1
ATOM 2935 N N . PRO A 1 377 ? -2.591 5.668 -13.944 1.00 21.81 377 PRO A N 1
ATOM 2936 C CA . PRO A 1 377 ? -3.516 6.318 -14.856 1.00 21.81 377 PRO A CA 1
ATOM 2937 C C . PRO A 1 377 ? -4.707 5.373 -15.079 1.00 21.81 377 PRO A C 1
ATOM 2939 O O . PRO A 1 377 ? -4.491 4.187 -15.362 1.00 21.81 377 PRO A O 1
ATOM 2942 N N . PRO A 1 378 ? -5.962 5.846 -14.982 1.00 22.88 378 PRO A N 1
ATOM 2943 C CA . PRO A 1 378 ? -7.089 5.094 -15.502 1.00 22.88 378 PRO A CA 1
ATOM 2944 C C . PRO A 1 378 ? -6.927 5.031 -17.024 1.00 22.88 378 PRO A C 1
ATOM 2946 O O . PRO A 1 378 ? -7.342 5.929 -17.753 1.00 22.88 378 PRO A O 1
ATOM 2949 N N . MET A 1 379 ? -6.266 3.975 -17.502 1.00 22.16 379 MET A N 1
ATOM 2950 C CA . MET A 1 379 ? -6.070 3.680 -18.919 1.00 22.16 379 MET A CA 1
ATOM 2951 C C . MET A 1 379 ? -7.424 3.361 -19.559 1.00 22.16 379 MET A C 1
ATOM 2953 O O . MET A 1 379 ? -7.820 2.203 -19.681 1.00 22.16 379 MET A O 1
ATOM 2957 N N . ILE A 1 380 ? -8.140 4.415 -19.958 1.00 23.94 380 ILE A N 1
ATOM 2958 C CA . ILE A 1 380 ? -9.345 4.336 -20.781 1.00 23.94 380 ILE A CA 1
ATOM 2959 C C . ILE A 1 380 ? -8.933 3.779 -22.146 1.00 23.94 380 ILE A C 1
ATOM 2961 O O . ILE A 1 380 ? -8.504 4.510 -23.038 1.00 23.94 380 ILE A O 1
ATOM 2965 N N . THR A 1 381 ? -9.069 2.468 -22.319 1.00 23.05 381 THR A N 1
ATOM 2966 C CA . THR A 1 381 ? -8.988 1.812 -23.623 1.00 23.05 381 THR A CA 1
ATOM 2967 C C . THR A 1 381 ? -10.400 1.598 -24.163 1.00 23.05 381 THR A C 1
ATOM 2969 O O . THR A 1 381 ? -11.246 0.952 -23.545 1.00 23.05 381 THR A O 1
ATOM 2972 N N . ASN A 1 382 ? -10.684 2.180 -25.330 1.00 23.94 382 ASN A N 1
ATOM 2973 C CA . ASN A 1 382 ? -12.001 2.078 -25.954 1.00 23.94 382 ASN A CA 1
ATOM 2974 C C . ASN A 1 382 ? -12.219 0.690 -26.582 1.00 23.94 382 ASN A C 1
ATOM 2976 O O . ASN A 1 382 ? -11.899 0.464 -27.748 1.00 23.94 382 ASN A O 1
ATOM 2980 N N . GLY A 1 383 ? -12.849 -0.202 -25.814 1.00 21.56 383 GLY A N 1
ATOM 2981 C CA . GLY A 1 383 ? -13.513 -1.413 -26.305 1.00 21.56 383 GLY A CA 1
ATOM 2982 C C . GLY A 1 383 ? -12.621 -2.646 -26.532 1.00 21.56 383 GLY A C 1
ATOM 2983 O O . GLY A 1 383 ? -11.424 -2.618 -26.246 1.00 21.56 383 GLY A O 1
ATOM 2984 N N . PRO A 1 384 ? -13.201 -3.746 -27.056 1.00 23.09 384 PRO A N 1
ATOM 2985 C CA . PRO A 1 384 ? -14.610 -3.921 -27.428 1.00 23.09 384 PRO A CA 1
ATOM 2986 C C . PRO A 1 384 ? -15.467 -4.549 -26.312 1.00 23.09 384 PRO A C 1
ATOM 2988 O O . PRO A 1 384 ? -14.967 -5.223 -25.415 1.00 23.09 384 PRO A O 1
ATOM 2991 N N . ILE A 1 385 ? -16.789 -4.396 -26.426 1.00 30.81 385 ILE A N 1
ATOM 2992 C CA . ILE A 1 385 ? -17.751 -5.223 -25.684 1.00 30.81 385 ILE A CA 1
ATOM 2993 C C . ILE A 1 385 ? -17.752 -6.625 -26.309 1.00 30.81 385 ILE A C 1
ATOM 2995 O O . ILE A 1 385 ? -18.070 -6.767 -27.490 1.00 30.81 385 ILE A O 1
ATOM 2999 N N . TYR A 1 386 ? -17.457 -7.653 -25.513 1.00 23.94 386 TYR A N 1
ATOM 3000 C CA . TYR A 1 386 ? -17.844 -9.033 -25.822 1.00 23.94 386 TYR A CA 1
ATOM 3001 C C . TYR A 1 386 ? -19.130 -9.395 -25.066 1.00 23.94 386 TYR A C 1
ATOM 3003 O O . TYR A 1 386 ? -19.405 -8.832 -24.006 1.00 23.94 386 TYR A O 1
ATOM 3011 N N . ARG A 1 387 ? -19.937 -10.266 -25.685 1.00 28.66 387 ARG A N 1
ATOM 3012 C CA . ARG A 1 387 ? -21.295 -10.644 -25.253 1.00 28.66 387 ARG A CA 1
ATOM 3013 C C . ARG A 1 387 ? -21.296 -11.571 -24.039 1.00 28.66 387 ARG A C 1
ATOM 3015 O O . ARG A 1 387 ? -20.381 -12.419 -23.972 1.00 28.66 387 ARG A O 1
#

InterPro domains:
  IPR016181 Acyl-CoA N-acyltransferase [SSF55729] (213-342)
  IPR053013 Lysine Acetyltransferase [PTHR34815] (115-367)
  IPR055100 LYC1, C-terminal domain [PF22998] (278-367)